Protein 8JYS (pdb70)

Sequence (441 aa):
ATISWSGQEPAYADQYTGASYSILRDQVGYDTNLCPFDEVFNATRFASVYAWNRKRISNCVADYSVLYNFAPFFAFKCYGVSPTKLNDLCFTNVYADSFVIRGNEVSQIAPGQTGNIADYNYKLPDDFTGCVIAWNSNKLDNYLYRLFRKSNLKPFERDISTEIYQAGNKPCNGVAGFNCYFPLRSYGFRPTYGVGHQPYRVVVLSFELLHAPATVCGPKATISWSGQEPAYADQYTGASYSILRDQVGYDYTNLCPFDEVFNATRFASVYAWNRKRISNCVADYSVLYNFAPFFAFKCYGVSPTKLNDLCFTNVYADSFVIRGNEVSQIAPGQTGNIADYNYKLPDDFTGCVIAWNSNKLDNYLYRLFRKSNLKPFERDISTEIYQAGNKPCNGVAGFNCYFPLRSYGFRPTYGVGHQPYRVVVLSFELLHAPATVCGPK

Secondary structure (DSSP, 8-state):
----TT-SPPPPP---S-S--S---SSSS--/--BPP-HHHHS-SS---SSS---EEE-S-B--TTSSSS-SSS-B--BSS--HHHHHH---SEEEEEEEEE-STTHHHHSSS---TTTTTT----TT---EEEEEE-TTT---EE----SS---SS------SPB--SSS---SS-BTTBB-S-EE----TT--SSS--EEEEEE-EE--S--TT-----/-----SSS----------SS----SSSSS---/----STHHHHS-SS---SSS---EEE-S----SHHHHS-SS----EE-SS-HHHHTTS--SEEEEEEE---SGGGGGSSSS---HHHHHS----SS---EEEEEE-SS-----BPPP-SS---SS--------EE-SSS---SSS-TTEE---B---S-TTS-TTTS-EEEEEEEEE--SS--------

B-factor: mean 171.3, std 32.42, range [99.69, 309.33]

Organism: Severe acute respiratory syndrome coronavirus 2 (NCBI:txid2697049)

Solvent-accessible surface area: 27801 Å² total; per-residue (Å²): 164,70,144,22,180,60,70,57,132,52,94,188,106,192,131,151,130,41,54,18,31,80,41,46,119,6,148,58,22,172,156,87,113,120,18,64,26,102,92,26,18,83,34,135,158,23,27,17,12,41,39,13,74,80,98,138,12,69,94,21,24,25,68,35,51,90,14,77,103,69,58,113,103,20,7,26,42,5,59,30,22,52,63,82,84,13,86,83,95,20,37,32,30,27,78,5,3,13,4,19,17,47,7,104,11,45,56,34,20,19,34,53,58,98,19,12,63,9,21,57,22,29,62,4,46,122,133,46,73,2,11,18,8,6,31,67,8,60,189,121,82,125,42,52,36,21,14,28,76,167,64,83,56,149,49,85,58,126,35,122,41,117,122,51,47,60,38,18,106,85,85,25,124,31,138,73,41,175,18,3,59,138,10,61,96,53,38,28,88,142,89,147,127,39,130,34,100,40,29,23,7,4,0,6,10,16,39,49,118,98,154,71,102,107,78,90,16,48,79,189,105,20,71,10,168,37,81,87,88,99,30,179,50,174,103,141,100,37,39,49,29,50,36,26,104,39,177,51,27,124,103,253,110,99,105,12,71,30,61,111,37,28,112,43,124,189,17,37,21,8,31,15,18,72,79,104,167,20,48,105,16,50,10,57,44,45,83,23,150,82,128,65,76,145,25,15,30,47,14,44,37,56,17,37,97,96,9,61,97,107,52,20,18,41,20,64,8,2,10,7,16,5,55,1,119,22,28,80,35,21,25,46,33,101,144,17,88,8,6,20,52,11,30,46,23,28,108,133,36,59,6,7,14,3,20,47,55,2,84,165,128,86,128,44,69,40,15,11,83,57,146,58,96,17,131,44,88,61,99,28,113,19,111,109,58,52,82,58,15,154,121,68,28,112,42,105,25,19,96,38,8,96,74,7,19,59,22,46,12,167,41,72,139,130,34,128,46,93,45,14,31,17,5,0,9,23,8,48,63,84,108,161,90,101,89,64,16,59,1,46,212

GO terms:
  GO:0044228 host cell surface (C, IDA)
  GO:0005768 endosome (C, IDA)
  GO:0039660 structural constituent of virion (F, IDA)
  GO:0019062 virion attachment to host cell (P, IDA)
  GO:0046718 symbiont entry into host cell (P, IDA)
  GO:0098670 entry receptor-mediated virion attachment to host cell (P, IDA)
  GO:0140522 fusogenic activity (F, IDA)
  GO:0046789 host cell surface receptor binding (F, IDA)
  GO:0048018 receptor ligand activity (F, IDA)
  GO:0043655 host extracellular region (C, IC)
  GO:0044173 host cell endoplasmic reticulum-Golgi intermediate compartment membrane (C, EXP)
  GO:0055036 virion membrane (C, EXP)
  GO:0020002 host cell plasma membrane (C, EXP)
  GO:0005515 protein binding (F, IPI)
  GO:0055036 virion membrane (C, TAS)
  GO:0005886 plasma membrane (C, TAS)
  GO:0042802 identical protein binding (F, IPI)
  GO:0046598 positive regulation of viral entry into host cell (P, IDA)
  GO:0016020 membrane (C, IDA)
  GO:0019031 viral envelope (C, IDA)

Nearest PDB structures (foldseek):
  8jys-assembly1_A  TM=1.033E+00  e=1.898E-04  Camelus bactrianus
  8jys-assembly1_C  TM=1.032E+00  e=2.200E-04  Camelus bactrianus
  8jys-assembly1_D  TM=9.477E-01  e=3.532E-29  Severe acute respiratory syndrome coronavirus 2
  8gpy-assembly2_B  TM=8.850E-01  e=9.958E-27  Severe acute respiratory syndrome coronavirus 2
  7xsa-assembly1_E  TM=8.950E-01  e=2.523E-25  Severe acute respiratory syndrome coronavirus 2

InterPro domains:
  IPR002552 Spike glycoprotein S2, coronavirus [PF01601] (711-1232)
  IPR018548 Spike (S) protein S1 subunit, receptor-binding domain, betacoronavirus [PF09408] (349-526)
  IPR018548 Spike (S) protein S1 subunit, receptor-binding domain, betacoronavirus [PS51921] (334-527)
  IPR032500 Spike glycoprotein S1, N-terminal domain, betacoronavirus-like [PF16451] (33-337)
  IPR032500 Spike glycoprotein S1, N-terminal domain, betacoronavirus-like [PS51922] (9-303)
  IPR036326 Spike S1 subunit, receptor binding domain superfamily, betacoronavirus [SSF143587] (333-516)
  IPR042578 Spike glycoprotein, betacoronavirus [MF_04099] (2-1273)
  IPR043002 Spike glycoprotein, N-terminal domain superfamily [G3DSA:2.60.120.960] (28-307)
  IPR043473 Spike glycoprotein S2 superfamily, coronavirus [SSF111474] (909-1026)
  IPR043473 Spike glycoprotein S2 superfamily, coronavirus [SSF111474] (1159-1211)
  IPR043607 Coronavirus spike glycoprotein S1, C-terminal [PF19209] (536-591)
  IPR044341 Spike (S) protein S1 subunit, N-terminal domain, SARS-CoV-like [cd21624] (13-304)
  IPR044366 Spike (S) protein S1 subunit, receptor-binding domain, SARS-CoV-2 [cd21480] (319-541)
  IPR044873 Spike glycoprotein S2, coronavirus, heptad repeat 1 [PS51923] (896-1001)
  IPR04487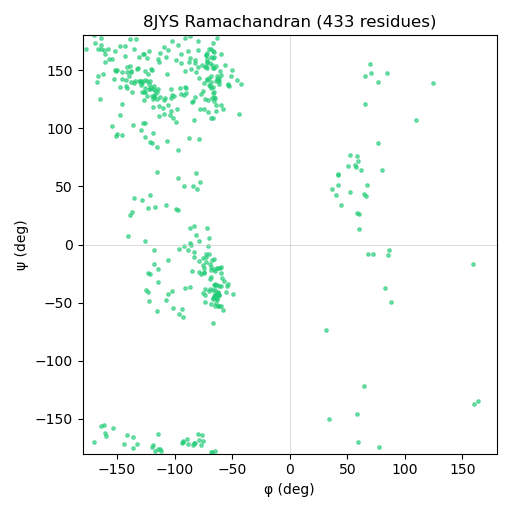4 Spike glycoprotein S2, coronavirus, heptad repeat 2 [PS51924] (1143-1225)

Foldseek 3Di:
DDDDPQPDDEDDDCDDDDHDRVDDPDPPDDD/DQEFDDCCQVVPLCQDALQFKDWDKTAFHHYDPPCVPPDPPDKDKFWADDDPVVVQVFAAHIKIKIKHKDFAPPVVQVPAPDDDCQCQVRAHDDPPFTWIKMKDACLVVFPHKGADDDPDTDDHDDHDDDQDWDADDDDDPPDDADVRTDGRMGHLPRDHPDDNRNHMIMMMIIGGDHDPPNVRTHDHD/DAQDPQPDDTDDDCDDCDDDDDDCPDVVGDDD/DFEWCVCCVVVPAPAAAQLAKDKDKTDFGAYACCPVVDHDPFFAWWFFDDDVVCLLPDFFQIKIKIKHWDWFPCVVCQDQHDDDQCAQRSFHDHNPFGWIKIKGFDVVSHPHKDWGDAPDGDHHDDHDPDWDWHQPDPPPPPDDDDVSTDTTIDDDHGDHPVDPRGTTMMMMIMGGDHDPPGDHGGYDD

Radius of gyration: 33.69 Å; Cα contacts (8 Å, |Δi|>4): 771; chains: 4; bounding box: 75×50×106 Å

Structure (mmCIF, N/CA/C/O backbone):
data_8JYS
#
_entry.id   8JYS
#
_cell.length_a   1.00
_cell.length_b   1.00
_cell.length_c   1.00
_cell.angle_alpha   90.00
_cell.angle_beta   90.00
_cell.angle_gamma   90.00
#
_symmetry.space_group_name_H-M   'P 1'
#
loop_
_entity.id
_entity.type
_entity.pdbx_description
1 polymer 'IBT-CoV144 nanobody'
2 polymer 'Spike protein S1'
#
loop_
_atom_site.group_PDB
_atom_site.id
_atom_site.type_symbol
_atom_site.label_atom_id
_atom_site.label_alt_id
_atom_site.label_comp_id
_atom_site.label_asym_id
_atom_site.label_entity_id
_atom_site.label_seq_id
_atom_site.pdbx_PDB_ins_code
_atom_site.Cartn_x
_atom_site.Cartn_y
_atom_site.Cartn_z
_atom_site.occupancy
_atom_site.B_iso_or_equiv
_atom_site.auth_seq_id
_atom_site.auth_comp_id
_atom_site.auth_asym_id
_atom_site.auth_atom_id
_atom_site.pdbx_PDB_model_num
ATOM 1 N N . ALA A 1 49 ? 111.486 75.764 98.275 1.00 302.85 49 ALA A N 1
ATOM 2 C CA . ALA A 1 49 ? 110.898 75.614 96.949 1.00 302.85 49 ALA A CA 1
ATOM 3 C C . ALA A 1 49 ? 109.584 76.381 96.840 1.00 302.85 49 ALA A C 1
ATOM 4 O O . ALA A 1 49 ? 109.170 76.766 95.747 1.00 302.85 49 ALA A O 1
ATOM 6 N N . THR A 1 50 ? 108.931 76.600 97.979 1.00 309.33 50 THR A N 1
ATOM 7 C CA . THR A 1 50 ? 107.670 77.325 98.039 1.00 309.33 50 THR A CA 1
ATOM 8 C C . THR A 1 50 ? 107.777 78.461 99.047 1.00 309.33 50 THR A C 1
ATOM 9 O O . THR A 1 50 ? 108.115 78.239 100.215 1.00 309.33 50 THR A O 1
ATOM 13 N N . ILE A 1 51 ? 107.489 79.676 98.590 1.00 295.29 51 ILE A N 1
ATOM 14 C CA . ILE A 1 51 ? 107.536 80.864 99.430 1.00 295.29 51 ILE A CA 1
ATOM 15 C C . ILE A 1 51 ? 106.136 81.150 99.959 1.00 295.29 51 ILE A C 1
ATOM 16 O O . ILE A 1 51 ? 105.141 81.106 99.228 1.00 295.29 51 ILE A O 1
ATOM 21 N N . SER A 1 52 ? 106.064 81.449 101.255 1.00 248.36 52 SER A N 1
ATOM 22 C CA . SER A 1 52 ? 104.804 81.726 101.928 1.00 248.36 52 SER A CA 1
ATOM 23 C C . SER A 1 52 ? 104.657 83.224 102.143 1.00 248.36 52 SER A C 1
ATOM 24 O O . SER A 1 52 ? 105.539 83.868 102.720 1.00 248.36 52 SER A O 1
ATOM 27 N N . TRP A 1 53 ? 103.536 83.775 101.673 1.00 211.45 53 TRP A N 1
ATOM 28 C CA . TRP A 1 53 ? 103.297 85.207 101.802 1.00 211.45 53 TRP A CA 1
ATOM 29 C C . TRP A 1 53 ? 102.918 85.618 103.219 1.00 211.45 53 TRP A C 1
ATOM 30 O O . TRP A 1 53 ? 103.115 86.781 103.584 1.00 211.45 53 TRP A O 1
ATOM 41 N N . SER A 1 54 ? 102.380 84.698 104.025 1.00 215.28 54 SER A N 1
ATOM 42 C CA . SER A 1 54 ? 101.933 85.051 105.368 1.00 215.28 54 SER A CA 1
ATOM 43 C C . SER A 1 54 ? 103.081 85.384 106.310 1.00 215.28 54 SER A C 1
ATOM 44 O O . SER A 1 54 ? 102.840 85.987 107.362 1.00 215.28 54 SER A O 1
ATOM 47 N N . GLY A 1 55 ? 104.312 85.010 105.970 1.00 225.21 55 GLY A N 1
ATOM 48 C CA . GLY A 1 55 ? 105.451 85.263 106.824 1.00 225.21 55 GLY A CA 1
ATOM 49 C C . GLY A 1 55 ? 105.702 84.217 107.887 1.00 225.21 55 GLY A C 1
ATOM 50 O O . GLY A 1 55 ? 106.710 84.312 108.598 1.00 225.21 55 GLY A O 1
ATOM 51 N N . GLN A 1 56 ? 104.824 83.227 108.022 1.00 242.62 56 GLN A N 1
ATOM 52 C CA . GLN A 1 56 ? 105.044 82.154 108.974 1.00 242.62 56 GLN A CA 1
ATOM 53 C C . GLN A 1 56 ? 105.970 81.103 108.369 1.00 242.62 56 GLN A C 1
ATOM 54 O O . GLN A 1 56 ? 106.115 80.992 107.148 1.00 242.62 56 GLN A O 1
ATOM 60 N N . GLU A 1 57 ? 106.602 80.324 109.240 1.00 257.15 57 GLU A N 1
ATOM 61 C CA . GLU A 1 57 ? 107.662 79.426 108.792 1.00 257.15 57 GLU A CA 1
ATOM 62 C C . GLU A 1 57 ? 107.077 78.186 108.113 1.00 257.15 57 GLU A C 1
ATOM 63 O O . GLU A 1 57 ? 106.186 77.532 108.678 1.00 257.15 57 GLU A O 1
ATOM 69 N N . PRO A 1 58 ? 107.565 77.838 106.900 1.00 251.95 58 PRO A N 1
ATOM 70 C CA . PRO A 1 58 ? 107.085 76.658 106.197 1.00 251.95 58 PRO A CA 1
ATOM 71 C C . PRO A 1 58 ? 107.734 75.386 106.748 1.00 251.95 58 PRO A C 1
ATOM 72 O O . PRO A 1 58 ? 108.699 75.490 107.485 1.00 251.95 58 PRO A O 1
ATOM 76 N N . ALA A 1 59 ? 107.192 74.231 106.378 1.00 246.07 59 ALA A N 1
ATOM 77 C CA . ALA A 1 59 ? 107.701 72.942 106.824 1.00 246.07 59 ALA A CA 1
ATOM 78 C C . ALA A 1 59 ? 108.752 72.441 105.843 1.00 246.07 59 ALA A C 1
ATOM 79 O O . ALA A 1 59 ? 108.527 72.421 104.629 1.00 246.07 59 ALA A O 1
ATOM 81 N N . TYR A 1 60 ? 109.903 72.039 106.375 1.00 246.41 60 TYR A N 1
ATOM 82 C CA . TYR A 1 60 ? 111.037 71.616 105.567 1.00 246.41 60 TYR A CA 1
ATOM 83 C C . TYR A 1 60 ? 111.020 70.105 105.393 1.00 246.41 60 TYR A C 1
ATOM 84 O O . TYR A 1 60 ? 110.893 69.357 106.368 1.00 246.41 60 TYR A O 1
ATOM 93 N N . ALA A 1 61 ? 111.146 69.663 104.144 1.00 228.16 61 ALA A N 1
ATOM 94 C CA . ALA A 1 61 ? 111.211 68.239 103.857 1.00 228.16 61 ALA A CA 1
ATOM 95 C C . ALA A 1 61 ? 112.556 67.667 104.291 1.00 228.16 61 ALA A C 1
ATOM 96 O O . ALA A 1 61 ? 113.567 68.373 104.357 1.00 228.16 61 ALA A O 1
ATOM 98 N N . ASP A 1 62 ? 112.561 66.373 104.591 1.00 213.73 62 ASP A N 1
ATOM 99 C CA . ASP A 1 62 ? 113.779 65.692 105.016 1.00 213.73 62 ASP A CA 1
ATOM 100 C C . ASP A 1 62 ? 114.748 65.520 103.851 1.00 213.73 62 ASP A C 1
ATOM 101 O O . ASP A 1 62 ? 114.694 64.526 103.127 1.00 213.73 62 ASP A O 1
ATOM 106 N N . GLN A 1 100 ? 99.104 81.255 96.063 1.00 162.37 100 GLN A N 1
ATOM 107 C CA . GLN A 1 100 ? 98.734 81.955 94.839 1.00 162.37 100 GLN A CA 1
ATOM 108 C C . GLN A 1 100 ? 97.300 82.468 94.910 1.00 162.37 100 GLN A C 1
ATOM 109 O O . GLN A 1 100 ? 96.900 83.328 94.126 1.00 162.37 100 GLN A O 1
ATOM 115 N N . TYR A 1 101 ? 96.529 81.935 95.853 1.00 162.43 101 TYR A N 1
ATOM 116 C CA . TYR A 1 101 ? 95.153 82.365 96.060 1.00 162.43 101 TYR A CA 1
ATOM 117 C C . TYR A 1 101 ? 95.072 83.087 97.399 1.00 162.43 101 TYR A C 1
ATOM 118 O O . TYR A 1 101 ? 96.079 83.274 98.088 1.00 162.43 101 TYR A O 1
ATOM 127 N N . THR A 1 102 ? 93.859 83.494 97.761 1.00 178.90 102 THR A N 1
ATOM 128 C CA . THR A 1 102 ? 93.613 84.230 99.000 1.00 178.90 102 THR A CA 1
ATOM 129 C C . THR A 1 102 ? 93.392 83.211 100.113 1.00 178.90 102 THR A C 1
ATOM 130 O O . THR A 1 102 ? 92.275 82.754 100.356 1.00 178.90 102 THR A O 1
ATOM 134 N N . GLY A 1 103 ? 94.477 82.852 100.788 1.00 196.28 103 GLY A N 1
ATOM 135 C CA . GLY A 1 103 ? 94.406 81.949 101.918 1.00 196.28 103 GLY A CA 1
ATOM 136 C C . GLY A 1 103 ? 95.100 82.549 103.122 1.00 196.28 103 GLY A C 1
ATOM 137 O O . GLY A 1 103 ? 95.868 83.504 103.011 1.00 196.28 103 GLY A O 1
ATOM 138 N N . ALA A 1 104 ? 94.817 81.968 104.287 1.00 202.57 104 ALA A N 1
ATOM 139 C CA . ALA A 1 104 ? 95.318 82.501 105.550 1.00 202.57 104 ALA A CA 1
ATOM 140 C C . ALA A 1 104 ? 96.525 81.726 106.070 1.00 202.57 104 ALA A C 1
ATOM 141 O O . ALA A 1 104 ? 97.577 82.316 106.335 1.00 202.57 104 ALA A O 1
ATOM 143 N N . SER A 1 105 ? 96.393 80.411 106.221 1.00 204.32 105 SER A N 1
ATOM 144 C CA . SER A 1 105 ? 97.435 79.577 106.817 1.00 204.32 105 SER A CA 1
ATOM 145 C C . SER A 1 105 ? 98.344 79.056 105.710 1.00 204.32 105 SER A C 1
ATOM 146 O O . SER A 1 105 ? 97.873 78.493 104.719 1.00 204.32 105 SER A O 1
ATOM 149 N N . TYR A 1 106 ? 99.650 79.242 105.883 1.00 226.02 106 TYR A N 1
ATOM 150 C CA . TYR A 1 106 ? 100.662 78.661 105.004 1.00 226.02 106 TYR A CA 1
ATOM 151 C C . TYR A 1 106 ? 101.393 77.528 105.711 1.00 226.02 106 TYR A C 1
ATOM 152 O O . TYR A 1 106 ? 102.588 77.301 105.512 1.00 226.02 106 TYR A O 1
ATOM 161 N N . SER A 1 107 ? 100.670 76.797 106.559 1.00 232.26 107 SER A N 1
ATOM 162 C CA . SER A 1 107 ? 101.161 75.518 107.055 1.00 232.26 107 SER A CA 1
ATOM 163 C C . SER A 1 107 ? 100.664 74.424 106.122 1.00 232.26 107 SER A C 1
ATOM 164 O O . SER A 1 107 ? 100.100 73.419 106.567 1.00 232.26 107 SER A O 1
ATOM 167 N N . ILE A 1 108 ? 100.872 74.622 104.822 1.00 228.42 108 ILE A N 1
ATOM 168 C CA . ILE A 1 108 ? 100.292 73.772 103.790 1.00 228.42 108 ILE A CA 1
ATOM 169 C C . ILE A 1 108 ? 101.343 73.466 102.733 1.00 228.42 108 ILE A C 1
ATOM 170 O O . ILE A 1 108 ? 102.515 73.828 102.883 1.00 228.42 108 ILE A O 1
ATOM 175 N N . LEU A 1 109 ? 100.924 72.776 101.670 1.00 228.27 109 LEU A N 1
ATOM 176 C CA . LEU A 1 109 ? 101.759 72.501 100.506 1.00 228.27 109 LEU A CA 1
ATOM 177 C C . LEU A 1 109 ? 102.920 71.581 100.857 1.00 228.27 109 LEU A C 1
ATOM 178 O O . LEU A 1 109 ? 104.049 71.790 100.402 1.00 228.27 109 LEU A O 1
ATOM 183 N N . ARG A 1 110 ? 102.649 70.562 101.669 1.00 217.37 110 ARG A N 1
ATOM 184 C CA . ARG A 1 110 ? 103.595 69.485 101.919 1.00 217.37 110 ARG A CA 1
ATOM 185 C C . ARG A 1 110 ? 103.578 68.438 100.805 1.00 217.37 110 ARG A C 1
ATOM 186 O O . ARG A 1 110 ? 104.227 67.391 100.918 1.00 217.37 110 ARG A O 1
ATOM 194 N N . ASP A 1 111 ? 102.860 68.718 99.720 1.00 212.84 111 ASP A N 1
ATOM 195 C CA . ASP A 1 111 ? 102.653 67.779 98.630 1.00 212.84 111 ASP A CA 1
ATOM 196 C C . ASP A 1 111 ? 102.849 68.492 97.299 1.00 212.84 111 ASP A C 1
ATOM 197 O O . ASP A 1 111 ? 102.927 69.721 97.229 1.00 212.84 111 ASP A O 1
ATOM 202 N N . GLN A 1 112 ? 102.924 67.698 96.231 1.00 197.66 112 GLN A N 1
ATOM 203 C CA . GLN A 1 112 ? 103.022 68.243 94.884 1.00 197.66 112 GLN A CA 1
ATOM 204 C C . GLN A 1 112 ? 101.663 68.540 94.263 1.00 197.66 112 GLN A C 1
ATOM 205 O O . GLN A 1 112 ? 101.589 68.747 93.047 1.00 197.66 112 GLN A O 1
ATOM 211 N N . VAL A 1 113 ? 100.592 68.559 95.060 1.00 181.95 113 VAL A N 1
ATOM 212 C CA . VAL A 1 113 ? 99.267 68.843 94.517 1.00 181.95 113 VAL A CA 1
ATOM 213 C C . VAL A 1 113 ? 99.181 70.283 94.026 1.00 181.95 113 VAL A C 1
ATOM 214 O O . VAL A 1 113 ? 98.696 70.548 92.919 1.00 181.95 113 VAL A O 1
ATOM 218 N N . GLY A 1 114 ? 99.655 71.232 94.827 1.00 198.72 114 GLY A N 1
ATOM 219 C CA . GLY A 1 114 ? 99.603 72.630 94.458 1.00 198.72 114 GLY A CA 1
ATOM 220 C C . GLY A 1 114 ? 100.746 73.028 93.541 1.00 198.72 114 GLY A C 1
ATOM 221 O O . GLY A 1 114 ? 101.495 72.202 93.018 1.00 198.72 114 GLY A O 1
ATOM 222 N N . TYR A 1 115 ? 100.853 74.345 93.329 1.00 191.30 115 TYR A N 1
ATOM 223 C CA . TYR A 1 115 ? 101.904 74.972 92.528 1.00 191.30 115 TYR A CA 1
ATOM 224 C C . TYR A 1 115 ? 101.726 74.648 91.046 1.00 191.30 115 TYR A C 1
ATOM 225 O O . TYR A 1 115 ? 101.105 73.642 90.691 1.00 191.30 115 TYR A O 1
ATOM 234 N N . ASP A 1 116 ? 102.255 75.500 90.174 1.00 182.79 116 ASP A N 1
ATOM 235 C CA . ASP A 1 116 ? 102.134 75.285 88.736 1.00 182.79 116 ASP A CA 1
ATOM 236 C C . ASP A 1 116 ? 102.992 74.121 88.244 1.00 182.79 116 ASP A C 1
ATOM 237 O O . ASP A 1 116 ? 103.078 73.865 87.044 1.00 182.79 116 ASP A O 1
ATOM 242 N N . THR B 2 1 ? 87.968 60.190 128.900 1.00 193.40 333 THR B N 1
ATOM 243 C CA . THR B 2 1 ? 87.431 61.546 128.911 1.00 193.40 333 THR B CA 1
ATOM 244 C C . THR B 2 1 ? 86.616 61.829 127.650 1.00 193.40 333 THR B C 1
ATOM 245 O O . THR B 2 1 ? 86.461 62.985 127.251 1.00 193.40 333 THR B O 1
ATOM 247 N N . ASN B 2 2 ? 86.100 60.758 127.050 1.00 208.90 334 ASN B N 1
ATOM 248 C CA . ASN B 2 2 ? 85.316 60.793 125.813 1.00 208.90 334 ASN B CA 1
ATOM 249 C C . ASN B 2 2 ? 85.926 61.755 124.790 1.00 208.90 334 ASN B C 1
ATOM 250 O O . ASN B 2 2 ? 85.315 62.730 124.352 1.00 208.90 334 ASN B O 1
ATOM 255 N N . LEU B 2 3 ? 87.164 61.453 124.409 1.00 204.30 335 LEU B N 1
ATOM 256 C CA . LEU B 2 3 ? 87.866 62.284 123.440 1.00 204.30 335 LEU B CA 1
ATOM 257 C C . LEU B 2 3 ? 87.129 62.286 122.107 1.00 204.30 335 LEU B C 1
ATOM 258 O O . LEU B 2 3 ? 86.587 61.267 121.671 1.00 204.30 335 LEU B O 1
ATOM 263 N N . CYS B 2 4 ? 87.114 63.445 121.466 1.00 212.95 336 CYS B N 1
ATOM 264 C CA . CYS B 2 4 ? 86.293 63.672 120.289 1.00 212.95 336 CYS B CA 1
ATOM 265 C C . CYS B 2 4 ? 86.811 62.815 119.138 1.00 212.95 336 CYS B C 1
ATOM 266 O O . CYS B 2 4 ? 88.004 62.899 118.801 1.00 212.95 336 CYS B O 1
ATOM 269 N N . PRO B 2 5 ? 85.968 61.994 118.511 1.00 192.48 337 PRO B N 1
ATOM 270 C CA . PRO B 2 5 ? 86.478 60.931 117.634 1.00 192.48 337 PRO B CA 1
ATOM 271 C C . PRO B 2 5 ? 86.784 61.372 116.212 1.00 192.48 337 PRO B C 1
ATOM 272 O O . PRO B 2 5 ? 85.909 61.883 115.507 1.00 192.48 337 PRO B O 1
ATOM 276 N N . PHE B 2 6 ? 88.031 61.161 115.784 1.00 186.97 338 PHE B N 1
ATOM 277 C CA . PHE B 2 6 ? 88.452 61.426 114.417 1.00 186.97 338 PHE B CA 1
ATOM 278 C C . PHE B 2 6 ? 89.052 60.221 113.705 1.00 186.97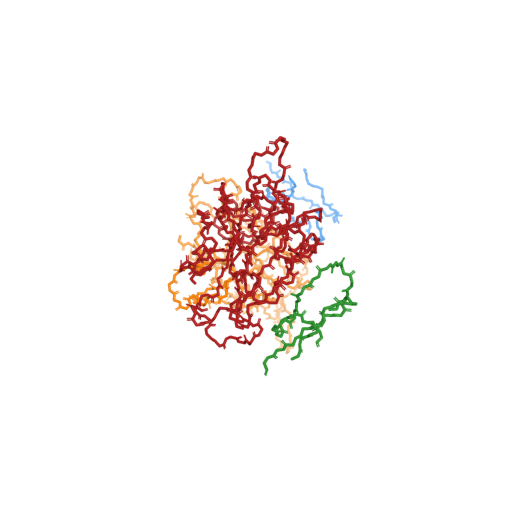 338 PHE B C 1
ATOM 279 O O . PHE B 2 6 ? 89.038 60.191 112.469 1.00 186.97 338 PHE B O 1
ATOM 287 N N . ASP B 2 7 ? 89.590 59.242 114.436 1.00 175.50 339 ASP B N 1
ATOM 288 C CA . ASP B 2 7 ? 90.217 58.095 113.786 1.00 175.50 339 ASP B CA 1
ATOM 289 C C . ASP B 2 7 ? 89.201 57.280 112.996 1.00 175.50 339 ASP B C 1
ATOM 290 O O . ASP B 2 7 ? 89.500 56.802 111.896 1.00 175.50 339 ASP B O 1
ATOM 295 N N . GLU B 2 8 ? 87.995 57.112 113.541 1.00 174.49 340 GLU B N 1
ATOM 296 C CA . GLU B 2 8 ? 86.989 56.288 112.878 1.00 174.49 340 GLU B CA 1
ATOM 297 C C . GLU B 2 8 ? 86.535 56.906 111.559 1.00 174.49 340 GLU B C 1
ATOM 298 O O . GLU B 2 8 ? 86.239 56.184 110.600 1.00 174.49 340 GLU B O 1
ATOM 304 N N . VAL B 2 9 ? 86.473 58.238 111.488 1.00 163.42 341 VAL B N 1
ATOM 305 C CA . VAL B 2 9 ? 85.957 58.883 110.287 1.00 163.42 341 VAL B CA 1
ATOM 306 C C . VAL B 2 9 ? 87.040 59.059 109.227 1.00 163.42 341 VAL B C 1
ATOM 307 O O . VAL B 2 9 ? 86.724 59.153 108.036 1.00 163.42 341 VAL B O 1
ATOM 311 N N . PHE B 2 10 ? 88.315 59.078 109.617 1.00 177.67 342 PHE B N 1
ATOM 312 C CA . PHE B 2 10 ? 89.393 59.129 108.634 1.00 177.67 342 PHE B CA 1
ATOM 313 C C . PHE B 2 10 ? 89.878 57.745 108.223 1.00 177.67 342 PHE B C 1
ATOM 314 O O . PHE B 2 10 ? 90.211 57.531 107.053 1.00 177.67 342 PHE B O 1
ATOM 322 N N . ASN B 2 11 ? 89.930 56.797 109.159 1.00 174.42 343 ASN B N 1
ATOM 323 C CA . ASN B 2 11 ? 90.394 55.445 108.878 1.00 174.42 343 ASN B CA 1
ATOM 324 C C . ASN B 2 11 ? 89.241 54.483 108.610 1.00 174.42 343 ASN B C 1
ATOM 325 O O . ASN B 2 11 ? 89.356 53.283 108.884 1.00 174.42 343 ASN B O 1
ATOM 330 N N . ALA B 2 12 ? 88.131 54.988 108.080 1.00 180.21 344 ALA B N 1
ATOM 331 C CA . ALA B 2 12 ? 86.980 54.144 107.797 1.00 180.21 344 ALA B CA 1
ATOM 332 C C . ALA B 2 12 ? 87.269 53.202 106.633 1.00 180.21 344 ALA B C 1
ATOM 333 O O . ALA B 2 12 ? 87.862 53.587 105.622 1.00 180.21 344 ALA B O 1
ATOM 335 N N . THR B 2 13 ? 86.841 51.948 106.789 1.00 171.44 345 THR B N 1
ATOM 336 C CA . THR B 2 13 ? 87.050 50.950 105.746 1.00 171.44 345 THR B CA 1
ATOM 337 C C . THR B 2 13 ? 86.218 51.259 104.505 1.00 171.44 345 THR B C 1
ATOM 338 O O . THR B 2 13 ? 86.739 51.289 103.385 1.00 171.44 345 THR B O 1
ATOM 342 N N . ARG B 2 14 ? 84.921 51.493 104.688 1.00 165.36 346 ARG B N 1
ATOM 343 C CA . ARG B 2 14 ? 84.020 51.756 103.575 1.00 165.36 346 ARG B CA 1
ATOM 344 C C . ARG B 2 14 ? 83.834 53.265 103.476 1.00 165.36 346 ARG B C 1
ATOM 345 O O . ARG B 2 14 ? 83.121 53.861 104.291 1.00 165.36 346 ARG B O 1
ATOM 353 N N . PHE B 2 15 ? 84.467 53.880 102.484 1.00 153.32 347 PHE B N 1
ATOM 354 C CA . PHE B 2 15 ? 84.612 55.328 102.446 1.00 153.32 347 PHE B CA 1
ATOM 355 C C . PHE B 2 15 ? 83.429 56.048 101.811 1.00 153.32 347 PHE B C 1
ATOM 356 O O . PHE B 2 15 ? 83.447 57.280 101.744 1.00 153.32 347 PHE B O 1
ATOM 364 N N . ALA B 2 16 ? 82.410 55.320 101.351 1.00 153.78 348 ALA B N 1
ATOM 365 C CA . ALA B 2 16 ? 81.277 55.896 100.629 1.00 153.78 348 ALA B CA 1
ATOM 366 C C . ALA B 2 16 ? 81.733 56.612 99.362 1.00 153.78 348 ALA B C 1
ATOM 367 O O . ALA B 2 16 ? 82.899 56.512 98.972 1.00 153.78 348 ALA B O 1
ATOM 369 N N . SER B 2 17 ? 80.828 57.351 98.725 1.00 155.43 349 SER B N 1
ATOM 370 C CA . SER B 2 17 ? 81.058 57.892 97.395 1.00 155.43 349 SER B CA 1
ATOM 371 C C . SER B 2 17 ? 80.723 59.377 97.344 1.00 155.43 349 SER B C 1
ATOM 372 O O . SER B 2 17 ? 80.006 59.907 98.196 1.00 155.43 349 SER B O 1
ATOM 375 N N . VAL B 2 18 ? 81.260 60.045 96.320 1.00 147.33 350 VAL B N 1
ATOM 376 C CA . VAL B 2 18 ? 81.011 61.472 96.144 1.00 147.33 350 VAL B CA 1
ATOM 377 C C . VAL B 2 18 ? 79.565 61.734 95.741 1.00 147.33 350 VAL B C 1
ATOM 378 O O . VAL B 2 18 ? 79.015 62.800 96.043 1.00 147.33 350 VAL B O 1
ATOM 382 N N . TYR B 2 19 ? 78.928 60.788 95.046 1.00 137.77 351 TYR B N 1
ATOM 383 C CA . TYR B 2 19 ? 77.521 60.956 94.702 1.00 137.77 351 TYR B CA 1
ATOM 384 C C . TYR B 2 19 ? 76.663 60.984 95.960 1.00 137.77 351 TYR B C 1
ATOM 385 O O . TYR B 2 19 ? 75.847 61.895 96.145 1.00 137.77 351 TYR B O 1
ATOM 394 N N . ALA B 2 20 ? 76.847 60.007 96.844 1.00 159.02 352 ALA B N 1
ATOM 395 C CA . ALA B 2 20 ? 76.129 59.925 98.114 1.00 159.02 352 ALA B CA 1
ATOM 396 C C . ALA B 2 20 ? 77.175 59.979 99.223 1.00 159.02 352 ALA B C 1
ATOM 397 O O . ALA B 2 20 ? 77.655 58.946 99.696 1.00 159.02 352 ALA B O 1
ATOM 399 N N . TRP B 2 21 ? 77.524 61.194 99.633 1.00 150.55 353 TRP B N 1
ATOM 400 C CA . TRP B 2 21 ? 78.568 61.407 100.626 1.00 150.55 353 TRP B CA 1
ATOM 401 C C . TRP B 2 21 ? 77.954 61.430 102.020 1.00 150.55 353 TRP B C 1
ATOM 402 O O . TRP B 2 21 ? 76.917 62.063 102.239 1.00 150.55 353 TRP B O 1
ATOM 413 N N . ASN B 2 22 ? 78.595 60.745 102.962 1.00 152.26 354 ASN B N 1
ATOM 414 C CA . ASN B 2 22 ? 78.030 60.561 104.296 1.00 152.26 354 ASN B CA 1
ATOM 415 C C . ASN B 2 22 ? 78.369 61.810 105.100 1.00 152.26 354 ASN B C 1
ATOM 416 O O . ASN B 2 22 ? 79.519 62.019 105.494 1.00 152.26 354 ASN B O 1
ATOM 421 N N . ARG B 2 23 ? 77.365 62.646 105.344 1.00 154.47 355 ARG B N 1
ATOM 422 C CA . ARG B 2 23 ? 77.513 63.726 106.309 1.00 154.47 355 ARG B CA 1
ATOM 423 C C . ARG B 2 23 ? 77.485 63.160 107.721 1.00 154.47 355 ARG B C 1
ATOM 424 O O . ARG B 2 23 ? 76.542 62.466 108.110 1.00 154.47 355 ARG B O 1
ATOM 432 N N . LYS B 2 24 ? 78.524 63.460 108.497 1.00 156.21 356 LYS B N 1
ATOM 433 C CA . LYS B 2 24 ? 78.651 62.937 109.851 1.00 156.21 356 LYS B CA 1
ATOM 434 C C . LYS B 2 24 ? 78.667 64.094 110.834 1.00 156.21 356 LYS B C 1
ATOM 435 O O . LYS B 2 24 ? 79.565 64.940 110.787 1.00 156.21 356 LYS B O 1
ATOM 441 N N . ARG B 2 25 ? 77.678 64.130 111.719 1.00 155.40 357 ARG B N 1
ATOM 442 C CA . ARG B 2 25 ? 77.662 65.114 112.788 1.00 155.40 357 ARG B CA 1
ATOM 443 C C . ARG B 2 25 ? 78.378 64.552 114.006 1.00 155.40 357 ARG B C 1
ATOM 444 O O . ARG B 2 25 ? 78.163 63.400 114.394 1.00 155.40 357 ARG B O 1
ATOM 452 N N . ILE B 2 26 ? 79.242 65.367 114.601 1.00 165.02 358 ILE B N 1
ATOM 453 C CA . ILE B 2 26 ? 80.009 64.972 115.775 1.00 165.02 358 ILE B CA 1
ATOM 454 C C . ILE B 2 26 ? 79.458 65.741 116.966 1.00 165.02 358 ILE B C 1
ATOM 455 O O . ILE B 2 26 ? 79.411 66.978 116.947 1.00 165.02 358 ILE B O 1
ATOM 460 N N . SER B 2 27 ? 79.049 65.012 118.001 1.00 182.45 359 SER B N 1
ATOM 461 C CA . SER B 2 27 ? 78.417 65.618 119.161 1.00 182.45 359 SER B CA 1
ATOM 462 C C . SER B 2 27 ? 79.463 66.319 120.024 1.00 182.45 359 SER B C 1
ATOM 463 O O . SER B 2 27 ? 80.617 66.507 119.627 1.00 182.45 359 SER B O 1
ATOM 466 N N . ASN B 2 28 ? 79.049 66.723 121.221 1.00 204.51 360 ASN B N 1
ATOM 467 C CA . ASN B 2 28 ? 79.945 67.451 122.107 1.00 204.51 360 ASN B CA 1
ATOM 468 C C . ASN B 2 28 ? 81.025 66.520 122.639 1.00 204.51 360 ASN B C 1
ATOM 469 O O . ASN B 2 28 ? 80.726 65.477 123.234 1.00 204.51 360 ASN B O 1
ATOM 474 N N . CYS B 2 29 ? 82.279 66.905 122.429 1.00 219.30 361 CYS B N 1
ATOM 475 C CA . CYS B 2 29 ? 83.432 66.144 122.902 1.00 219.30 361 CYS B CA 1
ATOM 476 C C . CYS B 2 29 ? 84.656 67.045 122.842 1.00 219.30 361 CYS B C 1
ATOM 477 O O . CYS B 2 29 ? 84.579 68.198 122.407 1.00 219.30 361 CYS B O 1
ATOM 480 N N . VAL B 2 30 ? 85.788 66.511 123.291 1.00 222.01 362 VAL B N 1
ATOM 481 C CA . VAL B 2 30 ? 87.029 67.272 123.367 1.00 222.01 362 VAL B CA 1
ATOM 482 C C . VAL B 2 30 ? 88.019 66.708 122.355 1.00 222.01 362 VAL B C 1
ATOM 483 O O . VAL B 2 30 ? 88.286 65.501 122.324 1.00 222.01 362 VAL B O 1
ATOM 487 N N . ALA B 2 31 ? 88.547 67.582 121.506 1.00 213.90 363 ALA B N 1
ATOM 488 C CA . ALA B 2 31 ? 89.387 67.139 120.410 1.00 213.90 363 ALA B CA 1
ATOM 489 C C . ALA B 2 31 ? 90.860 67.203 120.796 1.00 213.90 363 ALA B C 1
ATOM 490 O O . ALA B 2 31 ? 91.268 67.949 121.691 1.00 213.90 363 ALA B O 1
ATOM 492 N N . ASP B 2 32 ? 91.661 66.396 120.108 1.00 217.57 364 ASP B N 1
ATOM 493 C CA . ASP B 2 32 ? 93.111 66.390 120.262 1.00 217.57 364 ASP B CA 1
ATOM 494 C C . ASP B 2 32 ? 93.665 66.765 118.892 1.00 217.57 364 ASP B C 1
ATOM 495 O O . ASP B 2 32 ? 93.805 65.918 118.007 1.00 217.57 364 ASP B O 1
ATOM 500 N N . TYR B 2 33 ? 93.960 68.049 118.715 1.00 209.25 365 TYR B N 1
ATOM 501 C CA . TYR B 2 33 ? 94.446 68.557 117.435 1.00 209.25 365 TYR B CA 1
ATOM 502 C C . TYR B 2 33 ? 95.939 68.279 117.342 1.00 209.25 365 TYR B C 1
ATOM 503 O O . TYR B 2 33 ? 96.753 69.199 117.259 1.00 209.25 365 TYR B O 1
ATOM 512 N N . SER B 2 34 ? 96.298 66.998 117.373 1.00 207.70 366 SER B N 1
ATOM 513 C CA . SER B 2 34 ? 97.664 66.567 117.117 1.00 207.70 366 SER B CA 1
ATOM 514 C C . SER B 2 34 ? 97.650 65.544 115.993 1.00 207.70 366 SER B C 1
ATOM 515 O O . SER B 2 34 ? 98.525 65.548 115.123 1.00 207.70 366 SER B O 1
ATOM 518 N N . VAL B 2 35 ? 96.645 64.664 116.007 1.00 206.83 367 VAL B N 1
ATOM 519 C CA . VAL B 2 35 ? 96.472 63.706 114.924 1.00 206.83 367 VAL B CA 1
ATOM 520 C C . VAL B 2 35 ? 95.891 64.365 113.682 1.00 206.83 367 VAL B C 1
ATOM 521 O O . VAL B 2 35 ? 95.967 63.790 112.590 1.00 206.83 367 VAL B O 1
ATOM 525 N N . LEU B 2 36 ? 95.303 65.557 113.822 1.00 197.52 368 LEU B N 1
ATOM 526 C CA . LEU B 2 36 ? 94.680 66.218 112.679 1.00 197.52 368 LEU B CA 1
ATOM 527 C C . LEU B 2 36 ? 95.707 66.523 111.595 1.00 197.52 368 LEU B C 1
ATOM 528 O O . LEU B 2 36 ? 95.521 66.157 110.429 1.00 197.52 368 LEU B O 1
ATOM 533 N N . TYR B 2 37 ? 96.799 67.187 111.960 1.00 212.30 369 TYR B N 1
ATOM 534 C CA . TYR B 2 37 ? 97.905 67.372 111.033 1.00 212.30 369 TYR B CA 1
ATOM 535 C C . TYR B 2 37 ? 98.901 66.228 111.230 1.00 212.30 369 TYR B C 1
ATOM 536 O O . TYR B 2 37 ? 98.588 65.240 111.899 1.00 212.30 369 TYR B O 1
ATOM 545 N N . ASN B 2 38 ? 100.092 66.351 110.632 1.00 227.53 370 ASN B N 1
ATOM 546 C CA . ASN B 2 38 ? 101.163 65.342 110.637 1.00 227.53 370 ASN B CA 1
ATOM 547 C C . ASN B 2 38 ? 100.618 63.918 110.570 1.00 227.53 370 ASN B C 1
ATOM 548 O O . ASN B 2 38 ? 101.029 63.045 111.342 1.00 227.53 370 ASN B O 1
ATOM 553 N N . PHE B 2 39 ? 99.695 63.679 109.646 1.00 216.20 371 PHE B N 1
ATOM 554 C CA . PHE B 2 39 ? 99.101 62.364 109.458 1.00 216.20 371 PHE B CA 1
ATOM 555 C C . PHE B 2 39 ? 100.077 61.511 108.646 1.00 216.20 371 PHE B C 1
ATOM 556 O O . PHE B 2 39 ? 101.271 61.810 108.550 1.00 216.20 371 PHE B O 1
ATOM 564 N N . ALA B 2 40 ? 99.580 60.404 108.081 1.00 215.70 372 ALA B N 1
ATOM 565 C CA . ALA B 2 40 ? 100.382 59.530 107.232 1.00 215.70 372 ALA B CA 1
ATOM 566 C C . ALA B 2 40 ? 101.076 60.358 106.156 1.00 215.70 372 ALA B C 1
ATOM 567 O O . ALA B 2 40 ? 100.501 61.339 105.660 1.00 215.70 372 ALA B O 1
ATOM 569 N N . PRO B 2 41 ? 102.319 59.971 105.771 1.00 223.88 373 PRO B N 1
ATOM 570 C CA . PRO B 2 41 ? 103.107 60.723 104.791 1.00 223.88 373 PRO B CA 1
ATOM 571 C C . PRO B 2 41 ? 102.328 61.221 103.573 1.00 223.88 373 PRO B C 1
ATOM 572 O O . PRO B 2 41 ? 101.523 60.472 103.050 1.00 223.88 373 PRO B O 1
ATOM 576 N N . PHE B 2 42 ? 102.601 62.457 103.160 1.00 218.16 374 PHE B N 1
ATOM 577 C CA . PHE B 2 42 ? 101.964 63.050 101.987 1.00 218.16 374 PHE B CA 1
ATOM 578 C C . PHE B 2 42 ? 100.466 63.242 102.210 1.00 218.16 374 PHE B C 1
ATOM 579 O O . PHE B 2 42 ? 99.733 62.275 102.440 1.00 218.16 374 PHE B O 1
ATOM 587 N N . PHE B 2 43 ? 100.007 64.491 102.119 1.00 208.19 375 PHE B N 1
ATOM 588 C CA . PHE B 2 43 ? 98.607 64.841 102.330 1.00 208.19 375 PHE B CA 1
ATOM 589 C C . PHE B 2 43 ? 98.413 66.332 102.089 1.00 208.19 375 PHE B C 1
ATOM 590 O O . PHE B 2 43 ? 99.392 67.079 101.988 1.00 208.19 375 PHE B O 1
ATOM 598 N N . ALA B 2 44 ? 97.163 66.775 101.999 1.00 204.78 376 ALA B N 1
ATOM 599 C CA . ALA B 2 44 ? 96.841 68.183 101.823 1.00 204.78 376 ALA B CA 1
ATOM 600 C C . ALA B 2 44 ? 96.017 68.661 103.007 1.00 204.78 376 ALA B C 1
ATOM 601 O O . ALA B 2 44 ? 95.062 67.996 103.420 1.00 204.78 376 ALA B O 1
ATOM 603 N N . PHE B 2 45 ? 96.388 69.817 103.547 1.00 195.60 377 PHE B N 1
ATOM 604 C CA . PHE B 2 45 ? 95.744 70.389 104.724 1.00 195.60 377 PHE B CA 1
ATOM 605 C C . PHE B 2 45 ? 95.342 71.832 104.446 1.00 195.60 377 PHE B C 1
ATOM 606 O O . PHE B 2 45 ? 95.455 72.717 105.295 1.00 195.60 377 PHE B O 1
ATOM 614 N N . LYS B 2 46 ? 94.872 72.087 103.228 1.00 194.10 378 LYS B N 1
ATOM 615 C CA . LYS B 2 46 ? 94.412 73.423 102.875 1.00 194.10 378 LYS B CA 1
ATOM 616 C C . LYS B 2 46 ? 93.235 73.838 103.747 1.00 194.10 378 LYS B C 1
ATOM 617 O O . LYS B 2 46 ? 92.336 73.043 104.031 1.00 194.10 378 LYS B O 1
ATOM 623 N N . CYS B 2 47 ? 93.256 75.093 104.183 1.00 186.08 379 CYS B N 1
ATOM 624 C CA . CYS B 2 47 ? 92.170 75.659 104.968 1.00 186.08 379 CYS B CA 1
ATOM 625 C C . CYS B 2 47 ? 92.211 77.172 104.840 1.00 186.08 379 CYS B C 1
ATOM 626 O O . CYS B 2 47 ? 93.179 77.747 104.336 1.00 186.08 379 CYS B O 1
ATOM 629 N N . TYR B 2 48 ? 91.137 77.814 105.298 1.00 164.42 380 TYR B N 1
ATOM 630 C CA . TYR B 2 48 ? 90.981 79.265 105.206 1.00 164.42 380 TYR B CA 1
ATOM 631 C C . TYR B 2 48 ? 90.705 79.796 106.609 1.00 164.42 380 TYR B C 1
ATOM 632 O O . TYR B 2 48 ? 89.604 79.648 107.139 1.00 164.42 380 TYR B O 1
ATOM 641 N N . GLY B 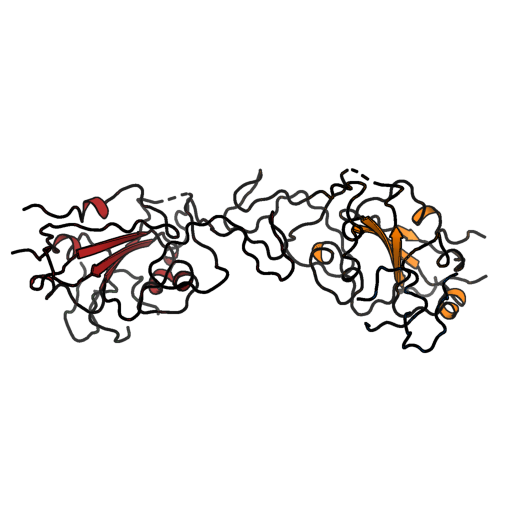2 49 ? 91.715 80.417 107.208 1.00 172.07 381 GLY B N 1
ATOM 642 C CA . GLY B 2 49 ? 91.575 80.963 108.542 1.00 172.07 381 GLY B CA 1
ATOM 643 C C . GLY B 2 49 ? 91.702 79.936 109.647 1.00 172.07 381 GLY B C 1
ATOM 644 O O . GLY B 2 49 ? 90.744 79.687 110.386 1.00 172.07 381 GLY B O 1
ATOM 645 N N . VAL B 2 50 ? 92.881 79.328 109.768 1.00 188.97 382 VAL B N 1
ATOM 646 C CA . VAL B 2 50 ? 93.122 78.347 110.819 1.00 188.97 382 VAL B CA 1
ATOM 647 C C . VAL B 2 50 ? 94.481 78.583 111.470 1.00 188.97 382 VAL B C 1
ATOM 648 O O . VAL B 2 50 ? 95.530 78.259 110.902 1.00 188.97 382 VAL B O 1
ATOM 652 N N . SER B 2 51 ? 94.474 79.180 112.654 1.00 201.09 383 SER B N 1
ATOM 653 C CA . SER B 2 51 ? 95.646 79.107 113.503 1.00 201.09 383 SER B CA 1
ATOM 654 C C . SER B 2 51 ? 95.393 78.095 114.618 1.00 201.09 383 SER B C 1
ATOM 655 O O . SER B 2 51 ? 94.323 78.095 115.232 1.00 201.09 383 SER B O 1
ATOM 658 N N . PRO B 2 52 ? 96.357 77.211 114.885 1.00 210.71 384 PRO B N 1
ATOM 659 C CA . PRO B 2 52 ? 96.108 76.127 115.851 1.00 210.71 384 PRO B CA 1
ATOM 660 C C . PRO B 2 52 ? 95.687 76.616 117.223 1.00 210.71 384 PRO B C 1
ATOM 661 O O . PRO B 2 52 ? 94.925 75.921 117.913 1.00 210.71 384 PRO B O 1
ATOM 665 N N . THR B 2 53 ? 96.162 77.792 117.642 1.00 214.77 385 THR B N 1
ATOM 666 C CA . THR B 2 53 ? 95.830 78.297 118.970 1.00 214.77 385 THR B CA 1
ATOM 667 C C . THR B 2 53 ? 94.323 78.430 119.147 1.00 214.77 385 THR B C 1
ATOM 668 O O . THR B 2 53 ? 93.736 77.814 120.042 1.00 214.77 385 THR B O 1
ATOM 672 N N . LYS B 2 54 ? 93.669 79.189 118.264 1.00 205.89 386 LYS B N 1
ATOM 673 C CA . LYS B 2 54 ? 92.235 79.402 118.407 1.00 205.89 386 LYS B CA 1
ATOM 674 C C . LYS B 2 54 ? 91.429 78.131 118.180 1.00 205.89 386 LYS B C 1
ATOM 675 O O . LYS B 2 54 ? 90.237 78.106 118.505 1.00 205.89 386 LYS B O 1
ATOM 681 N N . LEU B 2 55 ? 92.044 77.081 117.633 1.00 209.89 387 LEU B N 1
ATOM 682 C CA . LEU B 2 55 ? 91.415 75.766 117.683 1.00 209.89 387 LEU B CA 1
ATOM 683 C C . LEU B 2 55 ? 91.491 75.177 119.086 1.00 209.89 387 LEU B C 1
ATOM 684 O O . LEU B 2 55 ? 90.480 74.716 119.630 1.00 209.89 387 LEU B O 1
ATOM 689 N N . ASN B 2 56 ? 92.681 75.186 119.696 1.00 218.89 388 ASN B N 1
ATOM 690 C CA . ASN B 2 56 ? 92.832 74.478 120.965 1.00 218.89 388 ASN B CA 1
ATOM 691 C C . ASN B 2 56 ? 92.284 75.252 122.160 1.00 218.89 388 ASN B C 1
ATOM 692 O O . ASN B 2 56 ? 91.963 74.629 123.177 1.00 218.89 388 ASN B O 1
ATOM 697 N N . ASP B 2 57 ? 92.177 76.583 122.077 1.00 228.72 389 ASP B N 1
ATOM 698 C CA . ASP B 2 57 ? 91.710 77.341 123.237 1.00 228.72 389 ASP B CA 1
ATOM 699 C C . ASP B 2 57 ? 90.280 76.973 123.612 1.00 228.72 389 ASP B C 1
ATOM 700 O O . ASP B 2 57 ? 89.973 76.793 124.796 1.00 228.72 389 ASP B O 1
ATOM 705 N N . LEU B 2 58 ? 89.393 76.858 122.629 1.00 227.53 390 LEU B N 1
ATOM 706 C CA . LEU B 2 58 ? 87.996 76.555 122.895 1.00 227.53 390 LEU B CA 1
ATOM 707 C C . LEU B 2 58 ? 87.393 75.786 121.729 1.00 227.53 390 LEU B C 1
ATOM 708 O O . LEU B 2 58 ? 87.796 75.940 120.573 1.00 227.53 390 LEU B O 1
ATOM 713 N N . CYS B 2 59 ? 86.413 74.950 122.058 1.00 226.95 391 CYS B N 1
ATOM 714 C CA . CYS B 2 59 ? 85.660 74.164 121.092 1.00 226.95 391 CYS B CA 1
ATOM 715 C C . CYS B 2 59 ? 84.219 74.656 121.041 1.00 226.95 391 CYS B C 1
ATOM 716 O O . CYS B 2 59 ? 83.774 75.396 121.925 1.00 226.95 391 CYS B O 1
ATOM 719 N N . PHE B 2 60 ? 83.494 74.250 120.002 1.00 194.46 392 PHE B N 1
ATOM 720 C CA . PHE B 2 60 ? 82.269 74.934 119.615 1.00 194.46 392 PHE B CA 1
ATOM 721 C C . PHE B 2 60 ? 81.033 74.065 119.826 1.00 194.46 392 PHE B C 1
ATOM 722 O O . PHE B 2 60 ? 81.105 72.943 120.332 1.00 194.46 392 PHE B O 1
ATOM 730 N N . THR B 2 61 ? 79.885 74.611 119.414 1.00 187.41 393 THR B N 1
ATOM 731 C CA . THR B 2 61 ? 78.600 73.973 119.687 1.00 187.41 393 THR B CA 1
ATOM 732 C C . THR B 2 61 ? 78.521 72.582 119.070 1.00 187.41 393 THR B C 1
ATOM 733 O O . THR B 2 61 ? 78.226 71.600 119.760 1.00 187.41 393 THR B O 1
ATOM 737 N N . ASN B 2 62 ? 78.790 72.477 117.772 1.00 178.88 394 ASN B N 1
ATOM 738 C CA . ASN B 2 62 ? 78.708 71.201 117.075 1.00 178.88 394 ASN B CA 1
ATOM 739 C C . ASN B 2 62 ? 79.440 71.330 115.749 1.00 178.88 394 ASN B C 1
ATOM 740 O O . ASN B 2 62 ? 79.799 72.429 115.318 1.00 178.88 394 ASN B O 1
ATOM 745 N N . VAL B 2 63 ? 79.658 70.187 115.104 1.00 168.10 395 VAL B N 1
ATOM 746 C CA . VAL B 2 63 ? 80.377 70.125 113.837 1.00 168.10 395 VAL B CA 1
ATOM 747 C C . VAL B 2 63 ? 79.720 69.081 112.944 1.00 168.10 395 VAL B C 1
ATOM 748 O O . VAL B 2 63 ? 79.272 68.031 113.418 1.00 168.10 395 VAL B O 1
ATOM 752 N N . TYR B 2 64 ? 79.657 69.383 111.646 1.00 162.62 396 TYR B N 1
ATOM 753 C CA . TYR B 2 64 ? 79.069 68.507 110.631 1.00 162.62 396 TYR B CA 1
ATOM 754 C C . TYR B 2 64 ? 80.119 68.298 109.542 1.00 162.62 396 TYR B C 1
ATOM 755 O O . TYR B 2 64 ? 80.211 69.091 108.601 1.00 162.62 396 TYR B O 1
ATOM 764 N N . ALA B 2 65 ? 80.911 67.238 109.672 1.00 164.92 397 ALA B N 1
ATOM 765 C CA . ALA B 2 65 ? 81.943 66.945 108.692 1.00 164.92 397 ALA B CA 1
ATOM 766 C C . ALA B 2 65 ? 81.355 66.220 107.484 1.00 164.92 397 ALA B C 1
ATOM 767 O O . ALA B 2 65 ? 80.311 65.565 107.567 1.00 164.92 397 ALA B O 1
ATOM 769 N N . ASP B 2 66 ? 82.049 66.334 106.350 1.00 170.23 398 ASP B N 1
ATOM 770 C CA . ASP B 2 66 ? 81.638 65.645 105.134 1.00 170.23 398 ASP B CA 1
ATOM 771 C C . ASP B 2 66 ? 82.852 64.957 104.525 1.00 170.23 398 ASP B C 1
ATOM 772 O O . ASP B 2 66 ? 83.984 65.412 104.695 1.00 170.23 398 ASP B O 1
ATOM 777 N N . SER B 2 67 ? 82.612 63.855 103.811 1.00 179.04 399 SER B N 1
ATOM 778 C CA . SER B 2 67 ? 83.681 63.070 103.207 1.00 179.04 399 SER B CA 1
ATOM 779 C C . SER B 2 67 ? 83.272 62.603 101.816 1.00 179.04 399 SER B C 1
ATOM 780 O O . SER B 2 67 ? 82.109 62.267 101.580 1.00 179.04 399 SER B O 1
ATOM 783 N N . PHE B 2 68 ? 84.246 62.550 100.906 1.00 155.59 400 PHE B N 1
ATOM 784 C CA . PHE B 2 68 ? 83.983 62.225 99.507 1.00 155.59 400 PHE B CA 1
ATOM 785 C C . PHE B 2 68 ? 85.298 61.993 98.768 1.00 155.59 400 PHE B C 1
ATOM 786 O O . PHE B 2 68 ? 86.381 62.059 99.354 1.00 155.59 400 PHE B O 1
ATOM 794 N N . VAL B 2 69 ? 85.188 61.684 97.470 1.00 152.25 401 VAL B N 1
ATOM 795 C CA . VAL B 2 69 ? 86.317 61.200 96.680 1.00 152.25 401 VAL B CA 1
ATOM 796 C C . VAL B 2 69 ? 86.279 61.779 95.269 1.00 152.25 401 VAL B C 1
ATOM 797 O O . VAL B 2 69 ? 85.226 61.821 94.624 1.00 152.25 401 VAL B O 1
ATOM 801 N N . ILE B 2 70 ? 87.445 62.219 94.785 1.00 141.14 402 ILE B N 1
ATOM 802 C CA . ILE B 2 70 ? 87.614 62.653 93.398 1.00 141.14 402 ILE B CA 1
ATOM 803 C C . ILE B 2 70 ? 89.006 62.202 92.952 1.00 141.14 402 ILE B C 1
ATOM 804 O O . ILE B 2 70 ? 89.813 61.744 93.762 1.00 141.14 402 ILE B O 1
ATOM 809 N N . ARG B 2 71 ? 89.288 62.336 91.652 1.00 143.80 403 ARG B N 1
ATOM 810 C CA . ARG B 2 71 ? 90.597 62.063 91.065 1.00 143.80 403 ARG B CA 1
ATOM 811 C C . ARG B 2 71 ? 91.581 63.189 91.360 1.00 143.80 403 ARG B C 1
ATOM 812 O O . ARG B 2 71 ? 91.354 64.009 92.256 1.00 143.80 403 ARG B O 1
ATOM 820 N N . GLY B 2 72 ? 92.687 63.220 90.619 1.00 141.77 404 GLY B N 1
ATOM 821 C CA . GLY B 2 72 ? 93.728 64.209 90.820 1.00 141.77 404 GLY B CA 1
ATOM 822 C C . GLY B 2 72 ? 93.388 65.653 90.504 1.00 141.77 404 GLY B C 1
ATOM 823 O O . GLY B 2 72 ? 93.316 66.487 91.411 1.00 141.77 404 GLY B O 1
ATOM 824 N N . ASN B 2 73 ? 93.173 65.965 89.229 1.00 139.72 405 ASN B N 1
ATOM 825 C CA . ASN B 2 73 ? 93.116 67.355 88.771 1.00 139.72 405 ASN B CA 1
ATOM 826 C C . ASN B 2 73 ? 91.735 67.979 88.953 1.00 139.72 405 ASN B C 1
ATOM 827 O O . ASN B 2 73 ? 91.177 68.566 88.027 1.00 139.72 405 ASN B O 1
ATOM 832 N N . GLU B 2 74 ? 91.165 67.860 90.152 1.00 141.83 406 GLU B N 1
ATOM 833 C CA . GLU B 2 74 ? 89.912 68.537 90.462 1.00 141.83 406 GLU B CA 1
ATOM 834 C C . GLU B 2 74 ? 89.857 69.112 91.870 1.00 141.83 406 GLU B C 1
ATOM 835 O O . GLU B 2 74 ? 88.793 69.589 92.277 1.00 141.83 406 GLU B O 1
ATOM 841 N N . VAL B 2 75 ? 90.957 69.090 92.627 1.00 129.56 407 VAL B N 1
ATOM 842 C CA . VAL B 2 75 ? 90.961 69.670 93.965 1.00 129.56 407 VAL B CA 1
ATOM 843 C C . VAL B 2 75 ? 90.905 71.188 93.956 1.00 129.56 407 VAL B C 1
ATOM 844 O O . VAL B 2 75 ? 90.909 71.804 95.026 1.00 129.56 407 VAL B O 1
ATOM 848 N N . SER B 2 76 ? 90.892 71.814 92.780 1.00 135.69 408 SER B N 1
ATOM 849 C CA . SER B 2 76 ? 90.707 73.259 92.730 1.00 135.69 408 SER B CA 1
ATOM 850 C C . SER B 2 76 ? 89.283 73.647 93.110 1.00 135.69 408 SER B C 1
ATOM 851 O O . SER B 2 76 ? 89.072 74.637 93.820 1.00 135.69 408 SER B O 1
ATOM 854 N N . GLN B 2 77 ? 88.293 72.879 92.650 1.00 134.80 409 GLN B N 1
ATOM 855 C CA . GLN B 2 77 ? 86.899 73.264 92.831 1.00 134.80 409 GLN B CA 1
ATOM 856 C C . GLN B 2 77 ? 86.370 73.009 94.236 1.00 134.80 409 GLN B C 1
ATOM 857 O O . GLN B 2 77 ? 85.414 73.676 94.644 1.00 134.80 409 GLN B O 1
ATOM 863 N N . ILE B 2 78 ? 86.947 72.063 94.982 1.00 129.91 410 ILE B N 1
ATOM 864 C CA . ILE B 2 78 ? 86.495 71.865 96.356 1.00 129.91 410 ILE B CA 1
ATOM 865 C C . ILE B 2 78 ? 86.765 73.119 97.177 1.00 129.91 410 ILE B C 1
ATOM 866 O O . ILE B 2 78 ? 85.973 73.482 98.055 1.00 129.91 410 ILE B O 1
ATOM 871 N N . ALA B 2 79 ? 87.861 73.815 96.890 1.00 135.18 411 ALA B N 1
ATOM 872 C CA . ALA B 2 79 ? 88.098 75.103 97.516 1.00 135.18 411 ALA B CA 1
ATOM 873 C C . ALA B 2 79 ? 86.980 76.075 97.142 1.00 135.18 411 ALA B C 1
ATOM 874 O O . ALA B 2 79 ? 86.504 76.079 96.003 1.00 135.18 411 ALA B O 1
ATOM 876 N N . PRO B 2 80 ? 86.537 76.901 98.085 1.00 138.54 412 PRO B N 1
ATOM 877 C CA . PRO B 2 80 ? 85.388 77.775 97.829 1.00 138.54 412 PRO B CA 1
ATOM 878 C C . PRO B 2 80 ? 85.701 78.823 96.772 1.00 138.54 412 PRO B C 1
ATOM 879 O O . PRO B 2 80 ? 86.850 79.057 96.393 1.00 138.54 412 PRO B O 1
ATOM 883 N N . GLY B 2 81 ? 84.637 79.464 96.297 1.00 147.31 413 GLY B N 1
ATOM 884 C CA . GLY B 2 81 ? 84.769 80.470 95.255 1.00 147.31 413 GLY B CA 1
ATOM 885 C C . GLY B 2 81 ? 85.278 79.917 93.943 1.00 147.31 413 GLY B C 1
ATOM 886 O O . GLY B 2 81 ? 86.140 80.533 93.304 1.00 147.31 413 GLY B O 1
ATOM 887 N N . GLN B 2 82 ? 84.765 78.764 93.525 1.00 134.83 414 GLN B N 1
ATOM 888 C CA . GLN B 2 82 ? 85.218 78.107 92.311 1.00 134.83 414 GLN B CA 1
ATOM 889 C C . GLN B 2 82 ? 84.023 77.551 91.549 1.00 134.83 414 GLN B C 1
ATOM 890 O O . GLN B 2 82 ? 82.979 77.248 92.132 1.00 134.83 414 GLN B O 1
ATOM 896 N N . THR B 2 83 ? 84.189 77.426 90.238 1.00 135.03 415 THR B N 1
ATOM 897 C CA . THR B 2 83 ? 83.194 76.842 89.351 1.00 135.03 415 THR B CA 1
ATOM 898 C C . THR B 2 83 ? 83.746 75.549 88.756 1.00 135.03 415 THR B C 1
ATOM 899 O O . THR B 2 83 ? 84.844 75.102 89.094 1.00 135.03 415 THR B O 1
ATOM 903 N N . GLY B 2 84 ? 82.968 74.947 87.859 1.00 136.24 416 GLY B N 1
ATOM 904 C CA . GLY B 2 84 ? 83.352 73.686 87.254 1.00 136.24 416 GLY B CA 1
ATOM 905 C C . GLY B 2 84 ? 82.501 72.529 87.734 1.00 136.24 416 GLY B C 1
ATOM 906 O O . GLY B 2 84 ? 82.663 72.062 88.865 1.00 136.24 416 GLY B O 1
ATOM 907 N N . ASN B 2 85 ? 81.610 72.036 86.867 1.00 149.19 417 ASN B N 1
ATOM 908 C CA . ASN B 2 85 ? 80.608 71.064 87.297 1.00 149.19 417 ASN B CA 1
ATOM 909 C C . ASN B 2 85 ? 81.235 69.745 87.725 1.00 149.19 417 ASN B C 1
ATOM 910 O O . ASN B 2 85 ? 80.548 68.896 88.305 1.00 149.19 417 ASN B O 1
ATOM 915 N N . ILE B 2 86 ? 82.518 69.542 87.424 1.00 145.34 418 ILE B N 1
ATOM 916 C CA . ILE B 2 86 ? 83.253 68.363 87.873 1.00 145.34 418 ILE B CA 1
ATOM 917 C C . ILE B 2 86 ? 83.033 68.191 89.370 1.00 145.34 418 ILE B C 1
ATOM 918 O O . ILE B 2 86 ? 82.823 67.074 89.855 1.00 145.34 418 ILE B O 1
ATOM 923 N N . ALA B 2 87 ? 83.076 69.301 90.111 1.00 134.71 419 ALA B N 1
ATOM 924 C CA . ALA B 2 87 ? 82.734 69.301 91.525 1.00 134.71 419 ALA B CA 1
ATOM 925 C C . ALA B 2 87 ? 81.585 70.232 91.878 1.00 134.71 419 ALA B C 1
ATOM 926 O O . ALA B 2 87 ? 80.910 69.992 92.884 1.00 134.71 419 ALA B O 1
ATOM 928 N N . ASP B 2 88 ? 81.350 71.283 91.086 1.00 141.17 420 ASP B N 1
ATOM 929 C CA . ASP B 2 88 ? 80.250 72.201 91.372 1.00 141.17 420 ASP B CA 1
ATOM 930 C C . ASP B 2 88 ? 78.921 71.457 91.321 1.00 141.17 420 ASP B C 1
ATOM 931 O O . ASP B 2 88 ? 78.071 71.614 92.205 1.00 141.17 420 ASP B O 1
ATOM 936 N N . TYR B 2 89 ? 78.744 70.601 90.314 1.00 144.40 421 TYR B N 1
ATOM 937 C CA . TYR B 2 89 ? 77.479 69.896 90.159 1.00 144.40 421 TYR B CA 1
ATOM 938 C C . TYR B 2 89 ? 77.269 68.848 91.243 1.00 144.40 421 TYR B C 1
ATOM 939 O O . TYR B 2 89 ? 76.184 68.263 91.324 1.00 144.40 421 TYR B O 1
ATOM 948 N N . ASN B 2 90 ? 78.280 68.589 92.071 1.00 140.98 422 ASN B N 1
ATOM 949 C CA . ASN B 2 90 ? 78.135 67.699 93.212 1.00 140.98 422 ASN B CA 1
ATOM 950 C C . ASN B 2 90 ? 78.371 68.372 94.554 1.00 140.98 422 ASN B C 1
ATOM 951 O O . ASN B 2 90 ? 77.983 67.813 95.581 1.00 140.98 422 ASN B O 1
ATOM 956 N N . TYR B 2 91 ? 78.994 69.549 94.580 1.00 144.51 423 TYR B N 1
ATOM 957 C CA . TYR B 2 91 ? 79.285 70.212 95.842 1.00 144.51 423 TYR B CA 1
ATOM 958 C C . TYR B 2 91 ? 79.532 71.695 95.603 1.00 144.51 423 TYR B C 1
ATOM 959 O O . TYR B 2 91 ? 79.892 72.100 94.496 1.00 144.51 423 TYR B O 1
ATOM 968 N N . LYS B 2 92 ? 79.346 72.496 96.652 1.00 140.06 424 LYS B N 1
ATOM 969 C CA . LYS B 2 92 ? 79.562 73.934 96.579 1.00 140.06 424 LYS B CA 1
ATOM 970 C C . LYS B 2 92 ? 79.557 74.484 97.998 1.00 140.06 424 LYS B C 1
ATOM 971 O O . LYS B 2 92 ? 78.752 74.055 98.828 1.00 140.06 424 LYS B O 1
ATOM 977 N N . LEU B 2 93 ? 80.454 75.430 98.269 1.00 142.67 425 LEU B N 1
ATOM 978 C CA . LEU B 2 93 ? 80.595 76.022 99.588 1.00 142.67 425 LEU B CA 1
ATOM 979 C C . LEU B 2 93 ? 80.426 77.536 99.495 1.00 142.67 425 LEU B C 1
ATOM 980 O O . LEU B 2 93 ? 80.799 78.140 98.485 1.00 142.67 425 LEU B O 1
ATOM 985 N N . PRO B 2 94 ? 79.870 78.177 100.521 1.00 146.45 426 PRO B N 1
ATOM 986 C CA . PRO B 2 94 ? 79.666 79.627 100.458 1.00 146.45 426 PRO B CA 1
ATOM 987 C C . PRO B 2 94 ? 80.985 80.374 100.573 1.00 146.45 426 PRO B C 1
ATOM 988 O O . PRO B 2 94 ? 81.994 79.860 101.058 1.00 146.45 426 PRO B O 1
ATOM 992 N N . ASP B 2 95 ? 80.960 81.623 100.108 1.00 166.80 427 ASP B N 1
ATOM 993 C CA . ASP B 2 95 ? 82.145 82.467 100.175 1.00 166.80 427 ASP B CA 1
ATOM 994 C C . ASP B 2 95 ? 82.448 82.932 101.594 1.00 166.80 427 ASP B C 1
ATOM 995 O O . ASP B 2 95 ? 83.508 83.523 101.824 1.00 166.80 427 ASP B O 1
ATOM 1000 N N . ASP B 2 96 ? 81.548 82.684 102.545 1.00 165.86 428 ASP B N 1
ATOM 1001 C CA . ASP B 2 96 ? 81.695 83.222 103.891 1.00 165.86 428 ASP B CA 1
ATOM 1002 C C . ASP B 2 96 ? 82.119 82.187 104.925 1.00 165.86 428 ASP B C 1
ATOM 1003 O O . ASP B 2 96 ? 82.508 82.571 106.034 1.00 165.86 428 ASP B O 1
ATOM 1008 N N . PHE B 2 97 ? 82.053 80.897 104.605 1.00 163.07 429 PHE B N 1
ATOM 1009 C CA . PHE B 2 97 ? 82.382 79.882 105.593 1.00 163.07 429 PHE B CA 1
ATOM 1010 C C . PHE B 2 97 ? 83.888 79.863 105.862 1.00 163.07 429 PHE B C 1
ATOM 1011 O O . PHE B 2 97 ? 84.693 80.417 105.107 1.00 163.07 429 PHE B O 1
ATOM 1019 N N . THR B 2 98 ? 84.269 79.207 106.963 1.00 177.46 430 THR B N 1
ATOM 1020 C CA . THR B 2 98 ? 85.658 79.205 107.409 1.00 177.46 430 THR B CA 1
ATOM 1021 C C . THR B 2 98 ? 86.123 77.812 107.824 1.00 177.46 430 THR B C 1
ATOM 1022 O O . THR B 2 98 ? 86.848 77.666 108.815 1.00 177.46 430 THR B O 1
ATOM 1026 N N . GLY B 2 99 ? 85.720 76.781 107.085 1.00 188.00 431 GLY B N 1
ATOM 1027 C CA . GLY B 2 99 ? 86.172 75.433 107.347 1.00 188.00 431 GLY B CA 1
ATOM 1028 C C . GLY B 2 99 ? 87.457 75.099 106.610 1.00 188.00 431 GLY B C 1
ATOM 1029 O O . GLY B 2 99 ? 88.097 75.946 105.988 1.00 188.00 431 GLY B O 1
ATOM 1030 N N . CYS B 2 100 ? 87.828 73.823 106.678 1.00 200.19 432 CYS B N 1
ATOM 1031 C CA . CYS B 2 100 ? 89.052 73.320 106.070 1.00 200.19 432 CYS B CA 1
ATOM 1032 C C . CYS B 2 100 ? 88.766 72.133 105.160 1.00 200.19 432 CYS B C 1
ATOM 1033 O O . CYS B 2 100 ? 87.699 71.518 105.213 1.00 200.19 432 CYS B O 1
ATOM 1036 N N . VAL B 2 101 ? 89.747 71.816 104.317 1.00 183.10 433 VAL B N 1
ATOM 1037 C CA . VAL B 2 101 ? 89.670 70.694 103.389 1.00 183.10 433 VAL B CA 1
ATOM 1038 C C . VAL B 2 101 ? 90.919 69.839 103.566 1.00 183.10 433 VAL B C 1
ATOM 1039 O O . VAL B 2 101 ? 92.040 70.362 103.580 1.00 183.10 433 VAL B O 1
ATOM 1043 N N . ILE B 2 102 ? 90.727 68.529 103.707 1.00 175.87 434 ILE B N 1
ATOM 1044 C CA . ILE B 2 102 ? 91.798 67.586 103.997 1.00 175.87 434 ILE B CA 1
ATOM 1045 C C . ILE B 2 102 ? 91.814 66.540 102.893 1.00 175.87 434 ILE B C 1
ATOM 1046 O O . ILE B 2 102 ? 90.762 66.013 102.520 1.00 175.87 434 ILE B O 1
ATOM 1051 N N . ALA B 2 103 ? 93.000 66.237 102.372 1.00 187.92 435 ALA B N 1
ATOM 1052 C CA . ALA B 2 103 ? 93.132 65.287 101.278 1.00 187.92 435 ALA B CA 1
ATOM 1053 C C . ALA B 2 103 ? 94.211 64.263 101.593 1.00 187.92 435 ALA B C 1
ATOM 1054 O O . ALA B 2 103 ? 95.259 64.602 102.150 1.00 187.92 435 ALA B O 1
ATOM 1056 N N . TRP B 2 104 ? 93.949 63.010 101.227 1.00 168.43 436 TRP B N 1
ATOM 1057 C CA . TRP B 2 104 ? 94.951 61.963 101.378 1.00 168.43 436 TRP B CA 1
ATOM 1058 C C . TRP B 2 104 ? 94.721 60.903 100.311 1.00 168.43 436 TRP B C 1
ATOM 1059 O O . TRP B 2 104 ? 93.586 60.659 99.896 1.00 168.43 436 TRP B O 1
ATOM 1070 N N 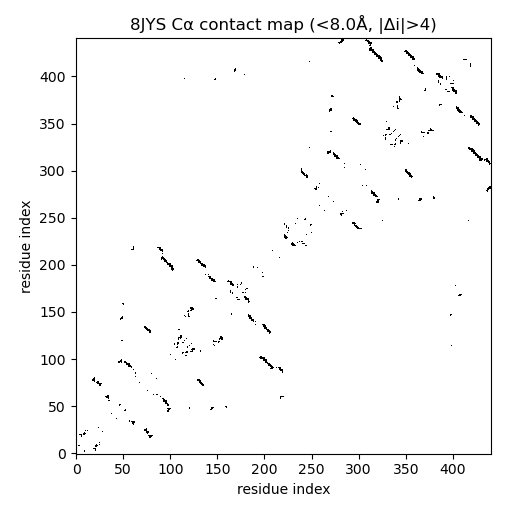. ASN B 2 105 ? 95.808 60.264 99.891 1.00 145.74 437 ASN B N 1
ATOM 1071 C CA . ASN B 2 105 ? 95.768 59.341 98.767 1.00 145.74 437 ASN B CA 1
ATOM 1072 C C . ASN B 2 105 ? 95.234 57.975 99.180 1.00 145.74 437 ASN B C 1
ATOM 1073 O O . ASN B 2 105 ? 95.358 57.556 100.333 1.00 145.74 437 ASN B O 1
ATOM 1078 N N . SER B 2 106 ? 94.631 57.280 98.209 1.00 141.31 438 SER B N 1
ATOM 1079 C CA . SER B 2 106 ? 94.078 55.947 98.422 1.00 141.31 438 SER B CA 1
ATOM 1080 C C . SER B 2 106 ? 94.362 55.013 97.250 1.00 141.31 438 SER B C 1
ATOM 1081 O O . SER B 2 106 ? 93.608 54.060 97.032 1.00 141.31 438 SER B O 1
ATOM 1084 N N . ASN B 2 107 ? 95.425 55.269 96.486 1.00 133.57 439 ASN B N 1
ATOM 1085 C CA . ASN B 2 107 ? 95.750 54.395 95.363 1.00 133.57 439 ASN B CA 1
ATOM 1086 C C . ASN B 2 107 ? 96.056 52.981 95.838 1.00 133.57 439 ASN B C 1
ATOM 1087 O O . ASN B 2 107 ? 95.630 52.002 95.214 1.00 133.57 439 ASN B O 1
ATOM 1092 N N . LYS B 2 108 ? 96.798 52.855 96.940 1.00 132.85 440 LYS B N 1
ATOM 1093 C CA . LYS B 2 108 ? 97.119 51.536 97.475 1.00 132.85 440 LYS B CA 1
ATOM 1094 C C . LYS B 2 108 ? 95.858 50.799 97.909 1.00 132.85 440 LYS B C 1
ATOM 1095 O O . LYS B 2 108 ? 95.697 49.604 97.635 1.00 132.85 440 LYS B O 1
ATOM 1101 N N . LEU B 2 109 ? 94.950 51.497 98.596 1.00 135.50 441 LEU B N 1
ATOM 1102 C CA . LEU B 2 109 ? 93.693 50.872 98.995 1.00 135.50 441 LEU B CA 1
ATOM 1103 C C . LEU B 2 109 ? 92.845 50.520 97.779 1.00 135.50 441 LEU B C 1
ATOM 1104 O O . LEU B 2 109 ? 92.289 49.418 97.703 1.00 135.50 441 LEU B O 1
ATOM 1109 N N . ASP B 2 110 ? 92.746 51.433 96.818 1.00 136.54 442 ASP B N 1
ATOM 1110 C CA . ASP B 2 110 ? 92.014 51.178 95.582 1.00 136.54 442 ASP B CA 1
ATOM 1111 C C . ASP B 2 110 ? 92.423 52.166 94.494 1.00 136.54 442 ASP B C 1
ATOM 1112 O O . ASP B 2 110 ? 91.759 52.278 93.464 1.00 136.54 442 ASP B O 1
ATOM 1117 N N . ASN B 2 118 ? 83.205 51.009 89.580 1.00 131.62 450 ASN B N 1
ATOM 1118 C CA . ASN B 2 118 ? 82.318 50.729 90.702 1.00 131.62 450 ASN B CA 1
ATOM 1119 C C . ASN B 2 118 ? 81.770 52.018 91.294 1.00 131.62 450 ASN B C 1
ATOM 1120 O O . ASN B 2 118 ? 80.567 52.150 91.518 1.00 131.62 450 ASN B O 1
ATOM 1125 N N . TYR B 2 119 ? 82.666 52.964 91.557 1.00 145.53 451 TYR B N 1
ATOM 1126 C CA . TYR B 2 119 ? 82.262 54.271 92.042 1.00 145.53 451 TYR B CA 1
ATOM 1127 C C . TYR B 2 119 ? 81.593 55.073 90.934 1.00 145.53 451 TYR B C 1
ATOM 1128 O O . TYR B 2 119 ? 81.805 54.840 89.742 1.00 145.53 451 TYR B O 1
ATOM 1137 N N . LEU B 2 120 ? 80.779 56.036 91.346 1.00 141.12 452 LEU B N 1
ATOM 1138 C CA . LEU B 2 120 ? 79.922 56.760 90.427 1.00 141.12 452 LEU B CA 1
ATOM 1139 C C . LEU B 2 120 ? 80.417 58.188 90.240 1.00 141.12 452 LEU B C 1
ATOM 1140 O O . LEU B 2 120 ? 81.317 58.661 90.940 1.00 141.12 452 LEU B O 1
ATOM 1145 N N . TYR B 2 121 ? 79.814 58.860 89.263 1.00 140.79 453 TYR B N 1
ATOM 1146 C CA . TYR B 2 121 ? 80.180 60.209 88.854 1.00 140.79 453 TYR B CA 1
ATOM 1147 C C . TYR B 2 121 ? 78.911 61.010 88.623 1.00 140.79 453 TYR B C 1
ATOM 1148 O O . TYR B 2 121 ? 77.997 60.542 87.937 1.00 140.79 453 TYR B O 1
ATOM 1157 N N . ARG B 2 122 ? 78.851 62.210 89.192 1.00 132.44 454 ARG B N 1
ATOM 1158 C CA . ARG B 2 122 ? 77.712 63.071 88.928 1.00 132.44 454 ARG B CA 1
ATOM 1159 C C . ARG B 2 122 ? 77.841 63.699 87.543 1.00 132.44 454 ARG B C 1
ATOM 1160 O O . ARG B 2 122 ? 78.937 63.858 86.999 1.00 132.44 454 ARG B O 1
ATOM 1168 N N . LEU B 2 123 ? 76.697 64.055 86.971 1.00 139.46 455 LEU B N 1
ATOM 1169 C CA . LEU B 2 123 ? 76.632 64.495 85.583 1.00 139.46 455 LEU B CA 1
ATOM 1170 C C . LEU B 2 123 ? 75.617 65.639 85.554 1.00 139.46 455 LEU B C 1
ATOM 1171 O O . LEU B 2 123 ? 75.299 66.213 86.601 1.00 139.46 455 LEU B O 1
ATOM 1176 N N . PHE B 2 124 ? 75.119 66.012 84.368 1.00 143.18 456 PHE B N 1
ATOM 1177 C CA . PHE B 2 124 ? 74.274 67.198 84.256 1.00 143.18 456 PHE B CA 1
ATOM 1178 C C . PHE B 2 124 ? 73.118 67.159 85.247 1.00 143.18 456 PHE B C 1
ATOM 1179 O O . PHE B 2 124 ? 72.459 66.133 85.428 1.00 143.18 456 PHE B O 1
ATOM 1187 N N . ARG B 2 125 ? 72.884 68.301 85.885 1.00 143.02 457 ARG B N 1
ATOM 1188 C CA . ARG B 2 125 ? 71.809 68.498 86.840 1.00 143.02 457 ARG B CA 1
ATOM 1189 C C . ARG B 2 125 ? 70.990 69.698 86.384 1.00 143.02 457 ARG B C 1
ATOM 1190 O O . ARG B 2 125 ? 71.517 70.613 85.746 1.00 143.02 457 ARG B O 1
ATOM 1198 N N . LYS B 2 126 ? 69.691 69.675 86.699 1.00 134.26 458 LYS B N 1
ATOM 1199 C CA . LYS B 2 126 ? 68.777 70.692 86.184 1.00 134.26 458 LYS B CA 1
ATOM 1200 C C . LYS B 2 126 ? 69.249 72.106 86.501 1.00 134.26 458 LYS B C 1
ATOM 1201 O O . LYS B 2 126 ? 69.059 73.017 85.688 1.00 134.26 458 LYS B O 1
ATOM 1207 N N . SER B 2 127 ? 69.859 72.310 87.665 1.00 138.57 459 SER B N 1
ATOM 1208 C CA . SER B 2 127 ? 70.369 73.624 88.032 1.00 138.57 459 SER B CA 1
ATOM 1209 C C . SER B 2 127 ? 71.403 73.466 89.134 1.00 138.57 459 SER B C 1
ATOM 1210 O O . SER B 2 127 ? 71.494 72.421 89.782 1.00 138.57 459 SER B O 1
ATOM 1213 N N . ASN B 2 128 ? 72.185 74.523 89.335 1.00 133.63 460 ASN B N 1
ATOM 1214 C CA . ASN B 2 128 ? 73.187 74.517 90.387 1.00 133.63 460 ASN B CA 1
ATOM 1215 C C . ASN B 2 128 ? 72.514 74.478 91.752 1.00 133.63 460 ASN B C 1
ATOM 1216 O O . ASN B 2 128 ? 71.387 74.947 91.929 1.00 133.63 460 ASN B O 1
ATOM 1221 N N . LEU B 2 129 ? 73.216 73.912 92.724 1.00 139.44 461 LEU B N 1
ATOM 1222 C CA . LEU B 2 129 ? 72.733 73.829 94.091 1.00 139.44 461 LEU B CA 1
ATOM 1223 C C . LEU B 2 129 ? 73.485 74.816 94.975 1.00 139.44 461 LEU B C 1
ATOM 1224 O O . LEU B 2 129 ? 74.673 75.087 94.768 1.00 139.44 461 LEU B O 1
ATOM 1229 N N . LYS B 2 130 ? 72.774 75.341 95.971 1.00 148.69 462 LYS B N 1
ATOM 1230 C CA . LYS B 2 130 ? 73.361 76.204 96.976 1.00 148.69 462 LYS B CA 1
ATOM 1231 C C . LYS B 2 130 ? 74.381 75.401 97.786 1.00 148.69 462 LYS B C 1
ATOM 1232 O O . LYS B 2 130 ? 74.672 74.253 97.456 1.00 148.69 462 LYS B O 1
ATOM 1238 N N . PRO B 2 131 ? 75.012 76.002 98.796 1.00 146.18 463 PRO B N 1
ATOM 1239 C CA . PRO B 2 131 ? 75.780 75.179 99.738 1.00 146.18 463 PRO B CA 1
ATOM 1240 C C . PRO B 2 131 ? 74.893 74.223 100.524 1.00 146.18 463 PRO B C 1
ATOM 1241 O O . PRO B 2 131 ? 73.791 74.576 100.947 1.00 146.18 463 PRO B O 1
ATOM 1245 N N . PHE B 2 132 ? 75.405 73.006 100.727 1.00 153.17 464 PHE B N 1
ATOM 1246 C CA . PHE B 2 132 ? 74.864 72.046 101.690 1.00 153.17 464 PHE B CA 1
ATOM 1247 C C . PHE B 2 132 ? 73.423 71.625 101.368 1.00 153.17 464 PHE B C 1
ATOM 1248 O O . PHE B 2 132 ? 72.486 71.903 102.120 1.00 153.17 464 PHE B O 1
ATOM 1256 N N . GLU B 2 133 ? 73.251 70.958 100.223 1.00 156.98 465 GLU B N 1
ATOM 1257 C CA . GLU B 2 133 ? 72.076 70.119 100.018 1.00 156.98 465 GLU B CA 1
ATOM 1258 C C . GLU B 2 133 ? 72.462 68.649 99.900 1.00 156.98 465 GLU B C 1
ATOM 1259 O O . GLU B 2 133 ? 73.547 68.217 100.294 1.00 156.98 465 GLU B O 1
ATOM 1265 N N . ARG B 2 134 ? 71.508 67.885 99.373 1.00 155.32 466 ARG B N 1
ATOM 1266 C CA . ARG B 2 134 ? 71.604 66.455 99.131 1.00 155.32 466 ARG B CA 1
ATOM 1267 C C . ARG B 2 134 ? 70.779 66.164 97.887 1.00 155.32 466 ARG B C 1
ATOM 1268 O O . ARG B 2 134 ? 69.659 66.668 97.766 1.00 155.32 466 ARG B O 1
ATOM 1276 N N . ASP B 2 135 ? 71.314 65.352 96.977 1.00 153.59 467 ASP B N 1
ATOM 1277 C CA . ASP B 2 135 ? 70.589 65.031 95.752 1.00 153.59 467 ASP B CA 1
ATOM 1278 C C . ASP B 2 135 ? 70.926 63.615 95.315 1.00 153.59 467 ASP B C 1
ATOM 1279 O O . ASP B 2 135 ? 72.056 63.342 94.900 1.00 153.59 467 ASP B O 1
ATOM 1284 N N . ILE B 2 136 ? 69.942 62.728 95.404 1.00 140.28 468 ILE B N 1
ATOM 1285 C CA . ILE B 2 136 ? 69.995 61.410 94.789 1.00 140.28 468 ILE B CA 1
ATOM 1286 C C . ILE B 2 136 ? 68.911 61.368 93.720 1.00 140.28 468 ILE B C 1
ATOM 1287 O O . ILE B 2 136 ? 67.776 61.795 93.962 1.00 140.28 468 ILE B O 1
ATOM 1292 N N . SER B 2 137 ? 69.272 60.918 92.523 1.00 133.87 469 SER B N 1
ATOM 1293 C CA . SER B 2 137 ? 68.353 61.019 91.393 1.00 133.87 469 SER B CA 1
ATOM 1294 C C . SER B 2 137 ? 68.681 59.934 90.380 1.00 133.87 469 SER B C 1
ATOM 1295 O O . SER B 2 137 ? 69.645 60.063 89.620 1.00 133.87 469 SER B O 1
ATOM 1298 N N . THR B 2 138 ? 67.882 58.872 90.373 1.00 146.38 470 THR B N 1
ATOM 1299 C CA . THR B 2 138 ? 67.914 57.900 89.290 1.00 146.38 470 THR B CA 1
ATOM 1300 C C . THR B 2 138 ? 67.082 58.342 88.096 1.00 146.38 470 THR B C 1
ATOM 1301 O O . THR B 2 138 ? 67.109 57.672 87.058 1.00 146.38 470 THR B O 1
ATOM 1305 N N . GLU B 2 139 ? 66.350 59.445 88.223 1.00 145.05 471 GLU B N 1
ATOM 1306 C CA . GLU B 2 139 ? 65.468 59.902 87.161 1.00 145.05 471 GLU B CA 1
ATOM 1307 C C . GLU B 2 139 ? 66.309 60.390 85.984 1.00 145.05 471 GLU B C 1
ATOM 1308 O O . GLU B 2 139 ? 67.311 61.089 86.164 1.00 145.05 471 GLU B O 1
ATOM 1314 N N . ILE B 2 140 ? 65.900 60.011 84.774 1.00 123.84 472 ILE B N 1
ATOM 1315 C CA . ILE B 2 140 ? 66.699 60.271 83.582 1.00 123.84 472 ILE B CA 1
ATOM 1316 C C . ILE B 2 140 ? 66.778 61.769 83.318 1.00 123.84 472 ILE B C 1
ATOM 1317 O O . ILE B 2 140 ? 65.773 62.486 83.395 1.00 123.84 472 ILE B O 1
ATOM 1322 N N . TYR B 2 141 ? 67.975 62.249 82.994 1.00 127.35 473 TYR B N 1
ATOM 1323 C CA . TYR B 2 141 ? 68.168 63.651 82.655 1.00 127.35 473 TYR B CA 1
ATOM 1324 C C . TYR B 2 141 ? 67.891 63.868 81.173 1.00 127.35 473 TYR B C 1
ATOM 1325 O O . TYR B 2 141 ? 68.086 62.967 80.353 1.00 127.35 473 TYR B O 1
ATOM 1334 N N . GLN B 2 142 ? 67.440 65.074 80.837 1.00 125.98 474 GLN B N 1
ATOM 1335 C CA . GLN B 2 142 ? 67.143 65.454 79.464 1.00 125.98 474 GLN B CA 1
ATOM 1336 C C . GLN B 2 142 ? 67.814 66.783 79.156 1.00 125.98 474 GLN B C 1
ATOM 1337 O O . GLN B 2 142 ? 67.843 67.678 80.006 1.00 125.98 474 GLN B O 1
ATOM 1343 N N . ALA B 2 143 ? 68.359 66.905 77.946 1.00 134.52 475 ALA B N 1
ATOM 1344 C CA . ALA B 2 143 ? 68.924 68.157 77.461 1.00 134.52 475 ALA B CA 1
ATOM 1345 C C . ALA B 2 143 ? 68.319 68.589 76.132 1.00 134.52 475 ALA B C 1
ATOM 1346 O O . ALA B 2 143 ? 68.747 69.599 75.564 1.00 134.52 475 ALA B O 1
ATOM 1348 N N . GLY B 2 144 ? 67.335 67.844 75.619 1.00 143.79 476 GLY B N 1
ATOM 1349 C CA . GLY B 2 144 ? 66.704 68.154 74.358 1.00 143.79 476 GLY B CA 1
ATOM 1350 C C . GLY B 2 144 ? 65.214 68.411 74.530 1.00 143.79 476 GLY B C 1
ATOM 1351 O O . GLY B 2 144 ? 64.684 68.448 75.647 1.00 143.79 476 GLY B O 1
ATOM 1352 N N . ASN B 2 145 ? 64.539 68.592 73.394 1.00 145.89 477 ASN B N 1
ATOM 1353 C CA . ASN B 2 145 ? 63.113 68.897 73.429 1.00 145.89 477 ASN B CA 1
ATOM 1354 C C . ASN B 2 145 ? 62.274 67.627 73.491 1.00 145.89 477 ASN B C 1
ATOM 1355 O O . ASN B 2 145 ? 61.233 67.595 74.157 1.00 145.89 477 ASN B O 1
ATOM 1360 N N . LYS B 2 146 ? 62.702 66.578 72.803 1.00 133.72 478 LYS B N 1
ATOM 1361 C CA . LYS B 2 146 ? 61.979 65.315 72.857 1.00 133.72 478 LYS B CA 1
ATOM 1362 C C . LYS B 2 146 ? 62.058 64.740 74.265 1.00 133.72 478 LYS B C 1
ATOM 1363 O O . LYS B 2 146 ? 63.158 64.600 74.810 1.00 133.72 478 LYS B O 1
ATOM 1369 N N . PRO B 2 147 ? 60.929 64.400 74.886 1.00 137.29 479 PRO B N 1
ATOM 1370 C CA . PRO B 2 147 ? 60.973 63.827 76.239 1.00 137.29 479 PRO B CA 1
ATOM 1371 C C . PRO B 2 147 ? 61.457 62.386 76.186 1.00 137.29 479 PRO B C 1
ATOM 1372 O O . PRO B 2 147 ? 60.808 61.522 75.594 1.00 137.29 479 PRO B O 1
ATOM 1376 N N . CYS B 2 148 ? 62.614 62.134 76.803 1.00 148.08 480 CYS B N 1
ATOM 1377 C CA . CYS B 2 148 ? 63.185 60.792 76.772 1.00 148.08 480 CYS B CA 1
ATOM 1378 C C . CYS B 2 148 ? 62.269 59.794 77.469 1.00 148.08 480 CYS B C 1
ATOM 1379 O O . CYS B 2 148 ? 62.058 58.683 76.968 1.00 148.08 480 CYS B O 1
ATOM 1382 N N . ASN B 2 149 ? 61.711 60.182 78.620 1.00 134.98 481 ASN B N 1
ATOM 1383 C CA . ASN B 2 149 ? 60.672 59.457 79.352 1.00 134.98 481 ASN B CA 1
ATOM 1384 C C . ASN B 2 149 ? 60.859 57.943 79.367 1.00 134.98 481 ASN B C 1
ATOM 1385 O O . ASN B 2 149 ? 59.890 57.193 79.206 1.00 134.98 481 ASN B O 1
ATOM 1390 N N . GLY B 2 150 ? 62.078 57.483 79.571 1.00 123.14 482 GLY B N 1
ATOM 1391 C CA . GLY B 2 150 ? 62.331 56.062 79.635 1.00 123.14 482 GLY B CA 1
ATOM 1392 C C . GLY B 2 150 ? 63.804 55.767 79.383 1.00 123.14 482 GLY B C 1
ATOM 1393 O O . GLY B 2 150 ? 64.683 56.461 79.897 1.00 123.14 482 GLY B O 1
ATOM 1394 N N . VAL B 2 151 ? 64.045 54.731 78.580 1.00 134.70 483 VAL B N 1
ATOM 1395 C CA . VAL B 2 151 ? 65.392 54.241 78.309 1.00 134.70 483 VAL B CA 1
ATOM 1396 C C . VAL B 2 151 ? 66.184 55.290 77.541 1.00 134.70 483 VAL B C 1
ATOM 1397 O O . VAL B 2 151 ? 65.614 56.249 77.008 1.00 134.70 483 VAL B O 1
ATOM 1401 N N . ALA B 2 152 ? 67.503 55.113 77.486 1.00 136.32 484 ALA B N 1
ATOM 1402 C CA . ALA B 2 152 ? 68.372 56.093 76.850 1.00 136.32 484 ALA B CA 1
ATOM 1403 C C . ALA B 2 152 ? 68.033 56.250 75.373 1.00 136.32 484 ALA B C 1
ATOM 1404 O O . ALA B 2 152 ? 67.688 55.283 74.689 1.00 136.32 484 ALA B O 1
ATOM 1406 N N . GLY B 2 153 ? 68.132 57.484 74.886 1.00 133.89 485 GLY B N 1
ATOM 1407 C CA . GLY B 2 153 ? 67.821 57.788 73.504 1.00 133.89 485 GLY B CA 1
ATOM 1408 C C . GLY B 2 153 ? 68.560 59.007 72.992 1.00 133.89 485 GLY B C 1
ATOM 1409 O O . GLY B 2 153 ? 69.608 59.373 73.531 1.00 133.89 485 GLY B O 1
ATOM 1410 N N . PHE B 2 154 ? 68.029 59.632 71.943 1.00 141.45 486 PHE B N 1
ATOM 1411 C CA . PHE B 2 154 ? 68.626 60.849 71.406 1.00 141.45 486 PHE B CA 1
ATOM 1412 C C . PHE B 2 154 ? 68.698 61.922 72.481 1.00 141.45 486 PHE B C 1
ATOM 1413 O O . PHE B 2 154 ? 67.667 62.349 73.010 1.00 141.45 486 PHE B O 1
ATOM 1421 N N . ASN B 2 155 ? 69.926 62.315 72.831 1.00 144.82 487 ASN B N 1
ATOM 1422 C CA . ASN B 2 155 ? 70.204 63.383 73.787 1.00 144.82 487 ASN B CA 1
ATOM 1423 C C . ASN B 2 155 ? 69.874 62.913 75.204 1.00 144.82 487 ASN B C 1
ATOM 1424 O O . ASN B 2 155 ? 70.249 63.561 76.186 1.00 144.82 487 ASN B O 1
ATOM 1429 N N . CYS B 2 156 ? 69.260 61.739 75.323 1.00 150.03 488 CYS B N 1
ATOM 1430 C CA . CYS B 2 156 ? 68.881 61.171 76.610 1.00 150.03 488 CYS B CA 1
ATOM 1431 C C . CYS B 2 156 ? 69.945 60.165 77.036 1.00 150.03 488 CYS B C 1
ATOM 1432 O O . CYS B 2 156 ? 70.153 59.152 76.359 1.00 150.03 488 CYS B O 1
ATOM 1435 N N . TYR B 2 157 ? 70.615 60.446 78.155 1.00 141.21 489 TYR B N 1
ATOM 1436 C CA . TYR B 2 157 ? 71.721 59.632 78.638 1.00 141.21 489 TYR B CA 1
ATOM 1437 C C . TYR B 2 157 ? 71.450 59.164 80.060 1.00 141.21 489 TYR B C 1
ATOM 1438 O O . TYR B 2 157 ? 70.630 59.742 80.778 1.00 141.21 489 TYR B O 1
ATOM 1447 N N . PHE B 2 158 ? 72.154 58.111 80.457 1.00 118.77 490 PHE B N 1
ATOM 1448 C CA . PHE B 2 158 ? 72.076 57.612 81.820 1.00 118.77 490 PHE B CA 1
ATOM 1449 C C . PHE B 2 158 ? 72.622 58.670 82.771 1.00 118.77 490 PHE B C 1
ATOM 1450 O O . PHE B 2 158 ? 73.754 59.137 82.579 1.00 118.77 490 PHE B O 1
ATOM 1458 N N . PRO B 2 159 ? 71.866 59.077 83.793 1.00 119.80 491 PRO B N 1
ATOM 1459 C CA . PRO B 2 159 ? 72.275 60.246 84.589 1.00 119.80 491 PRO B CA 1
ATOM 1460 C C . PRO B 2 159 ? 73.584 60.070 85.337 1.00 119.80 491 PRO B C 1
ATOM 1461 O O . PRO B 2 159 ? 74.196 61.072 85.727 1.00 119.80 491 PRO B O 1
ATOM 1465 N N . LEU B 2 160 ? 74.032 58.841 85.563 1.00 137.63 492 LEU B N 1
ATOM 1466 C CA . LEU B 2 160 ? 75.248 58.596 86.324 1.00 137.63 492 LEU B CA 1
ATOM 1467 C C . LEU B 2 160 ? 76.332 57.980 85.447 1.00 137.63 492 LEU B C 1
ATOM 1468 O O . LEU B 2 160 ? 76.058 57.412 84.387 1.00 137.63 492 LEU B O 1
ATOM 1473 N N . ARG B 2 161 ? 77.575 58.105 85.913 1.00 153.27 493 ARG B N 1
ATOM 1474 C CA . ARG B 2 161 ? 78.762 57.668 85.191 1.00 153.27 493 ARG B CA 1
ATOM 1475 C C . ARG B 2 161 ? 79.727 57.060 86.200 1.00 153.27 493 ARG B C 1
ATOM 1476 O O . ARG B 2 161 ? 79.690 57.412 87.381 1.00 153.27 493 ARG B O 1
ATOM 1484 N N . SER B 2 162 ? 80.570 56.134 85.749 1.00 153.98 494 SER B N 1
ATOM 1485 C CA . SER B 2 162 ? 81.524 55.455 86.618 1.00 153.98 494 SER B CA 1
ATOM 1486 C C . SER B 2 162 ? 82.855 56.198 86.655 1.00 153.98 494 SER B C 1
ATOM 1487 O O . SER B 2 162 ? 83.032 57.215 85.977 1.00 153.98 494 SER B O 1
ATOM 1490 N N . TYR B 2 163 ? 83.791 55.681 87.456 1.00 149.55 495 TYR B N 1
ATOM 1491 C CA . TYR B 2 163 ? 85.136 56.237 87.567 1.00 149.55 495 TYR B CA 1
ATOM 1492 C C . TYR B 2 163 ? 86.230 55.308 87.063 1.00 149.55 495 TYR B C 1
ATOM 1493 O O . TYR B 2 163 ? 87.326 55.784 86.750 1.00 149.55 495 TYR B O 1
ATOM 1502 N N . GLY B 2 164 ? 85.972 54.004 86.980 1.00 166.10 496 GLY B N 1
ATOM 1503 C CA . GLY B 2 164 ? 86.937 53.064 86.457 1.00 166.10 496 GLY B CA 1
ATOM 1504 C C . GLY B 2 164 ? 87.979 52.585 87.447 1.00 166.10 496 GLY B C 1
ATOM 1505 O O . GLY B 2 164 ? 88.359 51.410 87.397 1.00 166.10 496 GLY B O 1
ATOM 1506 N N . PHE B 2 165 ? 88.456 53.464 88.334 1.00 165.18 497 PHE B N 1
ATOM 1507 C CA . PHE B 2 165 ? 89.456 53.167 89.362 1.00 165.18 497 PHE B CA 1
ATOM 1508 C C . PHE B 2 165 ? 90.623 52.335 88.838 1.00 165.18 497 PHE B C 1
ATOM 1509 O O . PHE B 2 165 ? 91.196 51.529 89.577 1.00 165.18 497 PHE B O 1
ATOM 1517 N N . ARG B 2 166 ? 91.010 52.550 87.587 1.00 152.09 498 ARG B N 1
ATOM 1518 C CA . ARG B 2 166 ? 92.019 51.711 86.956 1.00 152.09 498 ARG B CA 1
ATOM 1519 C C . ARG B 2 166 ? 93.375 51.887 87.632 1.00 152.09 498 ARG B C 1
ATOM 1520 O O . ARG B 2 166 ? 93.879 53.018 87.708 1.00 152.09 498 ARG B O 1
ATOM 1528 N N . PRO B 2 167 ? 93.990 50.818 88.133 1.00 155.10 499 PRO B N 1
ATOM 1529 C CA . PRO B 2 167 ? 95.333 50.937 88.708 1.00 155.10 499 PRO B CA 1
ATOM 1530 C C . PRO B 2 167 ? 96.369 51.252 87.639 1.00 155.10 499 PRO B C 1
ATOM 1531 O O . PRO B 2 167 ? 96.150 51.061 86.441 1.00 155.10 499 PRO B O 1
ATOM 1535 N N . THR B 2 168 ? 97.517 51.747 88.103 1.00 152.67 500 THR B N 1
ATOM 1536 C CA . THR B 2 168 ? 98.632 52.160 87.250 1.00 152.67 500 THR B CA 1
ATOM 1537 C C . THR B 2 168 ? 98.231 53.241 86.252 1.00 152.67 500 THR B C 1
ATOM 1538 O O . THR B 2 168 ? 98.828 53.350 85.177 1.00 152.67 500 THR B O 1
ATOM 1542 N N . TYR B 2 169 ? 97.224 54.042 86.587 1.00 144.90 501 TYR B N 1
ATOM 1543 C CA . TYR B 2 169 ? 96.859 55.174 85.755 1.00 144.90 501 TYR B CA 1
ATOM 1544 C C . TYR B 2 169 ? 97.815 56.338 86.019 1.00 144.90 501 TYR B C 1
ATOM 1545 O O . TYR B 2 169 ? 98.682 56.281 86.896 1.00 144.90 501 TYR B O 1
ATOM 1554 N N . GLY B 2 170 ? 97.649 57.408 85.245 1.00 143.35 502 GLY B N 1
ATOM 1555 C CA . GLY B 2 170 ? 98.547 58.541 85.352 1.00 143.35 502 GLY B CA 1
ATOM 1556 C C . GLY B 2 170 ? 98.444 59.239 86.694 1.00 143.35 502 GLY B C 1
ATOM 1557 O O . GLY B 2 170 ? 97.475 59.089 87.441 1.00 143.35 502 GLY B O 1
ATOM 1558 N N . VAL B 2 171 ? 99.484 60.020 87.002 1.00 144.65 503 VAL B N 1
ATOM 1559 C CA . VAL B 2 171 ? 99.526 60.724 88.279 1.00 144.65 503 VAL B CA 1
ATOM 1560 C C . VAL B 2 171 ? 98.409 61.757 88.368 1.00 144.65 503 VAL B C 1
ATOM 1561 O O . VAL B 2 171 ? 97.857 61.991 89.450 1.00 144.65 503 VAL B O 1
ATOM 1565 N N . GLY B 2 172 ? 98.061 62.399 87.252 1.00 133.81 504 GLY B N 1
ATOM 1566 C CA . GLY B 2 172 ? 96.880 63.243 87.242 1.00 133.81 504 GLY B CA 1
ATOM 1567 C C . GLY B 2 172 ? 95.600 62.438 87.346 1.00 133.81 504 GLY B C 1
ATOM 1568 O O . GLY B 2 172 ? 94.648 62.850 88.014 1.00 133.81 504 GLY B O 1
ATOM 1569 N N . HIS B 2 173 ? 95.559 61.285 86.689 1.00 140.52 505 HIS B N 1
ATOM 1570 C CA . HIS B 2 173 ? 94.352 60.463 86.622 1.00 140.52 505 HIS B CA 1
ATOM 1571 C C . HIS B 2 173 ? 94.382 59.352 87.672 1.00 140.52 505 HIS B C 1
ATOM 1572 O O . HIS B 2 173 ? 94.279 58.169 87.359 1.00 140.52 505 HIS B O 1
ATOM 1579 N N . GLN B 2 174 ? 94.517 59.741 88.935 1.00 137.43 506 GLN B N 1
ATOM 1580 C CA . GLN B 2 174 ? 94.388 58.791 90.031 1.00 137.43 506 GLN B CA 1
ATOM 1581 C C . GLN B 2 174 ? 93.585 59.427 91.153 1.00 137.43 506 GLN B C 1
ATOM 1582 O O . GLN B 2 174 ? 93.635 60.649 91.341 1.00 137.43 506 GLN B O 1
ATOM 1588 N N . PRO B 2 175 ? 92.838 58.629 91.912 1.00 122.34 507 PRO B N 1
ATOM 1589 C CA . PRO B 2 175 ? 91.958 59.191 92.936 1.00 122.34 507 PRO B CA 1
ATOM 1590 C C . PRO B 2 175 ? 92.621 59.327 94.296 1.00 122.34 507 PRO B C 1
ATOM 1591 O O . PRO B 2 175 ? 93.504 58.559 94.680 1.00 122.34 507 PRO B O 1
ATOM 1595 N N . TYR B 2 176 ? 92.166 60.341 95.028 1.00 144.40 508 TYR B N 1
ATOM 1596 C CA . TYR B 2 176 ? 92.482 60.488 96.440 1.00 144.40 508 TYR B CA 1
ATOM 1597 C C . TYR B 2 176 ? 91.345 61.238 97.113 1.00 144.40 508 TYR B C 1
ATOM 1598 O O . TYR B 2 176 ? 90.671 62.059 96.486 1.00 144.40 508 TYR B O 1
ATOM 1607 N N . ARG B 2 177 ? 91.143 60.945 98.391 1.00 158.00 509 ARG B N 1
ATOM 1608 C CA . ARG B 2 177 ? 89.907 61.263 99.082 1.00 158.00 509 ARG B CA 1
ATOM 1609 C C . ARG B 2 177 ? 90.055 62.545 99.895 1.00 158.00 509 ARG B C 1
ATOM 1610 O O . ARG B 2 177 ? 91.163 62.971 100.239 1.00 158.00 509 ARG B O 1
ATOM 1618 N N . VAL B 2 178 ? 88.912 63.159 100.203 1.00 164.76 510 VAL B N 1
ATOM 1619 C CA . VAL B 2 178 ? 88.863 64.489 100.796 1.00 164.76 510 VAL B CA 1
ATOM 1620 C C . VAL B 2 178 ? 87.753 64.543 101.839 1.00 164.76 510 VAL B C 1
ATOM 1621 O O . VAL B 2 178 ? 86.627 64.095 101.597 1.00 164.76 510 VAL B O 1
ATOM 1625 N N . VAL B 2 179 ? 88.075 65.123 102.993 1.00 171.17 511 VAL B N 1
ATOM 1626 C CA . VAL B 2 179 ? 87.115 65.420 104.050 1.00 171.17 511 VAL B CA 1
ATOM 1627 C C . VAL B 2 179 ? 87.084 66.928 104.254 1.00 171.17 511 VAL B C 1
ATOM 1628 O O . VAL B 2 179 ? 88.132 67.554 104.444 1.00 171.17 511 VAL B O 1
ATOM 1632 N N . VAL B 2 180 ? 85.890 67.507 104.224 1.00 160.60 512 VAL B N 1
ATOM 1633 C CA . VAL B 2 180 ? 85.710 68.924 104.509 1.00 160.60 512 VAL B CA 1
ATOM 1634 C C . VAL B 2 180 ? 85.164 69.074 105.923 1.00 160.60 512 VAL B C 1
ATOM 1635 O O . VAL B 2 180 ? 84.181 68.416 106.303 1.00 160.60 512 VAL B O 1
ATOM 1639 N N . LEU B 2 181 ? 85.825 69.924 106.704 1.00 166.87 513 LEU B N 1
ATOM 1640 C CA . LEU B 2 181 ? 85.530 70.151 108.112 1.00 166.87 513 LEU B CA 1
ATOM 1641 C C . LEU B 2 181 ? 84.903 71.530 108.256 1.00 166.87 513 LEU B C 1
ATOM 1642 O O . LEU B 2 181 ? 85.478 72.527 107.803 1.00 166.87 513 LEU B O 1
ATOM 1647 N N . SER B 2 182 ? 83.733 71.588 108.882 1.00 162.74 514 SER B N 1
ATOM 1648 C CA . SER B 2 182 ? 83.036 72.841 109.128 1.00 162.74 514 SER B CA 1
ATOM 1649 C C . SER B 2 182 ? 82.873 73.046 110.627 1.00 162.74 514 SER B C 1
ATOM 1650 O O . SER B 2 182 ? 82.334 72.178 111.322 1.00 162.74 514 SER B O 1
ATOM 1653 N N . PHE B 2 183 ? 83.341 74.189 111.120 1.00 178.63 515 PHE B N 1
ATOM 1654 C CA . PHE B 2 183 ? 83.154 74.592 112.508 1.00 178.63 515 PHE B CA 1
ATOM 1655 C C . PHE B 2 183 ? 82.109 75.697 112.541 1.00 178.63 515 PHE B C 1
ATOM 1656 O O . PHE B 2 183 ? 82.303 76.753 111.931 1.00 178.63 515 PHE B O 1
ATOM 1664 N N . GLU B 2 184 ? 81.009 75.457 113.250 1.00 181.22 516 GLU B N 1
ATOM 1665 C CA . GLU B 2 184 ? 79.920 76.421 113.316 1.00 181.22 516 GLU B CA 1
ATOM 1666 C C . GLU B 2 184 ? 79.459 76.577 114.755 1.00 181.22 516 GLU B C 1
ATOM 1667 O O . GLU B 2 184 ? 79.395 75.597 115.504 1.00 181.22 516 GLU B O 1
ATOM 1673 N N . LEU B 2 185 ? 79.149 77.814 115.136 1.00 194.02 517 LEU B N 1
ATOM 1674 C CA . LEU B 2 185 ? 78.521 78.124 116.413 1.00 194.02 517 LEU B CA 1
ATOM 1675 C C . LEU B 2 185 ? 77.148 78.698 116.102 1.00 194.02 517 LEU B C 1
ATOM 1676 O O . LEU B 2 185 ? 77.037 79.666 115.342 1.00 194.02 517 LEU B O 1
ATOM 1681 N N . LEU B 2 186 ? 76.109 78.110 116.684 1.00 194.94 518 LEU B N 1
ATOM 1682 C CA . LEU B 2 186 ? 74.741 78.420 116.302 1.00 194.94 518 LEU B CA 1
ATOM 1683 C C . LEU B 2 186 ? 73.989 78.986 117.499 1.00 194.94 518 LEU B C 1
ATOM 1684 O O . LEU B 2 186 ? 74.566 79.253 118.558 1.00 194.94 518 LEU B O 1
ATOM 1689 N N . HIS B 2 187 ? 72.682 79.171 117.317 1.00 213.17 519 HIS B N 1
ATOM 1690 C CA . HIS B 2 187 ? 71.827 79.734 118.354 1.00 213.17 519 HIS B CA 1
ATOM 1691 C C . HIS B 2 187 ? 71.679 78.772 119.525 1.00 213.17 519 HIS B C 1
ATOM 1692 O O . HIS B 2 187 ? 72.268 77.685 119.523 1.00 213.17 519 HIS B O 1
ATOM 1699 N N . ALA B 2 188 ? 70.887 79.163 120.520 1.00 221.08 520 ALA B N 1
ATOM 1700 C CA . ALA B 2 188 ? 70.891 78.534 121.833 1.00 221.08 520 ALA B CA 1
ATOM 1701 C C . ALA B 2 188 ? 72.325 78.454 122.368 1.00 221.08 520 ALA B C 1
ATOM 1702 O O . ALA B 2 188 ? 72.886 77.355 122.490 1.00 221.08 520 ALA B O 1
ATOM 1704 N N . PRO B 2 189 ? 72.951 79.600 122.685 1.00 224.52 521 PRO B N 1
ATOM 1705 C CA . PRO B 2 189 ? 74.376 79.588 123.043 1.00 224.52 521 PRO B CA 1
ATOM 1706 C C . PRO B 2 189 ? 74.690 78.752 124.273 1.00 224.52 521 PRO B C 1
ATOM 1707 O O . PRO B 2 189 ? 75.840 78.349 124.459 1.00 224.52 521 PRO B O 1
ATOM 1711 N N . ALA B 2 190 ? 73.698 78.469 125.117 1.00 231.72 522 ALA B N 1
ATOM 1712 C CA . ALA B 2 190 ? 74.000 77.799 126.376 1.00 231.72 522 ALA B CA 1
ATOM 1713 C C . ALA B 2 190 ? 74.159 76.295 126.189 1.00 231.72 522 ALA B C 1
ATOM 1714 O O . ALA B 2 190 ? 73.582 75.503 126.940 1.00 231.72 522 ALA B O 1
ATOM 1716 N N . THR B 2 191 ? 74.941 75.898 125.186 1.00 225.08 523 THR B N 1
ATOM 1717 C CA . THR B 2 191 ? 75.451 74.539 125.054 1.00 225.08 523 THR B CA 1
ATOM 1718 C C . THR B 2 191 ? 76.969 74.510 125.001 1.00 225.08 523 THR B C 1
ATOM 1719 O O . THR B 2 191 ? 77.596 73.737 125.737 1.00 225.08 523 THR B O 1
ATOM 1723 N N . VAL B 2 192 ? 77.569 75.360 124.160 1.00 222.42 524 VAL B N 1
ATOM 1724 C CA . VAL B 2 192 ? 79.008 75.484 123.926 1.00 222.42 524 VAL B CA 1
ATOM 1725 C C . VAL B 2 192 ? 79.771 74.165 124.017 1.00 222.42 524 VAL B C 1
ATOM 1726 O O . VAL B 2 192 ? 79.243 73.097 123.688 1.00 222.42 524 VAL B O 1
ATOM 1730 N N . CYS B 2 193 ? 81.033 74.248 124.427 1.00 236.37 525 CYS B N 1
ATOM 1731 C CA . CYS B 2 193 ? 81.932 73.109 124.511 1.00 236.37 525 CYS B CA 1
ATOM 1732 C C . CYS B 2 193 ? 83.084 73.510 125.420 1.00 236.37 525 CYS B C 1
ATOM 1733 O O . CYS B 2 193 ? 83.493 74.673 125.456 1.00 236.37 525 CYS B O 1
ATOM 1736 N N . GLY B 2 194 ? 83.607 72.535 126.156 1.00 247.19 526 GLY B N 1
ATOM 1737 C CA . GLY B 2 194 ? 84.555 72.824 127.204 1.00 247.19 526 GLY B CA 1
ATOM 1738 C C . GLY B 2 194 ? 85.922 72.211 126.988 1.00 247.19 526 GLY B C 1
ATOM 1739 O O . GLY B 2 194 ? 86.063 71.008 126.747 1.00 247.19 526 GLY B O 1
ATOM 1740 N N . PRO B 2 195 ? 86.961 73.042 127.059 1.00 240.85 527 PRO B N 1
ATOM 1741 C CA . PRO B 2 195 ? 88.330 72.514 127.016 1.00 240.85 527 PRO B CA 1
ATOM 1742 C C . PRO B 2 195 ? 88.639 71.689 128.257 1.00 240.85 527 PRO B C 1
ATOM 1743 O O . PRO B 2 195 ? 87.853 71.631 129.206 1.00 240.85 527 PRO B O 1
ATOM 1747 N N . LYS B 2 196 ? 89.805 71.052 128.245 1.00 215.46 528 LYS B N 1
ATOM 1748 C CA . LYS B 2 196 ? 90.245 70.256 129.384 1.00 215.46 528 LYS B CA 1
ATOM 1749 C C . LYS B 2 196 ? 90.813 71.150 130.482 1.00 215.46 528 LYS B C 1
ATOM 1750 O O . LYS B 2 196 ? 90.813 72.376 130.360 1.00 215.46 528 LYS B O 1
ATOM 1756 N N . ALA C 1 49 ? 42.410 89.693 50.728 1.00 186.03 49 ALA C N 1
ATOM 1757 C CA . ALA C 1 49 ? 43.037 90.874 50.147 1.00 186.03 49 ALA C CA 1
ATOM 1758 C C . ALA C 1 49 ? 44.511 90.942 50.522 1.00 186.03 49 ALA C C 1
ATOM 1759 O O . ALA C 1 49 ? 44.855 91.215 51.672 1.00 186.03 49 ALA C O 1
ATOM 1761 N N . THR C 1 50 ? 45.384 90.697 49.544 1.00 193.04 50 THR C N 1
ATOM 1762 C CA . THR C 1 50 ? 46.823 90.672 49.778 1.00 193.04 50 THR C CA 1
ATOM 1763 C C . THR C 1 50 ? 47.468 92.029 49.514 1.00 193.04 50 THR C C 1
ATOM 1764 O O . THR C 1 50 ? 48.020 92.639 50.435 1.00 193.04 50 THR C O 1
ATOM 1768 N N . ILE C 1 51 ? 47.389 92.517 48.271 1.00 193.94 51 ILE C N 1
ATOM 1769 C CA . ILE C 1 51 ? 47.955 93.797 47.842 1.00 193.94 51 ILE C CA 1
ATOM 1770 C C . ILE C 1 51 ? 49.479 93.755 47.929 1.00 193.94 51 ILE C C 1
ATOM 1771 O O . ILE C 1 51 ? 50.049 93.119 48.822 1.00 193.94 51 ILE C O 1
ATOM 1776 N N . SER C 1 52 ? 50.155 94.430 47.000 1.00 197.62 52 SER C N 1
ATOM 1777 C CA . SER C 1 52 ? 51.607 94.577 47.036 1.00 197.62 52 SER C CA 1
ATOM 1778 C C . SER C 1 52 ? 51.921 96.047 47.272 1.00 197.62 52 SER C C 1
ATOM 1779 O O . SER C 1 52 ? 51.548 96.902 46.464 1.00 197.62 52 SER C O 1
ATOM 1782 N N . TRP C 1 53 ? 52.609 96.339 48.378 1.00 203.20 53 TRP C N 1
ATOM 1783 C CA . TRP C 1 53 ? 52.888 97.725 48.734 1.00 203.20 53 TRP C CA 1
ATOM 1784 C C . TRP C 1 53 ? 53.941 98.355 47.832 1.00 203.20 53 TRP C C 1
ATOM 1785 O O . TRP C 1 53 ? 54.049 99.585 47.794 1.00 203.20 53 TRP C O 1
ATOM 1796 N N . SER C 1 54 ? 54.689 97.552 47.077 1.00 197.63 54 SER C N 1
ATOM 1797 C CA . SER C 1 54 ? 55.810 98.083 46.311 1.00 197.63 54 SER C CA 1
ATOM 1798 C C . SER C 1 54 ? 55.341 98.779 45.039 1.00 197.63 54 SER C C 1
ATOM 1799 O O . SER C 1 54 ? 55.805 98.458 43.940 1.00 197.63 54 SER C O 1
ATOM 1802 N N . GLY C 1 55 ? 54.425 99.734 45.182 1.00 198.56 55 GLY C N 1
ATOM 1803 C CA . GLY C 1 55 ? 54.065 100.643 44.114 1.00 198.56 55 GLY C CA 1
ATOM 1804 C C . GLY C 1 55 ? 53.341 100.047 42.927 1.00 198.56 55 GLY C C 1
ATOM 1805 O O . GLY C 1 55 ? 52.878 100.810 42.071 1.00 198.56 55 GLY C O 1
ATOM 1806 N N . GLN C 1 56 ? 53.218 98.724 42.831 1.00 204.14 56 GLN C N 1
ATOM 1807 C CA . GLN C 1 56 ? 52.657 98.131 41.624 1.00 204.14 56 GLN C CA 1
ATOM 1808 C C . GLN C 1 56 ? 52.034 96.771 41.903 1.00 204.14 56 GLN C C 1
ATOM 1809 O O . GLN C 1 56 ? 52.355 96.125 42.905 1.00 204.14 56 GLN C O 1
ATOM 1815 N N . GLU C 1 57 ? 51.146 96.351 40.997 1.00 212.17 57 GLU C N 1
ATOM 1816 C CA . GLU C 1 57 ? 50.481 95.051 40.944 1.00 212.17 57 GLU C CA 1
ATOM 1817 C C . GLU C 1 57 ? 49.816 94.724 42.283 1.00 212.17 57 GLU C C 1
ATOM 1818 O O . GLU C 1 57 ? 50.382 94.001 43.111 1.00 212.17 57 GLU C O 1
ATOM 1824 N N . PRO C 1 58 ? 48.660 95.334 42.583 1.00 218.24 58 PRO C N 1
ATOM 1825 C CA . PRO C 1 58 ? 47.846 94.843 43.703 1.00 218.24 58 PRO C CA 1
ATOM 1826 C C . PRO C 1 58 ? 47.489 93.372 43.545 1.00 218.24 58 PRO C C 1
ATOM 1827 O O . PRO C 1 58 ? 47.446 92.857 42.423 1.00 218.24 58 PRO C O 1
ATOM 1831 N N . ALA C 1 59 ? 47.227 92.687 44.655 1.00 198.21 59 ALA C N 1
ATOM 1832 C CA . ALA C 1 59 ? 46.869 91.275 44.645 1.00 198.21 59 ALA C CA 1
ATOM 1833 C C . ALA C 1 59 ? 45.599 91.067 45.456 1.00 198.21 59 ALA C C 1
ATOM 1834 O O . ALA C 1 59 ? 45.431 91.674 46.520 1.00 198.21 59 ALA C O 1
ATOM 1836 N N . TYR C 1 60 ? 44.713 90.207 44.959 1.00 188.18 60 TYR C N 1
ATOM 1837 C CA . TYR C 1 60 ? 43.434 89.940 45.599 1.00 188.18 60 TYR C CA 1
ATOM 1838 C C . TYR C 1 60 ? 43.267 88.447 45.838 1.00 188.18 60 TYR C C 1
ATOM 1839 O O . TYR C 1 60 ? 43.656 87.619 45.011 1.00 188.18 60 TYR C O 1
ATOM 1848 N N . ALA C 1 61 ? 42.683 88.115 46.986 1.00 187.46 61 ALA C N 1
ATOM 1849 C CA . ALA C 1 61 ? 42.347 86.742 47.320 1.00 187.46 61 ALA C CA 1
ATOM 1850 C C . ALA C 1 61 ? 40.912 86.439 46.893 1.00 187.46 61 ALA C C 1
ATOM 1851 O O . ALA C 1 61 ? 40.263 87.223 46.196 1.00 187.46 61 ALA C O 1
ATOM 1853 N N . ASP C 1 62 ? 40.408 85.285 47.317 1.00 174.81 62 ASP C N 1
ATOM 1854 C CA . ASP C 1 62 ? 39.037 84.894 47.008 1.00 174.81 62 ASP C CA 1
ATOM 1855 C C . ASP C 1 62 ? 38.047 85.599 47.928 1.00 174.81 62 ASP C C 1
ATOM 1856 O O . ASP C 1 62 ? 36.839 85.573 47.692 1.00 174.81 62 ASP C O 1
ATOM 1861 N N . GLN C 1 100 ? 56.251 94.567 54.559 1.00 173.39 100 GLN C N 1
ATOM 1862 C CA . GLN C 1 100 ? 56.721 95.939 54.706 1.00 173.39 100 GLN C CA 1
ATOM 1863 C C . GLN C 1 100 ? 58.122 96.086 54.124 1.00 173.39 100 GLN C C 1
ATOM 1864 O O . GLN C 1 100 ? 58.702 95.107 53.651 1.00 173.39 100 GLN C O 1
ATOM 1870 N N . TYR C 1 101 ? 58.640 97.318 54.147 1.00 188.02 101 TYR C N 1
ATOM 1871 C CA . TYR C 1 101 ? 60.026 97.623 53.800 1.00 188.02 101 TYR C CA 1
ATOM 1872 C C . TYR C 1 101 ? 60.283 97.448 52.306 1.00 188.02 101 TYR C C 1
ATOM 1873 O O . TYR C 1 101 ? 59.665 96.605 51.650 1.00 188.02 101 TYR C O 1
ATOM 1882 N N . THR C 1 102 ? 61.188 98.255 51.758 1.00 222.66 102 THR C N 1
ATOM 1883 C CA . THR C 1 102 ? 61.462 98.289 50.325 1.00 222.66 102 THR C CA 1
ATOM 1884 C C . THR C 1 102 ? 62.809 97.628 50.060 1.00 222.66 102 THR C C 1
ATOM 1885 O O . THR C 1 102 ? 63.846 98.299 50.061 1.00 222.66 102 THR C O 1
ATOM 1889 N N . GLY C 1 103 ? 62.795 96.315 49.839 1.00 211.74 103 GLY C N 1
ATOM 1890 C CA . GLY C 1 103 ? 64.006 95.619 49.451 1.00 211.74 103 GLY C CA 1
ATOM 1891 C C . GLY C 1 103 ? 64.158 95.487 47.950 1.00 211.74 103 GLY C C 1
ATOM 1892 O O . GLY C 1 103 ? 65.166 95.919 47.382 1.00 211.74 103 GLY C O 1
ATOM 1893 N N . ALA C 1 104 ? 63.148 94.908 47.298 1.00 215.81 104 ALA C N 1
ATOM 1894 C CA . ALA C 1 104 ? 63.139 94.729 45.850 1.00 215.81 104 ALA C CA 1
ATOM 1895 C C . ALA C 1 104 ? 61.766 94.265 45.382 1.00 215.81 104 ALA C C 1
ATOM 1896 O O . ALA C 1 104 ? 60.805 94.272 46.159 1.00 215.81 104 ALA C O 1
ATOM 1898 N N . SER C 1 105 ? 61.664 93.864 44.117 1.00 212.72 105 SER C N 1
ATOM 1899 C CA . SER C 1 105 ? 60.405 93.376 43.560 1.00 212.72 105 SER C CA 1
ATOM 1900 C C . SER C 1 105 ? 60.016 92.075 44.251 1.00 212.72 105 SER C C 1
ATOM 1901 O O . SER C 1 105 ? 60.839 91.163 44.382 1.00 212.72 105 SER C O 1
ATOM 1904 N N . TYR C 1 106 ? 58.769 91.988 44.702 1.00 215.17 106 TYR C N 1
ATOM 1905 C CA . TYR C 1 106 ? 58.274 90.831 45.432 1.00 215.17 106 TYR C CA 1
ATOM 1906 C C . TYR C 1 106 ? 56.799 90.594 45.133 1.00 215.17 106 TYR C C 1
ATOM 1907 O O . TYR C 1 106 ? 56.123 91.404 44.494 1.00 215.17 106 TYR C O 1
ATOM 1916 N N . SER C 1 107 ? 56.307 89.449 45.609 1.00 201.60 107 SER C N 1
ATOM 1917 C CA . SER C 1 107 ? 54.871 89.163 45.662 1.00 201.60 107 SER C CA 1
ATOM 1918 C C . SER C 1 107 ? 54.667 88.225 46.854 1.00 201.60 107 SER C C 1
ATOM 1919 O O . SER C 1 107 ? 54.799 87.007 46.727 1.00 201.60 107 SER C O 1
ATOM 1922 N N . ILE C 1 108 ? 54.324 88.809 48.003 1.00 209.31 108 ILE C N 1
ATOM 1923 C CA . ILE C 1 108 ? 54.391 88.104 49.281 1.00 209.31 108 ILE C CA 1
ATOM 1924 C C . ILE C 1 108 ? 53.112 88.291 50.087 1.00 209.31 108 ILE C C 1
ATOM 1925 O O . ILE C 1 108 ? 52.131 88.862 49.599 1.00 209.31 108 ILE C O 1
ATOM 1930 N N . LEU C 1 109 ? 53.132 87.836 51.347 1.00 205.55 109 LEU C N 1
ATOM 1931 C CA . LEU C 1 109 ? 52.000 88.055 52.300 1.00 205.55 109 LEU C CA 1
ATOM 1932 C C . LEU C 1 109 ? 50.671 87.443 51.833 1.00 205.55 109 LEU C C 1
ATOM 1933 O O . LEU C 1 109 ? 49.618 87.926 52.291 1.00 205.55 109 LEU C O 1
ATOM 1938 N N . ARG C 1 110 ? 50.696 86.393 51.006 1.00 201.33 110 ARG C N 1
ATOM 1939 C CA . ARG C 1 110 ? 49.436 85.736 50.674 1.00 201.33 110 ARG C CA 1
ATOM 1940 C C . ARG C 1 110 ? 48.837 85.055 51.899 1.00 201.33 110 ARG C C 1
ATOM 1941 O O . ARG C 1 110 ? 47.617 85.077 52.100 1.00 201.33 110 ARG C O 1
ATOM 1949 N N . ASP C 1 111 ? 49.679 84.449 52.729 1.00 197.14 111 ASP C N 1
ATOM 1950 C CA . ASP C 1 111 ? 49.266 83.888 54.003 1.00 197.14 111 ASP C CA 1
ATOM 1951 C C . ASP C 1 111 ? 49.489 84.922 55.105 1.00 197.14 111 ASP C C 1
ATOM 1952 O O . ASP C 1 111 ? 49.795 86.089 54.842 1.00 197.14 111 ASP C O 1
ATOM 1957 N N . GLN C 1 112 ? 49.334 84.498 56.360 1.00 182.82 112 GLN C N 1
ATOM 1958 C CA . GLN C 1 112 ? 49.474 85.429 57.474 1.00 182.82 112 GLN C CA 1
ATOM 1959 C C . GLN C 1 112 ? 50.916 85.534 57.958 1.00 182.82 112 GLN C C 1
ATOM 1960 O O . GLN C 1 112 ? 51.211 86.349 58.839 1.00 182.82 112 GLN C O 1
ATOM 1966 N N . VAL C 1 113 ? 51.819 84.723 57.403 1.00 154.04 113 VAL C N 1
ATOM 1967 C CA . VAL C 1 113 ? 53.215 84.745 57.824 1.00 154.04 113 VAL C CA 1
ATOM 1968 C C . VAL C 1 113 ? 53.949 85.975 57.301 1.00 154.04 113 VAL C C 1
ATOM 1969 O O . VAL C 1 113 ? 54.938 86.407 57.905 1.00 154.04 113 VAL C O 1
ATOM 1973 N N . GLY C 1 114 ? 53.472 86.570 56.206 1.00 162.56 114 GLY C N 1
ATOM 1974 C CA . GLY C 1 114 ? 54.224 87.602 55.510 1.00 162.56 114 GLY C CA 1
ATOM 1975 C C . GLY C 1 114 ? 54.553 88.825 56.342 1.00 162.56 114 GLY C C 1
ATOM 1976 O O . GLY C 1 114 ? 55.629 89.407 56.168 1.00 162.56 114 GLY C O 1
ATOM 1977 N N . TYR C 1 115 ? 53.662 89.232 57.238 1.00 168.32 115 TYR C N 1
ATOM 1978 C CA . TYR C 1 115 ? 53.878 90.417 58.053 1.00 168.32 115 TYR C CA 1
ATOM 1979 C C . TYR C 1 115 ? 54.497 90.039 59.393 1.00 168.32 115 TYR C C 1
ATOM 1980 O O . TYR C 1 115 ? 54.486 88.874 59.798 1.00 168.32 115 TYR C O 1
ATOM 1989 N N . ASP C 1 116 ? 55.045 91.041 60.077 1.00 162.85 116 ASP C N 1
ATOM 1990 C CA . ASP C 1 116 ? 55.633 90.857 61.398 1.00 162.85 116 ASP C CA 1
ATOM 1991 C C . ASP C 1 116 ? 54.762 91.412 62.516 1.00 162.85 116 ASP C C 1
ATOM 1992 O O . ASP C 1 116 ? 54.619 90.768 63.559 1.00 162.85 116 ASP C O 1
ATOM 1997 N N . TYR C 1 117 ? 54.176 92.589 62.324 1.00 149.85 117 TYR C N 1
ATOM 1998 C CA . TYR C 1 117 ? 53.270 93.162 63.312 1.00 149.85 117 TYR C CA 1
ATOM 1999 C C . TYR C 1 117 ? 51.940 92.418 63.322 1.00 149.85 117 TYR C C 1
ATOM 2000 O O . TYR C 1 117 ? 50.921 92.945 62.875 1.00 149.85 117 TYR C O 1
ATOM 2009 N N . THR D 2 1 ? 57.983 71.022 24.457 1.00 179.07 333 THR D N 1
ATOM 2010 C CA . THR D 2 1 ? 57.970 69.731 25.134 1.00 179.07 333 THR D CA 1
ATOM 2011 C C . THR D 2 1 ? 59.109 69.628 26.144 1.00 179.07 333 THR D C 1
ATOM 2012 O O . THR D 2 1 ? 59.683 70.643 26.541 1.00 179.07 333 THR D O 1
ATOM 2014 N N . ASN D 2 2 ? 59.424 68.395 26.533 1.00 188.44 334 ASN D N 1
ATOM 2015 C CA . ASN D 2 2 ? 60.480 68.065 27.496 1.00 188.44 334 ASN D CA 1
ATOM 2016 C C . ASN D 2 2 ? 60.489 69.034 28.680 1.00 188.44 334 ASN D C 1
ATOM 2017 O O . ASN D 2 2 ? 61.469 69.721 28.963 1.00 188.44 334 ASN D O 1
ATOM 2022 N N . LEU D 2 3 ? 59.359 69.069 29.379 1.00 185.04 335 LEU D N 1
ATOM 2023 C CA . LEU D 2 3 ? 59.234 69.895 30.571 1.00 185.04 335 LEU D CA 1
ATOM 2024 C C . LEU D 2 3 ? 60.104 69.354 31.701 1.00 185.04 335 LEU D C 1
ATOM 2025 O O . LEU D 2 3 ? 60.287 68.143 31.852 1.00 185.04 335 LEU D O 1
ATOM 2030 N N . CYS D 2 4 ? 60.648 70.271 32.501 1.00 177.72 336 CYS D N 1
ATOM 2031 C CA . CYS D 2 4 ? 61.400 69.880 33.680 1.00 177.72 336 CYS D CA 1
ATOM 2032 C C . CYS D 2 4 ? 60.468 69.249 34.712 1.00 177.72 336 CYS D C 1
ATOM 2033 O O . CYS D 2 4 ? 59.263 69.512 34.715 1.00 177.72 336 CYS D O 1
ATOM 2036 N N . PRO D 2 5 ? 61.004 68.389 35.586 1.00 167.28 337 PRO D N 1
ATOM 2037 C CA . PRO D 2 5 ? 60.140 67.747 36.593 1.00 167.28 337 PRO D CA 1
ATOM 2038 C C . PRO D 2 5 ? 59.361 68.736 37.442 1.00 167.28 337 PRO D C 1
ATOM 2039 O O . PRO D 2 5 ? 58.174 68.508 37.702 1.00 167.28 337 PRO D O 1
ATOM 2043 N N . PHE D 2 6 ? 59.996 69.841 37.847 1.00 156.30 338 PHE D N 1
ATOM 2044 C CA . PHE D 2 6 ? 59.400 70.903 38.657 1.00 156.30 338 PHE D CA 1
ATOM 2045 C C . PHE D 2 6 ? 58.324 70.424 39.624 1.00 156.30 338 PHE D C 1
ATOM 2046 O O . PHE D 2 6 ? 58.551 70.373 40.836 1.00 156.30 338 PHE D O 1
ATOM 2054 N N . ASP D 2 7 ? 57.146 70.080 39.101 1.00 161.53 339 ASP D N 1
ATOM 2055 C CA . ASP D 2 7 ? 56.042 69.672 39.964 1.00 161.53 339 ASP D CA 1
ATOM 2056 C C . ASP D 2 7 ? 56.395 68.420 40.758 1.00 161.53 339 ASP D C 1
ATOM 2057 O O . ASP D 2 7 ? 56.121 68.335 41.960 1.00 161.53 339 ASP D O 1
ATOM 2062 N N . GLU D 2 8 ? 57.013 67.438 40.098 1.00 169.08 340 GLU D N 1
ATOM 2063 C CA . GLU D 2 8 ? 57.353 66.190 40.775 1.00 169.08 340 GLU D CA 1
ATOM 2064 C C . GLU D 2 8 ? 58.341 66.429 41.910 1.00 169.08 340 GLU D C 1
ATOM 2065 O O . GLU D 2 8 ? 58.160 65.923 43.022 1.00 169.08 340 GLU D O 1
ATOM 2071 N N . VAL D 2 9 ? 59.395 67.207 41.651 1.00 144.32 341 VAL D N 1
ATOM 2072 C CA . VAL D 2 9 ? 60.364 67.516 42.696 1.00 144.32 341 VAL D CA 1
ATOM 2073 C C . VAL D 2 9 ? 59.805 68.490 43.724 1.00 144.32 341 VAL D C 1
ATOM 2074 O O . VAL D 2 9 ? 60.405 68.674 44.789 1.00 144.32 341 VAL D O 1
ATOM 2078 N N . PHE D 2 10 ? 58.650 69.095 43.450 1.00 147.32 342 PHE D N 1
ATOM 2079 C CA . PHE D 2 10 ? 57.987 69.985 44.396 1.00 147.32 342 PHE D CA 1
ATOM 2080 C C . PHE D 2 10 ? 56.819 69.319 45.108 1.00 147.32 342 PHE D C 1
ATOM 2081 O O . PHE D 2 10 ? 56.632 69.526 46.310 1.00 147.32 342 PHE D O 1
ATOM 2089 N N . ASN D 2 11 ? 56.032 68.519 44.392 1.00 147.37 343 ASN D N 1
ATOM 2090 C CA . ASN D 2 11 ? 54.982 67.703 44.986 1.00 147.37 343 ASN D CA 1
ATOM 2091 C C . ASN D 2 11 ? 55.512 66.382 45.536 1.00 147.37 343 ASN D C 1
ATOM 2092 O O . ASN D 2 11 ? 54.723 65.464 45.791 1.00 147.37 343 ASN D O 1
ATOM 2097 N N . ALA D 2 12 ? 56.825 66.272 45.716 1.00 149.18 344 ALA D N 1
ATOM 2098 C CA . ALA D 2 12 ? 57.438 65.017 46.126 1.00 149.18 344 ALA D CA 1
ATOM 2099 C C . ALA D 2 12 ? 57.052 64.651 47.554 1.00 149.18 344 ALA D C 1
ATOM 2100 O O . ALA D 2 12 ? 56.981 65.502 48.444 1.00 149.18 344 ALA D O 1
ATOM 2102 N N . THR D 2 13 ? 56.799 63.365 47.764 1.00 143.46 345 THR D N 1
ATOM 2103 C CA . THR D 2 13 ? 56.553 62.838 49.095 1.00 143.46 345 THR D CA 1
ATOM 2104 C C . THR D 2 13 ? 57.876 62.487 49.767 1.00 143.46 345 THR D C 1
ATOM 2105 O O . THR D 2 13 ? 58.906 62.313 49.111 1.00 143.46 345 THR D O 1
ATOM 2109 N N . ARG D 2 14 ? 57.831 62.377 51.095 1.00 154.95 346 ARG D N 1
ATOM 2110 C CA . ARG D 2 14 ? 59.006 62.060 51.907 1.00 154.95 346 ARG D CA 1
ATOM 2111 C C . ARG D 2 14 ? 60.094 63.111 51.645 1.00 154.95 346 ARG D C 1
ATOM 2112 O O . ARG D 2 14 ? 61.125 62.878 51.010 1.00 154.95 346 ARG D O 1
ATOM 2120 N N . PHE D 2 15 ? 59.774 64.324 52.077 1.00 134.55 347 PHE D N 1
ATOM 2121 C CA . PHE D 2 15 ? 60.697 65.435 51.929 1.00 134.55 347 PHE D CA 1
ATOM 2122 C C . PHE D 2 15 ? 61.900 65.247 52.852 1.00 134.55 347 PHE D C 1
ATOM 2123 O O . PHE D 2 15 ? 61.842 64.537 53.859 1.00 134.55 347 PHE D O 1
ATOM 2131 N N . ALA D 2 16 ? 63.011 65.876 52.482 1.00 138.09 348 ALA D N 1
ATOM 2132 C CA . ALA D 2 16 ? 64.273 65.647 53.172 1.00 138.09 348 ALA D CA 1
ATOM 2133 C C . ALA D 2 16 ? 64.349 66.525 54.418 1.00 138.09 348 ALA D C 1
ATOM 2134 O O . ALA D 2 16 ? 63.386 67.192 54.804 1.00 138.09 348 ALA D O 1
ATOM 2136 N N . SER D 2 17 ? 65.515 66.534 55.055 1.00 153.53 349 SER D N 1
ATOM 2137 C CA . SER D 2 17 ? 65.749 67.278 56.281 1.00 153.53 349 SER D CA 1
ATOM 2138 C C . SER D 2 17 ? 66.078 68.735 55.976 1.00 153.53 349 SER D C 1
ATOM 2139 O O . SER D 2 17 ? 65.956 69.204 54.843 1.00 153.53 349 SER D O 1
ATOM 2142 N N . VAL D 2 18 ? 66.499 69.450 57.015 1.00 144.48 350 VAL D N 1
ATOM 2143 C CA . VAL D 2 18 ? 66.860 70.856 56.872 1.00 144.48 350 VAL D CA 1
ATOM 2144 C C . VAL D 2 18 ? 68.367 71.050 56.959 1.00 144.48 350 VAL D C 1
ATOM 2145 O O . VAL D 2 18 ? 68.959 71.737 56.124 1.00 144.48 350 VAL D O 1
ATOM 2149 N N . TYR D 2 19 ? 69.007 70.452 57.966 1.00 139.54 351 TYR D N 1
ATOM 2150 C CA . TYR D 2 19 ? 70.457 70.532 58.078 1.00 139.54 351 TYR D CA 1
ATOM 2151 C C . TYR D 2 19 ? 71.167 69.831 56.929 1.00 139.54 351 TYR D C 1
ATOM 2152 O O . TYR D 2 19 ? 72.325 70.150 56.643 1.00 139.54 351 TYR D O 1
ATOM 2161 N N . ALA D 2 20 ? 70.501 68.888 56.264 1.00 147.46 352 ALA D N 1
ATOM 2162 C CA . ALA D 2 20 ? 71.100 68.121 55.173 1.00 147.46 352 ALA D CA 1
ATOM 2163 C C . ALA D 2 20 ? 70.140 68.182 53.990 1.00 147.46 352 ALA D C 1
ATOM 2164 O O . ALA D 2 20 ? 69.165 67.427 53.933 1.00 147.46 352 ALA D O 1
ATOM 2166 N N . TRP D 2 21 ? 70.417 69.083 53.054 1.00 153.30 353 TRP D N 1
ATOM 2167 C CA . TRP D 2 21 ? 69.528 69.319 51.927 1.00 153.30 353 TRP D CA 1
ATOM 2168 C C . TRP D 2 21 ? 69.918 68.379 50.788 1.00 153.30 353 TRP D C 1
ATOM 2169 O O . TRP D 2 21 ? 70.689 67.433 50.967 1.00 153.30 353 TRP D O 1
ATOM 2180 N N . ASN D 2 22 ? 69.387 68.630 49.592 1.00 146.92 354 ASN D N 1
ATOM 2181 C CA . ASN D 2 22 ? 69.841 67.918 48.398 1.00 146.92 354 ASN D CA 1
ATOM 2182 C C . ASN D 2 22 ? 69.767 68.886 47.219 1.00 146.92 354 ASN D C 1
ATOM 2183 O O . ASN D 2 22 ? 68.713 69.029 46.592 1.00 146.92 354 ASN D O 1
ATOM 2188 N N . ARG D 2 23 ? 70.887 69.544 46.930 1.00 160.13 355 ARG D N 1
ATOM 2189 C CA . ARG D 2 23 ? 70.968 70.422 45.770 1.00 160.13 355 ARG D CA 1
ATOM 2190 C C . ARG D 2 23 ? 70.802 69.608 44.498 1.00 160.13 355 ARG D C 1
ATOM 2191 O O . ARG D 2 23 ? 71.643 68.762 44.180 1.00 160.13 355 ARG D O 1
ATOM 2199 N N . LYS D 2 24 ? 69.719 69.855 43.769 1.00 145.82 356 LYS D N 1
ATOM 2200 C CA . LYS D 2 24 ? 69.452 69.162 42.517 1.00 145.82 356 LYS D CA 1
ATOM 2201 C C . LYS D 2 24 ? 69.614 70.145 41.368 1.00 145.82 356 LYS D C 1
ATOM 2202 O O . LYS D 2 24 ? 68.899 71.150 41.299 1.00 145.82 356 LYS D O 1
ATOM 2208 N N . ARG D 2 25 ? 70.567 69.866 40.486 1.00 136.60 357 ARG D N 1
ATOM 2209 C CA . ARG D 2 25 ? 70.672 70.617 39.247 1.00 136.60 357 ARG D CA 1
ATOM 2210 C C . ARG D 2 25 ? 69.527 70.229 38.321 1.00 136.60 357 ARG D C 1
ATOM 2211 O O . ARG D 2 25 ? 69.105 69.069 38.280 1.00 136.60 357 ARG D O 1
ATOM 2219 N N . ILE D 2 26 ? 68.991 71.211 37.605 1.00 152.36 358 ILE D N 1
ATOM 2220 C CA . ILE D 2 26 ? 67.947 70.969 36.614 1.00 152.36 358 ILE D CA 1
ATOM 2221 C C . ILE D 2 26 ? 68.564 71.178 35.239 1.00 152.36 358 ILE D C 1
ATOM 2222 O O . ILE D 2 26 ? 68.910 72.304 34.863 1.00 152.36 358 ILE D O 1
ATOM 2227 N N . SER D 2 27 ? 68.676 70.090 34.482 1.00 169.83 359 SER D N 1
ATOM 2228 C CA . SER D 2 27 ? 69.418 70.074 33.229 1.00 169.83 359 SER D CA 1
ATOM 2229 C C . SER D 2 27 ? 68.589 70.703 32.111 1.00 169.83 359 SER D C 1
ATOM 2230 O O . SER D 2 27 ? 67.556 71.338 32.345 1.00 169.83 359 SER D O 1
ATOM 2233 N N . ASN D 2 28 ? 69.056 70.538 30.875 1.00 182.14 360 ASN D N 1
ATOM 2234 C CA . ASN D 2 28 ? 68.428 71.166 29.719 1.00 182.14 360 ASN D CA 1
ATOM 2235 C C . ASN D 2 28 ? 66.982 70.717 29.569 1.00 182.14 360 ASN D C 1
ATOM 2236 O O . ASN D 2 28 ? 66.705 69.524 29.408 1.00 182.14 360 ASN D O 1
ATOM 2241 N N . CYS D 2 29 ? 66.065 71.679 29.614 1.00 190.62 361 CYS D N 1
ATOM 2242 C CA . CYS D 2 29 ? 64.648 71.420 29.401 1.00 190.62 361 CYS D CA 1
ATOM 2243 C C . CYS D 2 29 ? 63.958 72.760 29.191 1.00 190.62 361 CYS D C 1
ATOM 2244 O O . CYS D 2 29 ? 64.540 73.823 29.426 1.00 190.62 361 CYS D O 1
ATOM 2247 N N . VAL D 2 30 ? 62.707 72.698 28.744 1.00 194.99 362 VAL D N 1
ATOM 2248 C CA . VAL D 2 30 ? 61.856 73.874 28.610 1.00 194.99 362 VAL D CA 1
ATOM 2249 C C . VAL D 2 30 ? 60.878 73.867 29.774 1.00 194.99 362 VAL D C 1
ATOM 2250 O O . VAL D 2 30 ? 60.029 72.974 29.875 1.00 194.99 362 VAL D O 1
ATOM 2254 N N . ALA D 2 31 ? 60.994 74.857 30.656 1.00 204.07 363 ALA D N 1
ATOM 2255 C CA . ALA D 2 31 ? 60.261 74.880 31.918 1.00 204.07 363 ALA D CA 1
ATOM 2256 C C . ALA D 2 31 ? 59.257 76.024 31.900 1.00 204.07 363 ALA D C 1
ATOM 2257 O O . ALA D 2 31 ? 59.644 77.197 31.933 1.00 204.07 363 ALA D O 1
ATOM 2259 N N . ASP D 2 32 ? 57.973 75.681 31.848 1.00 208.47 364 ASP D N 1
ATOM 2260 C CA . ASP D 2 32 ? 56.917 76.672 31.987 1.00 208.47 364 ASP D CA 1
ATOM 2261 C C . ASP D 2 32 ? 56.796 77.072 33.452 1.00 208.47 364 ASP D C 1
ATOM 2262 O O . ASP D 2 32 ? 56.752 76.212 34.337 1.00 208.47 364 ASP D O 1
ATOM 2267 N N . TYR D 2 33 ? 56.740 78.374 33.705 1.00 184.11 365 TYR D N 1
ATOM 2268 C CA . TYR D 2 33 ? 56.664 78.889 35.065 1.00 184.11 365 TYR D CA 1
ATOM 2269 C C . TYR D 2 33 ? 55.234 79.089 35.542 1.00 184.11 365 TYR D C 1
ATOM 2270 O O . TYR D 2 33 ? 55.035 79.496 36.691 1.00 184.11 365 TYR D O 1
ATOM 2279 N N . SER D 2 34 ? 54.240 78.808 34.696 1.00 197.66 366 SER D N 1
ATOM 2280 C CA . SER D 2 34 ? 52.850 79.050 35.073 1.00 197.66 366 SER D CA 1
ATOM 2281 C C . SER D 2 34 ? 52.446 78.214 36.280 1.00 197.66 366 SER D C 1
ATOM 2282 O O . SER D 2 34 ? 51.775 78.711 37.191 1.00 197.66 366 SER D O 1
ATOM 2285 N N . VAL D 2 35 ? 52.847 76.941 36.307 1.00 197.60 367 VAL D N 1
ATOM 2286 C CA . VAL D 2 35 ? 52.504 76.078 37.435 1.00 197.60 367 VAL D CA 1
ATOM 2287 C C . VAL D 2 35 ? 53.119 76.611 38.723 1.00 197.60 367 VAL D C 1
ATOM 2288 O O . VAL D 2 35 ? 52.491 76.583 39.788 1.00 197.60 367 VAL D O 1
ATOM 2292 N N . LEU D 2 36 ? 54.361 77.090 38.652 1.00 180.09 368 LEU D N 1
ATOM 2293 C CA . LEU D 2 36 ? 54.996 77.672 39.829 1.00 180.09 368 LEU D CA 1
ATOM 2294 C C . LEU D 2 36 ? 54.443 79.062 40.127 1.00 180.09 368 LEU D C 1
ATOM 2295 O O . LEU D 2 36 ? 54.209 79.404 41.292 1.00 180.09 368 LEU D O 1
ATOM 2300 N N . TYR D 2 37 ? 54.233 79.877 39.091 1.00 196.67 369 TYR D N 1
ATOM 2301 C CA . TYR D 2 37 ? 53.766 81.245 39.303 1.00 196.67 369 TYR D CA 1
ATOM 2302 C C . TYR D 2 37 ? 52.348 81.269 39.860 1.00 196.67 369 TYR D C 1
ATOM 2303 O O . TYR D 2 37 ? 52.059 81.996 40.818 1.00 196.67 369 TYR D O 1
ATOM 2312 N N . ASN D 2 38 ? 51.448 80.482 39.277 1.00 209.72 370 ASN D N 1
ATOM 2313 C CA . ASN D 2 38 ? 50.074 80.390 39.750 1.00 209.72 370 ASN D CA 1
ATOM 2314 C C . ASN D 2 38 ? 49.778 78.965 40.197 1.00 209.72 370 ASN D C 1
ATOM 2315 O O . ASN D 2 38 ? 50.161 77.999 39.531 1.00 209.72 370 ASN D O 1
ATOM 2320 N N . PHE D 2 39 ? 49.106 78.842 41.339 1.00 206.57 371 PHE D N 1
ATOM 2321 C CA . PHE D 2 39 ? 48.901 77.556 41.987 1.00 206.57 371 PHE D CA 1
ATOM 2322 C C . PHE D 2 39 ? 47.525 77.530 42.635 1.00 206.57 371 PHE D C 1
ATOM 2323 O O . PHE D 2 39 ? 46.702 78.429 42.446 1.00 206.57 371 PHE D O 1
ATOM 2331 N N . ALA D 2 40 ? 47.290 76.472 43.405 1.00 214.15 372 ALA D N 1
ATOM 2332 C CA . ALA D 2 40 ? 46.183 76.355 44.342 1.00 214.15 372 ALA D CA 1
ATOM 2333 C C . ALA D 2 40 ? 46.424 77.380 45.448 1.00 214.15 372 ALA D C 1
ATOM 2334 O O . ALA D 2 40 ? 47.563 77.839 45.599 1.00 214.15 372 ALA D O 1
ATOM 2336 N N . PRO D 2 41 ? 45.418 77.778 46.235 1.00 203.62 373 PRO D N 1
ATOM 2337 C CA . PRO D 2 41 ? 45.635 78.895 47.157 1.00 203.62 373 PRO D CA 1
ATOM 2338 C C . PRO D 2 41 ? 46.619 78.537 48.259 1.00 203.62 373 PRO D C 1
ATOM 2339 O O . PRO D 2 41 ? 47.181 77.438 48.288 1.00 203.62 373 PRO D O 1
ATOM 2343 N N . PHE D 2 42 ? 46.840 79.497 49.160 1.00 197.40 374 PHE D N 1
ATOM 2344 C CA . PHE D 2 42 ? 47.979 79.451 50.072 1.00 197.40 374 PHE D CA 1
ATOM 2345 C C . PHE D 2 42 ? 49.245 79.385 49.227 1.00 197.40 374 PHE D C 1
ATOM 2346 O O . PHE D 2 42 ? 49.290 79.973 48.141 1.00 197.40 374 PHE D O 1
ATOM 2354 N N . PHE D 2 43 ? 50.273 78.681 49.704 1.00 184.46 375 PHE D N 1
ATOM 2355 C CA . PHE D 2 43 ? 51.514 78.490 48.950 1.00 184.46 375 PHE D CA 1
ATOM 2356 C C . PHE D 2 43 ? 52.142 79.856 48.640 1.00 184.46 375 PHE D C 1
ATOM 2357 O O . PHE D 2 43 ? 52.060 80.403 47.543 1.00 184.46 375 PHE D O 1
ATOM 2365 N N . ALA D 2 44 ? 52.672 80.453 49.706 1.00 177.22 376 ALA D N 1
ATOM 2366 C CA . ALA D 2 44 ? 53.269 81.776 49.616 1.00 177.22 376 ALA D CA 1
ATOM 2367 C C . ALA D 2 44 ? 54.433 81.785 48.623 1.00 177.22 376 ALA D C 1
ATOM 2368 O O . ALA D 2 44 ? 54.979 80.748 48.239 1.00 177.22 376 ALA D O 1
ATOM 2370 N N . PHE D 2 45 ? 54.817 82.993 48.219 1.00 173.97 377 PHE D N 1
ATOM 2371 C CA . PHE D 2 45 ? 55.843 83.204 47.211 1.00 173.97 377 PHE D CA 1
ATOM 2372 C C . PHE D 2 45 ? 56.732 84.345 47.681 1.00 173.97 377 PHE D C 1
ATOM 2373 O O . PHE D 2 45 ? 56.248 85.328 48.246 1.00 173.97 377 PHE D O 1
ATOM 2381 N N . LYS D 2 46 ? 58.042 84.202 47.476 1.00 178.75 378 LYS D N 1
ATOM 2382 C CA . LYS D 2 46 ? 58.958 85.243 47.946 1.00 178.75 378 LYS D CA 1
ATOM 2383 C C . LYS D 2 46 ? 60.173 85.226 47.012 1.00 178.75 378 LYS D C 1
ATOM 2384 O O . LYS D 2 46 ? 61.131 84.485 47.235 1.00 178.75 378 LYS D O 1
ATOM 2390 N N . CYS D 2 47 ? 60.132 86.066 45.980 1.00 189.62 379 CYS D N 1
ATOM 2391 C CA . CYS D 2 47 ? 61.140 86.053 44.926 1.00 189.62 379 CYS D CA 1
ATOM 2392 C C . CYS D 2 47 ? 61.836 87.406 44.862 1.00 189.62 379 CYS D C 1
ATOM 2393 O O . CYS D 2 47 ? 61.173 88.444 44.768 1.00 189.62 379 CYS D O 1
ATOM 2396 N N . TYR D 2 48 ? 63.167 87.390 44.911 1.00 181.45 380 TYR D N 1
ATOM 2397 C CA . TYR D 2 48 ? 63.979 88.597 44.985 1.00 181.45 380 TYR D CA 1
ATOM 2398 C C . TYR D 2 48 ? 64.703 88.886 43.678 1.00 181.45 380 TYR D C 1
ATOM 2399 O O . TYR D 2 48 ? 64.881 88.015 42.823 1.00 181.45 380 TYR D O 1
ATOM 2408 N N . GLY D 2 49 ? 65.127 90.141 43.554 1.00 183.81 381 GLY D N 1
ATOM 2409 C CA . GLY D 2 49 ? 65.962 90.544 42.436 1.00 183.81 381 GLY D CA 1
ATOM 2410 C C . GLY D 2 49 ? 65.232 90.409 41.118 1.00 183.81 381 GLY D C 1
ATOM 2411 O O . GLY D 2 49 ? 64.178 91.015 40.893 1.00 183.81 381 GLY D O 1
ATOM 2412 N N . VAL D 2 50 ? 65.809 89.604 40.230 1.00 188.63 382 VAL D N 1
ATOM 2413 C CA . VAL D 2 50 ? 65.224 89.370 38.919 1.00 188.63 382 VAL D CA 1
ATOM 2414 C C . VAL D 2 50 ? 63.870 88.683 39.067 1.00 188.63 382 VAL D C 1
ATOM 2415 O O . VAL D 2 50 ? 63.662 87.854 39.964 1.00 188.63 382 VAL D O 1
ATOM 2419 N N . SER D 2 51 ? 62.915 89.065 38.204 1.00 203.65 383 SER D N 1
ATOM 2420 C CA . SER D 2 51 ? 61.518 88.677 38.340 1.00 203.65 383 SER D CA 1
ATOM 2421 C C . SER D 2 51 ? 61.039 87.883 37.130 1.00 203.65 383 SER D C 1
ATOM 2422 O O . SER D 2 51 ? 61.501 88.100 36.006 1.00 203.65 383 SER D O 1
ATOM 2425 N N . PRO D 2 52 ? 60.075 86.973 37.331 1.00 206.45 384 PRO D N 1
ATOM 2426 C CA . PRO D 2 52 ? 59.669 86.066 36.237 1.00 206.45 384 PRO D CA 1
ATOM 2427 C C . PRO D 2 52 ? 59.169 86.772 34.989 1.00 206.45 384 PRO D C 1
ATOM 2428 O O . PRO D 2 52 ? 59.322 86.239 33.878 1.00 206.45 384 PRO D O 1
ATOM 2432 N N . THR D 2 53 ? 58.583 87.963 35.139 1.00 204.16 385 THR D N 1
ATOM 2433 C CA . THR D 2 53 ? 58.001 88.666 34.002 1.00 204.16 385 THR D CA 1
ATOM 2434 C C . THR D 2 53 ? 59.028 88.959 32.918 1.00 204.16 385 THR D C 1
ATOM 2435 O O . THR D 2 53 ? 58.644 89.224 31.774 1.00 204.16 385 THR D O 1
ATOM 2439 N N . LYS D 2 54 ? 60.318 88.936 33.252 1.00 215.34 386 LYS D N 1
ATOM 2440 C CA . LYS D 2 54 ? 61.369 88.969 32.248 1.00 215.34 386 LYS D CA 1
ATOM 2441 C C . LYS D 2 54 ? 62.250 87.726 32.243 1.00 215.34 386 LYS D C 1
ATOM 2442 O O . LYS D 2 54 ? 63.115 87.613 31.368 1.00 215.34 386 LYS D O 1
ATOM 2448 N N . LEU D 2 55 ? 62.068 86.786 33.176 1.00 215.85 387 LEU D N 1
ATOM 2449 C CA . LEU D 2 55 ? 62.730 85.493 33.011 1.00 215.85 387 LEU D CA 1
ATOM 2450 C C . LEU D 2 55 ? 62.041 84.660 31.943 1.00 215.85 387 LEU D C 1
ATOM 2451 O O . LEU D 2 55 ? 62.637 83.721 31.402 1.00 215.85 387 LEU D O 1
ATOM 2456 N N . ASN D 2 56 ? 60.783 84.978 31.635 1.00 222.98 388 ASN D N 1
ATOM 2457 C CA . ASN D 2 56 ? 60.128 84.321 30.509 1.00 222.98 388 ASN D CA 1
ATOM 2458 C C . ASN D 2 56 ? 60.872 84.578 29.203 1.00 222.98 388 ASN D C 1
ATOM 2459 O O . ASN D 2 56 ? 60.769 83.782 28.263 1.00 222.98 388 ASN D O 1
ATOM 2464 N N . ASP D 2 57 ? 61.624 85.678 29.126 1.00 234.20 389 ASP D N 1
ATOM 2465 C CA . ASP D 2 57 ? 62.343 86.048 27.909 1.00 234.20 389 ASP D CA 1
ATOM 2466 C C . ASP D 2 57 ? 63.802 85.590 27.933 1.00 234.20 389 ASP D C 1
ATOM 2467 O O . ASP D 2 57 ? 64.227 84.813 27.072 1.00 234.20 389 ASP D O 1
ATOM 2472 N N . LEU D 2 58 ? 64.576 86.061 28.909 1.00 230.02 390 LEU D N 1
ATOM 2473 C CA . LEU D 2 58 ? 66.005 85.781 28.930 1.00 230.02 390 LEU D CA 1
ATOM 2474 C C . LEU D 2 58 ? 66.284 84.326 29.304 1.00 230.02 390 LEU D C 1
ATOM 2475 O O . LEU D 2 58 ? 65.430 83.610 29.834 1.00 230.02 390 LEU D O 1
ATOM 2480 N N . CYS D 2 59 ? 67.511 83.899 29.016 1.00 216.52 391 CYS D N 1
ATOM 2481 C CA . CYS D 2 59 ? 67.935 82.513 29.135 1.00 216.52 391 CYS D CA 1
ATOM 2482 C C . CYS D 2 59 ? 68.982 82.377 30.235 1.00 216.52 391 CYS D C 1
ATOM 2483 O O . CYS D 2 59 ? 69.664 83.345 30.586 1.00 216.52 391 CYS D O 1
ATOM 2486 N N . PHE D 2 60 ? 69.108 81.166 30.780 1.00 195.68 392 PHE D N 1
ATOM 2487 C CA . PHE D 2 60 ? 70.009 80.899 31.894 1.00 195.68 392 PHE D CA 1
ATOM 2488 C C . PHE D 2 60 ? 70.788 79.618 31.643 1.00 195.68 392 PHE D C 1
ATOM 2489 O O . PHE D 2 60 ? 70.228 78.628 31.168 1.00 195.68 392 PHE D O 1
ATOM 2497 N N . THR D 2 61 ? 72.079 79.639 31.987 1.00 195.08 393 THR D N 1
ATOM 2498 C CA . THR D 2 61 ? 72.945 78.496 31.709 1.00 195.08 393 THR D CA 1
ATOM 2499 C C . THR D 2 61 ? 72.458 77.242 32.426 1.00 195.08 393 THR D C 1
ATOM 2500 O O . THR D 2 61 ? 72.270 76.191 31.803 1.00 195.08 393 THR D O 1
ATOM 2504 N N . ASN D 2 62 ? 72.244 77.335 33.734 1.00 183.32 394 ASN D N 1
ATOM 2505 C CA . ASN D 2 62 ? 71.765 76.199 34.509 1.00 183.32 394 ASN D CA 1
ATOM 2506 C C . ASN D 2 62 ? 71.191 76.712 35.821 1.00 183.32 394 ASN D C 1
ATOM 2507 O O . ASN D 2 62 ? 71.385 77.870 36.198 1.00 183.32 394 ASN D O 1
ATOM 2512 N N . VAL D 2 63 ? 70.480 75.826 36.515 1.00 171.85 395 VAL D N 1
ATOM 2513 C CA . VAL D 2 63 ? 69.760 76.183 37.729 1.00 171.85 395 VAL D CA 1
ATOM 2514 C C . VAL D 2 63 ? 69.878 75.055 38.744 1.00 171.85 395 VAL D C 1
ATOM 2515 O O . VAL D 2 63 ? 69.964 73.874 38.388 1.00 171.85 395 VAL D O 1
ATOM 2519 N N . TYR D 2 64 ? 69.885 75.435 40.021 1.00 166.67 396 TYR D N 1
ATOM 2520 C CA . TYR D 2 64 ? 69.862 74.488 41.127 1.00 166.67 396 TYR D CA 1
ATOM 2521 C C . TYR D 2 64 ? 68.650 74.746 42.010 1.00 166.67 396 TYR D C 1
ATOM 2522 O O . TYR D 2 64 ? 68.281 75.899 42.259 1.00 166.67 396 TYR D O 1
ATOM 2531 N N . ALA D 2 65 ? 68.041 73.661 42.483 1.00 162.87 397 ALA D N 1
ATOM 2532 C CA . ALA D 2 65 ? 66.903 73.716 43.389 1.00 162.87 397 ALA D CA 1
ATOM 2533 C C . ALA D 2 65 ? 67.252 72.976 44.672 1.00 162.87 397 ALA D C 1
ATOM 2534 O O . ALA D 2 65 ? 67.812 71.876 44.628 1.00 162.87 397 ALA D O 1
ATOM 2536 N N . ASP D 2 66 ? 66.936 73.589 45.812 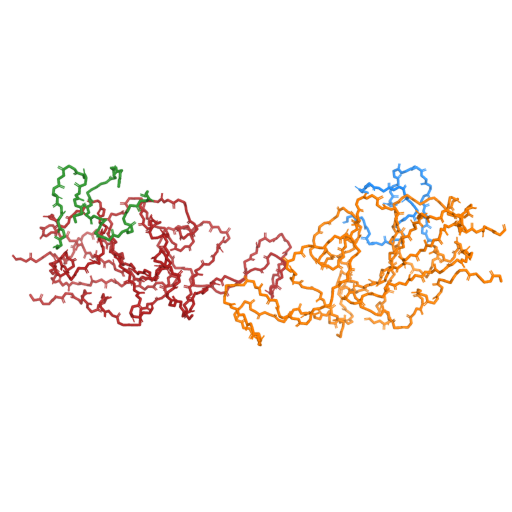1.00 164.17 398 ASP D N 1
ATOM 2537 C CA . ASP D 2 66 ? 67.163 72.987 47.119 1.00 164.17 398 ASP D CA 1
ATOM 2538 C C . ASP D 2 66 ? 65.875 73.044 47.927 1.00 164.17 398 ASP D C 1
ATOM 2539 O O . ASP D 2 66 ? 65.144 74.035 47.873 1.00 164.17 398 ASP D O 1
ATOM 2544 N N . SER D 2 67 ? 65.599 71.979 48.673 1.00 165.01 399 SER D N 1
ATOM 2545 C CA . SER D 2 67 ? 64.315 71.788 49.333 1.00 165.01 399 SER D CA 1
ATOM 2546 C C . SER D 2 67 ? 64.523 71.479 50.808 1.00 165.01 399 SER D C 1
ATOM 2547 O O . SER D 2 67 ? 65.421 70.706 51.157 1.00 165.01 399 SER D O 1
ATOM 2550 N N . PHE D 2 68 ? 63.685 72.054 51.676 1.00 135.71 400 PHE D N 1
ATOM 2551 C CA . PHE D 2 68 ? 63.774 71.685 53.085 1.00 135.71 400 PHE D CA 1
ATOM 2552 C C . PHE D 2 68 ? 62.520 72.135 53.819 1.00 135.71 400 PHE D C 1
ATOM 2553 O O . PHE D 2 68 ? 61.665 72.825 53.263 1.00 135.71 400 PHE D O 1
ATOM 2561 N N . VAL D 2 69 ? 62.413 71.698 55.075 1.00 137.16 401 VAL D N 1
ATOM 2562 C CA . VAL D 2 69 ? 61.163 71.723 55.830 1.00 137.16 401 VAL D CA 1
ATOM 2563 C C . VAL D 2 69 ? 61.222 72.626 57.062 1.00 137.16 401 VAL D C 1
ATOM 2564 O O . VAL D 2 69 ? 60.546 72.364 58.064 1.00 137.16 401 VAL D O 1
ATOM 2568 N N . ILE D 2 70 ? 61.996 73.714 56.985 1.00 140.02 402 ILE D N 1
ATOM 2569 C CA . ILE D 2 70 ? 62.209 74.565 58.152 1.00 140.02 402 ILE D CA 1
ATOM 2570 C C . ILE D 2 70 ? 60.860 74.992 58.735 1.00 140.02 402 ILE D C 1
ATOM 2571 O O . ILE D 2 70 ? 59.918 75.334 58.009 1.00 140.02 402 ILE D O 1
ATOM 2576 N N . ARG D 2 71 ? 60.764 74.954 60.057 1.00 148.08 403 ARG D N 1
ATOM 2577 C CA . ARG D 2 71 ? 59.560 75.290 60.803 1.00 148.08 403 ARG D CA 1
ATOM 2578 C C . ARG D 2 71 ? 59.691 76.692 61.402 1.00 148.08 403 ARG D C 1
ATOM 2579 O O . ARG D 2 71 ? 60.733 77.343 61.299 1.00 148.08 403 ARG D O 1
ATOM 2587 N N . GLY D 2 72 ? 58.606 77.157 62.019 1.00 151.55 404 GLY D N 1
ATOM 2588 C CA . GLY D 2 72 ? 58.641 78.346 62.844 1.00 151.55 404 GLY D CA 1
ATOM 2589 C C . GLY D 2 72 ? 58.660 79.656 62.072 1.00 151.55 404 GLY D C 1
ATOM 2590 O O . GLY D 2 72 ? 58.524 79.714 60.852 1.00 151.55 404 GLY D O 1
ATOM 2591 N N . ASN D 2 73 ? 58.824 80.734 62.841 1.00 164.39 405 ASN D N 1
ATOM 2592 C CA . ASN D 2 73 ? 58.874 82.070 62.258 1.00 164.39 405 ASN D CA 1
ATOM 2593 C C . ASN D 2 73 ? 60.207 82.351 61.574 1.00 164.39 405 ASN D C 1
ATOM 2594 O O . ASN D 2 73 ? 60.332 83.347 60.853 1.00 164.39 405 ASN D O 1
ATOM 2599 N N . GLU D 2 74 ? 61.208 81.497 61.785 1.00 163.27 406 GLU D N 1
ATOM 2600 C CA . GLU D 2 74 ? 62.545 81.738 61.255 1.00 163.27 406 GLU D CA 1
ATOM 2601 C C . GLU D 2 74 ? 62.608 81.587 59.739 1.00 163.27 406 GLU D C 1
ATOM 2602 O O . GLU D 2 74 ? 63.694 81.643 59.155 1.00 163.27 406 GLU D O 1
ATOM 2608 N N . VAL D 2 75 ? 61.457 81.386 59.091 1.00 157.47 407 VAL D N 1
ATOM 2609 C CA . VAL D 2 75 ? 61.424 81.409 57.631 1.00 157.47 407 VAL D CA 1
ATOM 2610 C C . VAL D 2 75 ? 61.840 82.775 57.104 1.00 157.47 407 VAL D C 1
ATOM 2611 O O . VAL D 2 75 ? 62.229 82.909 55.938 1.00 157.47 407 VAL D O 1
ATOM 2615 N N . SER D 2 76 ? 61.753 83.812 57.940 1.00 153.75 408 SER D N 1
ATOM 2616 C CA . SER D 2 76 ? 62.253 85.121 57.543 1.00 153.75 408 SER D CA 1
ATOM 2617 C C . SER D 2 76 ? 63.764 85.114 57.357 1.00 153.75 408 SER D C 1
ATOM 2618 O O . SER D 2 76 ? 64.306 85.987 56.670 1.00 153.75 408 SER D O 1
ATOM 2621 N N . GLN D 2 77 ? 64.461 84.147 57.961 1.00 147.17 409 GLN D N 1
ATOM 2622 C CA . GLN D 2 77 ? 65.917 84.132 57.885 1.00 147.17 409 GLN D CA 1
ATOM 2623 C C . GLN D 2 77 ? 66.414 83.830 56.477 1.00 147.17 409 GLN D C 1
ATOM 2624 O O . GLN D 2 77 ? 67.508 84.266 56.105 1.00 147.17 409 GLN D O 1
ATOM 2630 N N . ILE D 2 78 ? 65.637 83.101 55.678 1.00 149.57 410 ILE D N 1
ATOM 2631 C CA . ILE D 2 78 ? 65.994 82.895 54.276 1.00 149.57 410 ILE D CA 1
ATOM 2632 C C . ILE D 2 78 ? 65.598 84.163 53.528 1.00 149.57 410 ILE D C 1
ATOM 2633 O O . ILE D 2 78 ? 64.474 84.300 53.042 1.00 149.57 410 ILE D O 1
ATOM 2638 N N . ALA D 2 79 ? 66.540 85.092 53.436 1.00 162.44 411 ALA D N 1
ATOM 2639 C CA . ALA D 2 79 ? 66.391 86.432 52.892 1.00 162.44 411 ALA D CA 1
ATOM 2640 C C . ALA D 2 79 ? 67.801 86.997 52.771 1.00 162.44 411 ALA D C 1
ATOM 2641 O O . ALA D 2 79 ? 68.749 86.332 53.207 1.00 162.44 411 ALA D O 1
ATOM 2643 N N . PRO D 2 80 ? 68.001 88.176 52.171 1.00 178.93 412 PRO D N 1
ATOM 2644 C CA . PRO D 2 80 ? 69.331 88.794 52.194 1.00 178.93 412 PRO D CA 1
ATOM 2645 C C . PRO D 2 80 ? 69.939 88.735 53.588 1.00 178.93 412 PRO D C 1
ATOM 2646 O O . PRO D 2 80 ? 69.246 88.904 54.592 1.00 178.93 412 PRO D O 1
ATOM 2650 N N . GLY D 2 81 ? 71.248 88.487 53.632 1.00 170.93 413 GLY D N 1
ATOM 2651 C CA . GLY D 2 81 ? 71.915 88.012 54.830 1.00 170.93 413 GLY D CA 1
ATOM 2652 C C . GLY D 2 81 ? 71.537 88.699 56.125 1.00 170.93 413 GLY D C 1
ATOM 2653 O O . GLY D 2 81 ? 71.843 89.875 56.336 1.00 170.93 413 GLY D O 1
ATOM 2654 N N . GLN D 2 82 ? 70.871 87.952 57.002 1.00 161.61 414 GLN D N 1
ATOM 2655 C CA . GLN D 2 82 ? 70.455 88.424 58.313 1.00 161.61 414 GLN D CA 1
ATOM 2656 C C . GLN D 2 82 ? 71.023 87.496 59.374 1.00 161.61 414 GLN D C 1
ATOM 2657 O O . GLN D 2 82 ? 71.057 86.277 59.189 1.00 161.61 414 GLN D O 1
ATOM 2663 N N . THR D 2 83 ? 71.467 88.075 60.484 1.00 161.16 415 THR D N 1
ATOM 2664 C CA . THR D 2 83 ? 72.062 87.290 61.556 1.00 161.16 415 THR D CA 1
ATOM 2665 C C . THR D 2 83 ? 70.962 86.613 62.365 1.00 161.16 415 THR D C 1
ATOM 2666 O O . THR D 2 83 ? 70.136 87.285 62.992 1.00 161.16 415 THR D O 1
ATOM 2670 N N . GLY D 2 84 ? 70.954 85.284 62.342 1.00 156.61 416 GLY D N 1
ATOM 2671 C CA . GLY D 2 84 ? 69.997 84.489 63.084 1.00 156.61 416 GLY D CA 1
ATOM 2672 C C . GLY D 2 84 ? 70.438 83.042 63.117 1.00 156.61 416 GLY D C 1
ATOM 2673 O O . GLY D 2 84 ? 71.000 82.551 62.135 1.00 156.61 416 GLY D O 1
ATOM 2674 N N . ASN D 2 85 ? 70.169 82.345 64.227 1.00 152.65 417 ASN D N 1
ATOM 2675 C CA . ASN D 2 85 ? 70.750 81.021 64.445 1.00 152.65 417 ASN D CA 1
ATOM 2676 C C . ASN D 2 85 ? 70.491 80.064 63.288 1.00 152.65 417 ASN D C 1
ATOM 2677 O O . ASN D 2 85 ? 71.331 79.209 62.990 1.00 152.65 417 ASN D O 1
ATOM 2682 N N . ILE D 2 86 ? 69.335 80.173 62.636 1.00 149.76 418 ILE D N 1
ATOM 2683 C CA . ILE D 2 86 ? 69.089 79.374 61.440 1.00 149.76 418 ILE D CA 1
ATOM 2684 C C . ILE D 2 86 ? 70.045 79.783 60.325 1.00 149.76 418 ILE D C 1
ATOM 2685 O O . ILE D 2 86 ? 70.635 78.938 59.645 1.00 149.76 418 ILE D O 1
ATOM 2690 N N . ALA D 2 87 ? 70.216 81.093 60.129 1.00 161.25 419 ALA D N 1
ATOM 2691 C CA . ALA D 2 87 ? 70.958 81.576 58.968 1.00 161.25 419 ALA D CA 1
ATOM 2692 C C . ALA D 2 87 ? 72.423 81.155 59.003 1.00 161.25 419 ALA D C 1
ATOM 2693 O O . ALA D 2 87 ? 72.929 80.575 58.037 1.00 161.25 419 ALA D O 1
ATOM 2695 N N . ASP D 2 88 ? 73.128 81.436 60.098 1.00 160.97 420 ASP D N 1
ATOM 2696 C CA . ASP D 2 88 ? 74.572 81.230 60.067 1.00 160.97 420 ASP D CA 1
ATOM 2697 C C . ASP D 2 88 ? 74.945 79.779 60.344 1.00 160.97 420 ASP D C 1
ATOM 2698 O O . ASP D 2 88 ? 76.105 79.396 60.151 1.00 160.97 420 ASP D O 1
ATOM 2703 N N . TYR D 2 89 ? 73.995 78.959 60.788 1.00 159.79 421 TYR D N 1
ATOM 2704 C CA . TYR D 2 89 ? 74.285 77.557 61.050 1.00 159.79 421 TYR D CA 1
ATOM 2705 C C . TYR D 2 89 ? 73.558 76.584 60.133 1.00 159.79 421 TYR D C 1
ATOM 2706 O O . TYR D 2 89 ? 74.113 75.526 59.832 1.00 159.79 421 TYR D O 1
ATOM 2715 N N . ASN D 2 90 ? 72.344 76.898 59.681 1.00 149.10 422 ASN D N 1
ATOM 2716 C CA . ASN D 2 90 ? 71.664 76.087 58.679 1.00 149.10 422 ASN D CA 1
ATOM 2717 C C . ASN D 2 90 ? 71.804 76.684 57.281 1.00 149.10 422 ASN D C 1
ATOM 2718 O O . ASN D 2 90 ? 70.884 76.572 56.465 1.00 149.10 422 ASN D O 1
ATOM 2723 N N . TYR D 2 91 ? 72.924 77.373 57.045 1.00 153.05 423 TYR D N 1
ATOM 2724 C CA . TYR D 2 91 ? 73.494 77.905 55.806 1.00 153.05 423 TYR D CA 1
ATOM 2725 C C . TYR D 2 91 ? 72.870 79.262 55.519 1.00 153.05 423 TYR D C 1
ATOM 2726 O O . TYR D 2 91 ? 71.709 79.505 55.861 1.00 153.05 423 TYR D O 1
ATOM 2735 N N . LYS D 2 92 ? 73.638 80.155 54.908 1.00 164.08 424 LYS D N 1
ATOM 2736 C CA . LYS D 2 92 ? 73.183 81.505 54.617 1.00 164.08 424 LYS D CA 1
ATOM 2737 C C . LYS D 2 92 ? 73.247 81.752 53.118 1.00 164.08 424 LYS D C 1
ATOM 2738 O O . LYS D 2 92 ? 74.222 81.375 52.462 1.00 164.08 424 LYS D O 1
ATOM 2744 N N . LEU D 2 93 ? 72.195 82.353 52.578 1.00 166.43 425 LEU D N 1
ATOM 2745 C CA . LEU D 2 93 ? 72.223 82.772 51.187 1.00 166.43 425 LEU D CA 1
ATOM 2746 C C . LEU D 2 93 ? 73.104 84.010 51.027 1.00 166.43 425 LEU D C 1
ATOM 2747 O O . LEU D 2 93 ? 73.071 84.911 51.874 1.00 166.43 425 LEU D O 1
ATOM 2752 N N . PRO D 2 94 ? 73.905 84.084 49.967 1.00 171.18 426 PRO D N 1
ATOM 2753 C CA . PRO D 2 94 ? 74.778 85.249 49.784 1.00 171.18 426 PRO D CA 1
ATOM 2754 C C . PRO D 2 94 ? 73.997 86.478 49.353 1.00 171.18 426 PRO D C 1
ATOM 2755 O O . PRO D 2 94 ? 72.941 86.388 48.723 1.00 171.18 426 PRO D O 1
ATOM 2759 N N . ASP D 2 95 ? 74.546 87.644 49.699 1.00 178.65 427 ASP D N 1
ATOM 2760 C CA . ASP D 2 95 ? 73.857 88.903 49.435 1.00 178.65 427 ASP D CA 1
ATOM 2761 C C . ASP D 2 95 ? 73.675 89.134 47.939 1.00 178.65 427 ASP D C 1
ATOM 2762 O O . ASP D 2 95 ? 72.583 89.491 47.482 1.00 178.65 427 ASP D O 1
ATOM 2767 N N . ASP D 2 96 ? 74.738 88.935 47.158 1.00 187.56 428 ASP D N 1
ATOM 2768 C CA . ASP D 2 96 ? 74.655 89.139 45.716 1.00 187.56 428 ASP D CA 1
ATOM 2769 C C . ASP D 2 96 ? 73.768 88.112 45.020 1.00 187.56 428 ASP D C 1
ATOM 2770 O O . ASP D 2 96 ? 73.323 88.356 43.894 1.00 18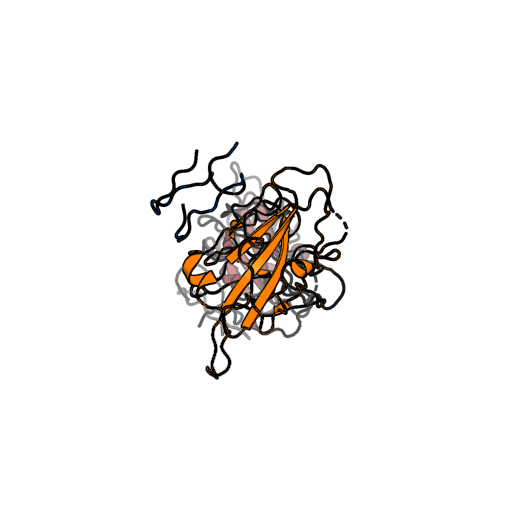7.56 428 ASP D O 1
ATOM 2775 N N . PHE D 2 97 ? 73.512 86.975 45.660 1.00 182.65 429 PHE D N 1
ATOM 2776 C CA . PHE D 2 97 ? 72.736 85.910 45.040 1.00 182.65 429 PHE D CA 1
ATOM 2777 C C . PHE D 2 97 ? 71.283 86.348 44.885 1.00 182.65 429 PHE D C 1
ATOM 2778 O O . PHE D 2 97 ? 70.688 86.905 45.813 1.00 182.65 429 PHE D O 1
ATOM 2786 N N . THR D 2 98 ? 70.709 86.092 43.707 1.00 195.26 430 THR D N 1
ATOM 2787 C CA . THR D 2 98 ? 69.416 86.659 43.334 1.00 195.26 430 THR D CA 1
ATOM 2788 C C . THR D 2 98 ? 68.383 85.597 42.969 1.00 195.26 430 THR D C 1
ATOM 2789 O O . THR D 2 98 ? 67.517 85.847 42.124 1.00 195.26 430 THR D O 1
ATOM 2793 N N . GLY D 2 99 ? 68.450 84.420 43.581 1.00 193.34 431 GLY D N 1
ATOM 2794 C CA . GLY D 2 99 ? 67.440 83.403 43.380 1.00 193.34 431 GLY D CA 1
ATOM 2795 C C . GLY D 2 99 ? 66.181 83.709 44.167 1.00 193.34 431 GLY D C 1
ATOM 2796 O O . GLY D 2 99 ? 66.020 84.772 44.768 1.00 193.34 431 GLY D O 1
ATOM 2797 N N . CYS D 2 100 ? 65.261 82.746 44.166 1.00 188.31 432 CYS D N 1
ATOM 2798 C CA . CYS D 2 100 ? 63.942 82.980 44.736 1.00 188.31 432 CYS D CA 1
ATOM 2799 C C . CYS D 2 100 ? 63.486 81.781 45.55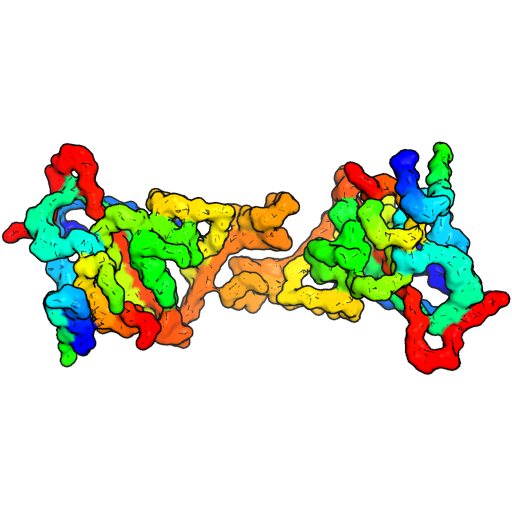7 1.00 188.31 432 CYS D C 1
ATOM 2800 O O . CYS D 2 100 ? 63.822 80.633 45.256 1.00 188.31 432 CYS D O 1
ATOM 2803 N N . VAL D 2 101 ? 62.702 82.064 46.598 1.00 165.71 433 VAL D N 1
ATOM 2804 C CA . VAL D 2 101 ? 62.309 81.073 47.593 1.00 165.71 433 VAL D CA 1
ATOM 2805 C C . VAL D 2 101 ? 60.792 81.055 47.714 1.00 165.71 433 VAL D C 1
ATOM 2806 O O . VAL D 2 101 ? 60.152 82.108 47.789 1.00 165.71 433 VAL D O 1
ATOM 2810 N N . ILE D 2 102 ? 60.218 79.857 47.739 1.00 157.93 434 ILE D N 1
ATOM 2811 C CA . ILE D 2 102 ? 58.778 79.688 47.894 1.00 157.93 434 ILE D CA 1
ATOM 2812 C C . ILE D 2 102 ? 58.510 78.755 49.065 1.00 157.93 434 ILE D C 1
ATOM 2813 O O . ILE D 2 102 ? 59.105 77.676 49.161 1.00 157.93 434 ILE D O 1
ATOM 2818 N N . ALA D 2 103 ? 57.605 79.172 49.950 1.00 153.77 435 ALA D N 1
ATOM 2819 C CA . ALA D 2 103 ? 57.323 78.459 51.186 1.00 153.77 435 ALA D CA 1
ATOM 2820 C C . ALA D 2 103 ? 55.823 78.288 51.374 1.00 153.77 435 ALA D C 1
ATOM 2821 O O . ALA D 2 103 ? 55.024 79.100 50.900 1.00 153.77 435 ALA D O 1
ATOM 2823 N N . TRP D 2 104 ? 55.454 77.218 52.075 1.00 131.56 436 TRP D N 1
ATOM 2824 C CA . TRP D 2 104 ? 54.072 77.012 52.481 1.00 131.56 436 TRP D CA 1
ATOM 2825 C C . TRP D 2 104 ? 54.030 76.082 53.685 1.00 131.56 436 TRP D C 1
ATOM 2826 O O . TRP D 2 104 ? 54.974 75.336 53.954 1.00 131.56 436 TRP D O 1
ATOM 2837 N N . ASN D 2 105 ? 52.913 76.138 54.404 1.00 118.76 437 ASN D N 1
ATOM 2838 C CA . ASN D 2 105 ? 52.740 75.353 55.616 1.00 118.76 437 ASN D CA 1
ATOM 2839 C C . ASN D 2 105 ? 52.390 73.909 55.287 1.00 118.76 437 ASN D C 1
ATOM 2840 O O . ASN D 2 105 ? 51.662 73.623 54.333 1.00 118.76 437 ASN D O 1
ATOM 2845 N N . SER D 2 106 ? 52.920 72.993 56.095 1.00 116.68 438 SER D N 1
ATOM 2846 C CA . SER D 2 106 ? 52.678 71.565 55.931 1.00 116.68 438 SER D CA 1
ATOM 2847 C C . SER D 2 106 ? 52.190 70.991 57.251 1.00 116.68 438 SER D C 1
ATOM 2848 O O . SER D 2 106 ? 52.983 70.799 58.177 1.00 116.68 438 SER D O 1
ATOM 2851 N N . ASN D 2 107 ? 50.906 70.712 57.338 1.00 106.61 439 ASN D N 1
ATOM 2852 C CA . ASN D 2 107 ? 50.384 70.026 58.514 1.00 106.61 439 ASN D CA 1
ATOM 2853 C C . ASN D 2 107 ? 49.667 68.732 58.169 1.00 106.61 439 ASN D C 1
ATOM 2854 O O . ASN D 2 107 ? 49.824 67.741 58.886 1.00 106.61 439 ASN D O 1
ATOM 2859 N N . LYS D 2 108 ? 48.880 68.715 57.090 1.00 104.52 440 LYS D N 1
ATOM 2860 C CA . LYS D 2 108 ? 48.227 67.479 56.673 1.00 104.52 440 LYS D CA 1
ATOM 2861 C C . LYS D 2 108 ? 49.255 66.431 56.270 1.00 104.52 440 LYS D C 1
ATOM 2862 O O . LYS D 2 108 ? 49.129 65.255 56.629 1.00 104.52 440 LYS D O 1
ATOM 2868 N N . LEU D 2 109 ? 50.282 66.841 55.523 1.00 99.69 441 LEU D N 1
ATOM 2869 C CA . LEU D 2 109 ? 51.354 65.916 55.173 1.00 99.69 441 LEU D CA 1
ATOM 2870 C C . LEU D 2 109 ? 52.119 65.469 56.413 1.00 99.69 441 LEU D C 1
ATOM 2871 O O . LEU D 2 109 ? 52.444 64.285 56.555 1.00 99.69 441 LEU D O 1
ATOM 2876 N N . ASP D 2 110 ? 52.410 66.398 57.318 1.00 105.04 442 ASP D N 1
ATOM 2877 C CA . ASP D 2 110 ? 53.084 66.073 58.570 1.00 105.04 442 ASP D CA 1
ATOM 2878 C C . ASP D 2 110 ? 52.876 67.179 59.599 1.00 105.04 442 ASP D C 1
ATOM 2879 O O . ASP D 2 110 ? 53.324 68.309 59.410 1.00 105.04 442 ASP D O 1
ATOM 2884 N N . ASN D 2 118 ? 61.047 63.048 64.692 1.00 126.55 450 ASN D N 1
ATOM 2885 C CA . ASN D 2 118 ? 61.375 62.171 63.577 1.00 126.55 450 ASN D CA 1
ATOM 2886 C C . ASN D 2 118 ? 62.249 62.905 62.575 1.00 126.55 450 ASN D C 1
ATOM 2887 O O . ASN D 2 118 ? 62.776 62.306 61.638 1.00 126.55 450 ASN D O 1
ATOM 2892 N N . TYR D 2 119 ? 62.398 64.211 62.776 1.00 133.31 451 TYR D N 1
ATOM 2893 C CA . TYR D 2 119 ? 63.139 65.059 61.859 1.00 133.31 451 TYR D CA 1
ATOM 2894 C C . TYR D 2 119 ? 64.267 65.740 62.618 1.00 133.31 451 TYR D C 1
ATOM 2895 O O . TYR D 2 119 ? 64.306 65.736 63.850 1.00 133.31 451 TYR D O 1
ATOM 2904 N N . LEU D 2 120 ? 65.199 66.327 61.872 1.00 143.75 452 LEU D N 1
ATOM 2905 C CA . LEU D 2 120 ? 66.434 66.853 62.442 1.00 143.75 452 LEU D CA 1
ATOM 2906 C C . LEU D 2 120 ? 66.542 68.346 62.163 1.00 143.75 452 LEU D C 1
ATOM 2907 O O . LEU D 2 120 ? 66.019 68.838 61.158 1.00 143.75 452 LEU D O 1
ATOM 2912 N N . TYR D 2 121 ? 67.223 69.053 63.062 1.00 150.76 453 TYR D N 1
ATOM 2913 C CA . TYR D 2 121 ? 67.386 70.501 63.028 1.00 150.76 453 TYR D CA 1
ATOM 2914 C C . TYR D 2 121 ? 68.762 70.854 63.574 1.00 150.76 453 TYR D C 1
ATOM 2915 O O . TYR D 2 121 ? 69.067 70.540 64.726 1.00 150.76 453 TYR D O 1
ATOM 2924 N N . ARG D 2 122 ? 69.583 71.515 62.762 1.00 148.32 454 ARG D N 1
ATOM 2925 C CA . ARG D 2 122 ? 70.994 71.638 63.106 1.00 148.32 454 ARG D CA 1
ATOM 2926 C C . ARG D 2 122 ? 71.196 72.603 64.272 1.00 148.32 454 ARG D C 1
ATOM 2927 O O . ARG D 2 122 ? 70.521 73.629 64.389 1.00 148.32 454 ARG D O 1
ATOM 2935 N N . LEU D 2 123 ? 72.142 72.254 65.140 1.00 157.50 455 LEU D N 1
ATOM 2936 C CA . LEU D 2 123 ? 72.520 73.048 66.298 1.00 157.50 455 LEU D CA 1
ATOM 2937 C C . LEU D 2 123 ? 73.755 73.889 65.967 1.00 157.50 455 LEU D C 1
ATOM 2938 O O . LEU D 2 123 ? 74.375 73.738 64.913 1.00 157.50 455 LEU D O 1
ATOM 2943 N N . PHE D 2 124 ? 74.099 74.795 66.882 1.00 159.73 456 PHE D N 1
ATOM 2944 C CA . PHE D 2 124 ? 75.153 75.771 66.635 1.00 159.73 456 PHE D CA 1
ATOM 2945 C C . PHE D 2 124 ? 76.498 75.100 66.364 1.00 159.73 456 PHE D C 1
ATOM 2946 O O . PHE D 2 124 ? 76.800 74.019 66.875 1.00 159.73 456 PHE D O 1
ATOM 2954 N N . ARG D 2 125 ? 77.308 75.769 65.549 1.00 164.87 457 ARG D N 1
ATOM 2955 C CA . ARG D 2 125 ? 78.615 75.302 65.118 1.00 164.87 457 ARG D CA 1
ATOM 2956 C C . ARG D 2 125 ? 79.705 76.084 65.839 1.00 164.87 457 ARG D C 1
ATOM 2957 O O . ARG D 2 125 ? 79.447 77.109 66.476 1.00 164.87 457 ARG D O 1
ATOM 2965 N N . LYS D 2 126 ? 80.936 75.583 65.731 1.00 168.00 458 LYS D N 1
ATOM 2966 C CA . LYS D 2 126 ? 82.059 76.220 66.408 1.00 168.00 458 LYS D CA 1
ATOM 2967 C C . LYS D 2 126 ? 82.393 77.582 65.807 1.00 168.00 458 LYS D C 1
ATOM 2968 O O . LYS D 2 126 ? 83.008 78.419 66.477 1.00 168.00 458 LYS D O 1
ATOM 2974 N N . SER D 2 127 ? 82.004 77.825 64.556 1.00 168.73 459 SER D N 1
ATOM 2975 C CA . SER D 2 127 ? 82.252 79.105 63.905 1.00 168.73 459 SER D CA 1
ATOM 2976 C C . SER D 2 127 ? 81.183 79.362 62.855 1.00 168.73 459 SER D C 1
ATOM 2977 O O . SER D 2 127 ? 80.422 78.467 62.479 1.00 168.73 459 SER D O 1
ATOM 2980 N N . ASN D 2 128 ? 81.132 80.608 62.389 1.00 165.48 460 ASN D N 1
ATOM 2981 C CA . ASN D 2 128 ? 80.243 80.962 61.294 1.00 165.48 460 ASN D CA 1
ATOM 2982 C C . ASN D 2 128 ? 80.673 80.243 60.018 1.00 165.48 460 ASN D C 1
ATOM 2983 O O . ASN D 2 128 ? 81.846 79.920 59.818 1.00 165.48 460 ASN D O 1
ATOM 2988 N N . LEU D 2 129 ? 79.702 79.992 59.146 1.00 162.68 461 LEU D N 1
ATOM 2989 C CA . LEU D 2 129 ? 79.915 79.150 57.981 1.00 162.68 461 LEU D CA 1
ATOM 2990 C C . LEU D 2 129 ? 79.587 79.955 56.728 1.00 162.68 461 LEU D C 1
ATOM 2991 O O . LEU D 2 129 ? 78.607 80.705 56.703 1.00 162.68 461 LEU D O 1
ATOM 2996 N N . LYS D 2 130 ? 80.416 79.807 55.690 1.00 164.56 462 LYS D N 1
ATOM 2997 C CA . LYS D 2 130 ? 80.229 80.497 54.416 1.00 164.56 462 LYS D CA 1
ATOM 2998 C C . LYS D 2 130 ? 78.992 79.950 53.704 1.00 164.56 462 LYS D C 1
ATOM 2999 O O . LYS D 2 130 ? 78.420 78.951 54.154 1.00 164.56 462 LYS D O 1
ATOM 3005 N N . PRO D 2 131 ? 78.508 80.595 52.641 1.00 165.96 463 PRO D N 1
ATOM 3006 C CA . PRO D 2 131 ? 77.351 80.051 51.918 1.00 165.96 463 PRO D CA 1
ATOM 3007 C C . PRO D 2 131 ? 77.679 78.801 51.108 1.00 165.96 463 PRO D C 1
ATOM 3008 O O . PRO D 2 131 ? 78.806 78.603 50.651 1.00 165.96 463 PRO D O 1
ATOM 3012 N N . PHE D 2 132 ? 76.655 77.956 50.936 1.00 171.23 464 PHE D N 1
ATOM 3013 C CA . PHE D 2 132 ? 76.644 76.866 49.949 1.00 171.23 464 PHE D CA 1
ATOM 3014 C C . PHE D 2 132 ? 77.657 75.757 50.257 1.00 171.23 464 PHE D C 1
ATOM 3015 O O . PHE D 2 132 ? 78.447 75.360 49.401 1.00 171.23 464 PHE D O 1
ATOM 3023 N N . GLU D 2 133 ? 77.624 75.251 51.488 1.00 176.94 465 GLU D N 1
ATOM 3024 C CA . GLU D 2 133 ? 78.283 73.996 51.834 1.00 176.94 465 GLU D CA 1
ATOM 3025 C C . GLU D 2 133 ? 77.453 73.269 52.881 1.00 176.94 465 GLU D C 1
ATOM 3026 O O . GLU D 2 133 ? 76.872 73.887 53.776 1.00 176.94 465 GLU D O 1
ATOM 3032 N N . ARG D 2 134 ? 77.399 71.947 52.752 1.00 162.03 466 ARG D N 1
ATOM 3033 C CA . ARG D 2 134 ? 76.649 71.108 53.672 1.00 162.03 466 ARG D CA 1
ATOM 3034 C C . ARG D 2 134 ? 77.471 70.847 54.927 1.00 162.03 466 ARG D C 1
ATOM 3035 O O . ARG D 2 134 ? 78.702 70.784 54.885 1.00 162.03 466 ARG D O 1
ATOM 3043 N N . ASP D 2 135 ? 76.775 70.695 56.050 1.00 151.05 467 ASP D N 1
ATOM 3044 C CA . ASP D 2 135 ? 77.414 70.378 57.319 1.00 151.05 467 ASP D CA 1
ATOM 3045 C C . ASP D 2 135 ? 76.867 69.080 57.903 1.00 151.05 467 ASP D C 1
ATOM 3046 O O . ASP D 2 135 ? 76.610 68.989 59.105 1.00 151.05 467 ASP D O 1
ATOM 3051 N N . ILE D 2 136 ? 76.682 68.066 57.059 1.00 153.03 468 ILE D N 1
ATOM 3052 C CA . ILE D 2 136 ? 76.307 66.746 57.547 1.00 153.03 468 ILE D CA 1
ATOM 3053 C C . ILE D 2 136 ? 77.482 66.214 58.356 1.00 153.03 468 ILE D C 1
ATOM 3054 O O . ILE D 2 136 ? 78.540 65.882 57.810 1.00 153.03 468 ILE D O 1
ATOM 3059 N N . SER D 2 137 ? 77.308 66.154 59.673 1.00 161.70 469 SER D N 1
ATOM 3060 C CA . SER D 2 137 ? 78.442 65.950 60.561 1.00 161.70 469 SER D CA 1
ATOM 3061 C C . SER D 2 137 ? 77.991 65.544 61.957 1.00 161.70 469 SER D C 1
ATOM 3062 O O . SER D 2 137 ? 77.193 66.245 62.586 1.00 161.70 469 SER D O 1
ATOM 3065 N N . THR D 2 138 ? 78.505 64.421 62.454 1.00 187.94 470 THR D N 1
ATOM 3066 C CA . THR D 2 138 ? 78.160 63.920 63.779 1.00 187.94 470 THR D CA 1
ATOM 3067 C C . THR D 2 138 ? 79.429 63.808 64.607 1.00 187.94 470 THR D C 1
ATOM 3068 O O . THR D 2 138 ? 80.065 62.749 64.639 1.00 187.94 470 THR D O 1
ATOM 3072 N N . GLU D 2 139 ? 79.787 64.895 65.278 1.00 178.70 471 GLU D N 1
ATOM 3073 C CA . GLU D 2 139 ? 80.901 64.924 66.217 1.00 178.70 471 GLU D CA 1
ATOM 3074 C C . GLU D 2 139 ? 80.433 65.696 67.443 1.00 178.70 471 GLU D C 1
ATOM 3075 O O . GLU D 2 139 ? 79.234 65.932 67.621 1.00 178.70 471 GLU D O 1
ATOM 3081 N N . ILE D 2 140 ? 81.373 66.088 68.294 1.00 159.91 472 ILE D N 1
ATOM 3082 C CA . ILE D 2 140 ? 81.046 66.680 69.582 1.00 159.91 472 ILE D CA 1
ATOM 3083 C C . ILE D 2 140 ? 81.580 68.107 69.599 1.00 159.91 472 ILE D C 1
ATOM 3084 O O . ILE D 2 140 ? 82.749 68.342 69.278 1.00 159.91 472 ILE D O 1
ATOM 3089 N N . TYR D 2 141 ? 80.721 69.056 69.969 1.00 163.55 473 TYR D N 1
ATOM 3090 C CA . TYR D 2 141 ? 81.053 70.472 69.876 1.00 163.55 473 TYR D CA 1
ATOM 3091 C C . TYR D 2 141 ? 81.864 70.886 71.103 1.00 163.55 473 TYR D C 1
ATOM 3092 O O . TYR D 2 141 ? 81.445 70.652 72.243 1.00 163.55 473 TYR D O 1
ATOM 3101 N N . GLN D 2 142 ? 83.019 71.503 70.869 1.00 172.12 474 GLN D N 1
ATOM 3102 C CA . GLN D 2 142 ? 83.991 71.815 71.922 1.00 172.12 474 GLN D CA 1
ATOM 3103 C C . GLN D 2 142 ? 83.859 73.253 72.430 1.00 172.12 474 GLN D C 1
ATOM 3104 O O . GLN D 2 142 ? 84.599 74.143 72.013 1.00 172.12 474 GLN D O 1
ATOM 3110 N N . ALA D 2 143 ? 82.904 73.501 73.331 1.00 169.70 475 ALA D N 1
ATOM 3111 C CA . ALA D 2 143 ? 82.743 74.846 73.880 1.00 169.70 475 ALA D CA 1
ATOM 3112 C C . ALA D 2 143 ? 83.852 75.192 74.864 1.00 169.70 475 ALA D C 1
ATOM 3113 O O . ALA D 2 143 ? 84.375 76.313 74.852 1.00 169.70 475 ALA D O 1
ATOM 3115 N N . GLY D 2 144 ? 84.201 74.256 75.741 1.00 180.66 476 GLY D N 1
ATOM 3116 C CA . GLY D 2 144 ? 85.121 74.562 76.817 1.00 180.66 476 GLY D CA 1
ATOM 3117 C C . GLY D 2 144 ? 86.571 74.386 76.411 1.00 180.66 476 GLY D C 1
ATOM 3118 O O . GLY D 2 144 ? 86.902 73.654 75.478 1.00 180.66 476 GLY D O 1
ATOM 3119 N N . ASN D 2 145 ? 87.450 75.076 77.142 1.00 200.95 477 ASN D N 1
ATOM 3120 C CA . ASN D 2 145 ? 88.883 74.925 76.915 1.00 200.95 477 ASN D CA 1
ATOM 3121 C C . ASN D 2 145 ? 89.341 73.515 77.257 1.00 200.95 477 ASN D C 1
ATOM 3122 O O . ASN D 2 145 ? 90.264 72.981 76.631 1.00 200.95 477 ASN D O 1
ATOM 3127 N N . LYS D 2 146 ? 88.726 72.913 78.267 1.00 192.93 478 LYS D N 1
ATOM 3128 C CA . LYS D 2 146 ? 89.012 71.538 78.625 1.00 192.93 478 LYS D CA 1
ATOM 3129 C C . LYS D 2 146 ? 88.605 70.623 77.469 1.00 192.93 478 LYS D C 1
ATOM 3130 O O . LYS D 2 146 ? 87.439 70.604 77.065 1.00 192.93 478 LYS D O 1
ATOM 3136 N N . PRO D 2 147 ? 89.551 69.869 76.901 1.00 194.44 479 PRO D N 1
ATOM 3137 C CA . PRO D 2 147 ? 89.214 69.028 75.742 1.00 194.44 479 PRO D CA 1
ATOM 3138 C C . PRO D 2 147 ? 88.294 67.880 76.124 1.00 194.44 479 PRO D C 1
ATOM 3139 O O . PRO D 2 147 ? 88.713 66.930 76.793 1.00 194.44 479 PRO D O 1
ATOM 3143 N N . CYS D 2 148 ? 87.035 67.960 75.694 1.00 202.26 480 CYS D N 1
ATOM 3144 C CA . CYS D 2 148 ? 86.041 66.992 76.140 1.00 202.26 480 CYS D CA 1
ATOM 3145 C C . CYS D 2 148 ? 86.256 65.640 75.466 1.00 202.26 480 CYS D C 1
ATOM 3146 O O . CYS D 2 148 ? 86.087 64.595 76.104 1.00 202.26 480 CYS D O 1
ATOM 3149 N N . ASN D 2 149 ? 86.620 65.659 74.183 1.00 197.60 481 ASN D N 1
ATOM 3150 C CA . ASN D 2 149 ? 87.190 64.519 73.444 1.00 197.60 481 ASN D CA 1
ATOM 3151 C C . ASN D 2 149 ? 86.499 63.191 73.755 1.00 197.60 481 ASN D C 1
ATOM 3152 O O . ASN D 2 149 ? 87.138 62.179 74.050 1.00 197.60 481 ASN D O 1
ATOM 3157 N N . GLY D 2 150 ? 85.175 63.186 73.659 1.00 169.70 482 GLY D N 1
ATOM 3158 C CA . GLY D 2 150 ? 84.456 61.935 73.845 1.00 169.70 482 GLY D CA 1
ATOM 3159 C C . GLY D 2 150 ? 82.982 62.150 74.103 1.00 169.70 482 GLY D C 1
ATOM 3160 O O . GLY D 2 150 ? 82.323 62.947 73.425 1.00 169.70 482 GLY D O 1
ATOM 3161 N N . VAL D 2 151 ? 82.475 61.424 75.097 1.00 165.41 483 VAL D N 1
ATOM 3162 C CA . VAL D 2 151 ? 81.055 61.407 75.424 1.00 165.41 483 VAL D CA 1
ATOM 3163 C C . VAL D 2 151 ? 80.636 62.744 76.020 1.00 165.41 483 VAL D C 1
ATOM 3164 O O . VAL D 2 151 ? 81.480 63.582 76.357 1.00 165.41 483 VAL D O 1
ATOM 3168 N N . ALA D 2 152 ? 79.325 62.947 76.143 1.00 165.22 484 ALA D N 1
ATOM 3169 C CA . ALA D 2 152 ? 78.782 64.228 76.575 1.00 165.22 484 ALA D CA 1
ATOM 3170 C C . ALA D 2 152 ? 79.220 64.571 77.993 1.00 165.22 484 ALA D C 1
ATOM 3171 O O . ALA D 2 152 ? 79.362 63.694 78.848 1.00 165.22 484 ALA D O 1
ATOM 3173 N N . GLY D 2 153 ? 79.436 65.854 78.227 1.00 160.65 485 GLY D N 1
ATOM 3174 C CA . GLY D 2 153 ? 79.807 66.359 79.526 1.00 160.65 485 GLY D CA 1
ATOM 3175 C C . GLY D 2 153 ? 79.601 67.854 79.569 1.00 160.65 485 GLY D C 1
ATOM 3176 O O . GLY D 2 153 ? 78.808 68.411 78.807 1.00 160.65 485 GLY D O 1
ATOM 3177 N N . PHE D 2 154 ? 80.326 68.508 80.473 1.00 157.20 486 PHE D N 1
ATOM 3178 C CA . PHE D 2 154 ? 80.246 69.959 80.576 1.00 157.20 486 PHE D CA 1
ATOM 3179 C C . PHE D 2 154 ? 80.827 70.555 79.296 1.00 157.20 486 PHE D C 1
ATOM 3180 O O . PHE D 2 154 ? 81.924 70.180 78.871 1.00 157.20 486 PHE D O 1
ATOM 3188 N N . ASN D 2 155 ? 80.092 71.483 78.681 1.00 173.60 487 ASN D N 1
ATOM 3189 C CA . ASN D 2 155 ? 80.408 72.070 77.378 1.00 173.60 487 ASN D CA 1
ATOM 3190 C C . ASN D 2 155 ? 80.479 71.046 76.252 1.00 173.60 487 ASN D C 1
ATOM 3191 O O . ASN D 2 155 ? 80.963 71.373 75.161 1.00 173.60 487 ASN D O 1
ATOM 3196 N N . CYS D 2 156 ? 80.007 69.822 76.468 1.00 173.12 488 CYS D N 1
ATOM 3197 C CA . CYS D 2 156 ? 79.878 68.847 75.395 1.00 173.12 488 CYS D CA 1
ATOM 3198 C C . CYS D 2 156 ? 78.414 68.726 74.995 1.00 173.12 488 CYS D C 1
ATOM 3199 O O . CYS D 2 156 ? 77.597 68.210 75.764 1.00 173.12 488 CYS D O 1
ATOM 3202 N N . TYR D 2 157 ? 78.093 69.197 73.793 1.00 161.77 489 TYR D N 1
ATOM 3203 C CA . TYR D 2 157 ? 76.746 69.135 73.243 1.00 161.77 489 TYR D CA 1
ATOM 3204 C C . TYR D 2 157 ? 76.787 68.417 71.904 1.00 161.77 489 TYR D C 1
ATOM 3205 O O . TYR D 2 157 ? 77.572 68.783 71.023 1.00 161.77 489 T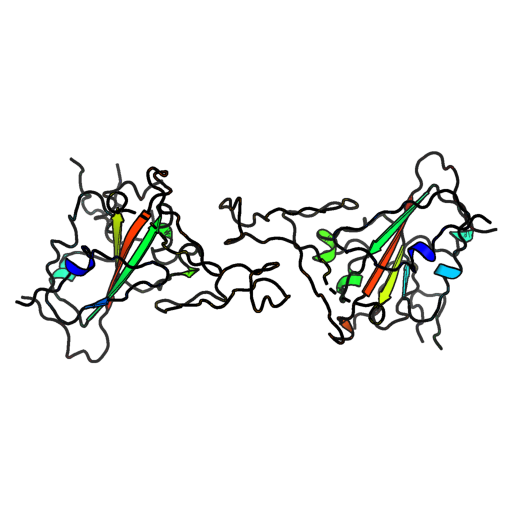YR D O 1
ATOM 3214 N N . PHE D 2 158 ? 75.944 67.400 71.751 1.00 146.62 490 PHE D N 1
ATOM 3215 C CA . PHE D 2 158 ? 75.809 66.713 70.475 1.00 146.62 490 PHE D CA 1
ATOM 3216 C C . PHE D 2 158 ? 74.811 67.474 69.613 1.00 146.62 490 PHE D C 1
ATOM 3217 O O . PHE D 2 158 ? 73.675 67.695 70.053 1.00 146.62 490 PHE D O 1
ATOM 3225 N N . PRO D 2 159 ? 75.191 67.916 68.416 1.00 142.79 491 PRO D N 1
ATOM 3226 C CA . PRO D 2 159 ? 74.296 68.760 67.613 1.00 142.79 491 PRO D CA 1
ATOM 3227 C C . PRO D 2 159 ? 73.020 68.031 67.224 1.00 142.79 491 PRO D C 1
ATOM 3228 O O . PRO D 2 159 ? 72.803 66.862 67.548 1.00 142.79 491 PRO D O 1
ATOM 3232 N N . LEU D 2 160 ? 72.151 68.777 66.536 1.00 141.27 492 LEU D N 1
ATOM 3233 C CA . LEU D 2 160 ? 70.884 68.305 65.983 1.00 141.27 492 LEU D CA 1
ATOM 3234 C C . LEU D 2 160 ? 69.816 68.167 67.063 1.00 141.27 492 LEU D C 1
ATOM 3235 O O . LEU D 2 160 ? 70.089 67.704 68.174 1.00 141.27 492 LEU D O 1
ATOM 3240 N N . ARG D 2 161 ? 68.595 68.569 66.720 1.00 144.11 493 ARG D N 1
ATOM 3241 C CA . ARG D 2 161 ? 67.434 68.512 67.596 1.00 144.11 493 ARG D CA 1
ATOM 3242 C C . ARG D 2 161 ? 66.250 68.043 66.761 1.00 144.11 493 ARG D C 1
ATOM 3243 O O . ARG D 2 161 ? 66.362 67.859 65.547 1.00 144.11 493 ARG D O 1
ATOM 3251 N N . SER D 2 162 ? 65.100 67.874 67.411 1.00 157.88 494 SER D N 1
ATOM 3252 C CA . SER D 2 162 ? 63.925 67.337 66.740 1.00 157.88 494 SER D CA 1
ATOM 3253 C C . SER D 2 162 ? 62.665 68.020 67.251 1.00 157.88 494 SER D C 1
ATOM 3254 O O . SER D 2 162 ? 62.655 68.644 68.314 1.00 157.88 494 SER D O 1
ATOM 3257 N N . TYR D 2 163 ? 61.591 67.886 66.465 1.00 144.69 495 TYR D N 1
ATOM 3258 C CA . TYR D 2 163 ? 60.262 68.327 66.867 1.00 144.69 495 TYR D CA 1
ATOM 3259 C C . TYR D 2 163 ? 59.203 67.293 66.497 1.00 144.69 495 TYR D C 1
ATOM 3260 O O . TYR D 2 163 ? 58.041 67.647 66.272 1.00 144.69 495 TYR D O 1
ATOM 3269 N N . GLY D 2 164 ? 59.580 66.018 66.433 1.00 143.10 496 GLY D N 1
ATOM 3270 C CA . GLY D 2 164 ? 58.750 64.995 65.822 1.00 143.10 496 GLY D CA 1
ATOM 3271 C C . GLY D 2 164 ? 57.329 64.860 66.327 1.00 143.10 496 GLY D C 1
ATOM 3272 O O . GLY D 2 164 ? 57.079 64.927 67.535 1.00 143.10 496 GLY D O 1
ATOM 3273 N N . PHE D 2 165 ? 56.392 64.664 65.398 1.00 144.67 497 PHE D N 1
ATOM 3274 C CA . PHE D 2 165 ? 54.977 64.448 65.699 1.00 144.67 497 PHE D CA 1
ATOM 3275 C C . PHE D 2 165 ? 54.406 65.605 66.525 1.00 144.67 497 PHE D C 1
ATOM 3276 O O . PHE D 2 165 ? 54.083 65.473 67.706 1.00 144.67 497 PHE D O 1
ATOM 3284 N N . ARG D 2 166 ? 54.306 66.763 65.867 1.00 135.93 498 ARG D N 1
ATOM 3285 C CA . ARG D 2 166 ? 53.839 67.966 66.548 1.00 135.93 498 ARG D CA 1
ATOM 3286 C C . ARG D 2 166 ? 52.511 68.497 66.009 1.00 135.93 498 ARG D C 1
ATOM 3287 O O . ARG D 2 166 ? 52.465 69.628 65.508 1.00 135.93 498 ARG D O 1
ATOM 3295 N N . PRO D 2 167 ? 51.413 67.745 66.096 1.00 126.95 499 PRO D N 1
ATOM 3296 C CA . PRO D 2 167 ? 50.127 68.300 65.661 1.00 126.95 499 PRO D CA 1
ATOM 3297 C C . PRO D 2 167 ? 49.649 69.386 66.613 1.00 126.95 499 PRO D C 1
ATOM 3298 O O . PRO D 2 167 ? 49.825 69.292 67.829 1.00 126.95 499 PRO D O 1
ATOM 3302 N N . THR D 2 168 ? 49.029 70.421 66.040 1.00 128.23 500 THR D N 1
ATOM 3303 C CA . THR D 2 168 ? 48.387 71.496 66.803 1.00 128.23 500 THR D CA 1
ATOM 3304 C C . THR D 2 168 ? 49.324 72.106 67.844 1.00 128.23 500 THR D C 1
ATOM 3305 O O . THR D 2 168 ? 48.940 72.320 68.996 1.00 128.23 500 THR D O 1
ATOM 3309 N N . TYR D 2 169 ? 50.561 72.389 67.447 1.00 130.65 501 TYR D N 1
ATOM 3310 C CA . TYR D 2 169 ? 51.529 73.035 68.325 1.00 130.65 501 TYR D CA 1
ATOM 3311 C C . TYR D 2 169 ? 51.434 74.554 68.304 1.00 130.65 501 TYR D C 1
ATOM 3312 O O . TYR D 2 169 ? 52.220 75.217 68.988 1.00 130.65 501 TYR D O 1
ATOM 3321 N N . GLY D 2 170 ? 50.503 75.119 67.542 1.00 143.46 502 GLY D N 1
ATOM 3322 C CA . GLY D 2 170 ? 50.416 76.575 67.449 1.00 143.46 502 GLY D CA 1
ATOM 3323 C C . GLY D 2 170 ? 50.504 76.996 65.993 1.00 143.46 502 GLY D C 1
ATOM 3324 O O . GLY D 2 170 ? 51.290 76.464 65.211 1.00 143.46 502 GLY D O 1
ATOM 3325 N N . VAL D 2 171 ? 49.676 77.979 65.633 1.00 141.06 503 VAL D N 1
ATOM 3326 C CA . VAL D 2 171 ? 49.588 78.406 64.238 1.00 141.06 503 VAL D CA 1
ATOM 3327 C C . VAL D 2 171 ? 50.929 78.944 63.753 1.00 141.06 503 VAL D C 1
ATOM 3328 O O . VAL D 2 171 ? 51.311 78.742 62.594 1.00 141.06 503 VAL D O 1
ATOM 3332 N N . GLY D 2 172 ? 51.670 79.630 64.626 1.00 125.96 504 GLY D N 1
ATOM 3333 C CA . GLY D 2 172 ? 53.011 80.055 64.273 1.00 125.96 504 GLY D CA 1
ATOM 3334 C C . GLY D 2 172 ? 54.042 78.953 64.372 1.00 125.96 504 GLY D C 1
ATOM 3335 O O . GLY D 2 172 ? 55.153 79.106 63.854 1.00 125.96 504 GLY D O 1
ATOM 3336 N N . HIS D 2 173 ? 53.699 77.847 65.028 1.00 133.78 505 HIS D N 1
ATOM 3337 C CA . HIS D 2 173 ? 54.616 76.734 65.215 1.00 133.78 505 HIS D CA 1
ATOM 3338 C C . HIS D 2 173 ? 54.447 75.635 64.177 1.00 133.78 505 HIS D C 1
ATOM 3339 O O . HIS D 2 173 ? 55.221 74.672 64.192 1.00 133.78 505 HIS D O 1
ATOM 3346 N N . GLN D 2 174 ? 53.467 75.751 63.283 1.00 133.59 506 GLN D N 1
ATOM 3347 C CA . GLN D 2 174 ? 53.168 74.671 62.356 1.00 133.59 506 GLN D CA 1
ATOM 3348 C C . GLN D 2 174 ? 54.349 74.428 61.417 1.00 133.59 506 GLN D C 1
ATOM 3349 O O . GLN D 2 174 ? 55.150 75.333 61.164 1.00 133.59 506 GLN D O 1
ATOM 3355 N N . PRO D 2 175 ? 54.490 73.208 60.895 1.00 125.21 507 PRO D N 1
ATOM 3356 C CA . PRO D 2 175 ? 55.650 72.893 60.048 1.00 125.21 507 PRO D CA 1
ATOM 3357 C C . PRO D 2 175 ? 55.553 73.599 58.704 1.00 125.21 507 PRO D C 1
ATOM 3358 O O . PRO D 2 175 ? 54.670 73.307 57.895 1.00 125.21 507 PRO D O 1
ATOM 3362 N N . TYR D 2 176 ? 56.471 74.529 58.470 1.00 131.81 508 TYR D N 1
ATOM 3363 C CA . TYR D 2 176 ? 56.619 75.160 57.170 1.00 131.81 508 TYR D CA 1
ATOM 3364 C C . TYR D 2 176 ? 57.568 74.334 56.306 1.00 131.81 508 TYR D C 1
ATOM 3365 O O . TYR D 2 176 ? 58.266 73.439 56.785 1.00 131.81 508 TYR D O 1
ATOM 3374 N N . ARG D 2 177 ? 57.577 74.629 55.008 1.00 124.56 509 ARG D N 1
ATOM 3375 C CA . ARG D 2 177 ? 58.551 74.016 54.120 1.00 124.56 509 ARG D CA 1
ATOM 3376 C C . ARG D 2 177 ? 58.783 74.976 52.967 1.00 124.56 509 ARG D C 1
ATOM 3377 O O . ARG D 2 177 ? 57.852 75.619 52.477 1.00 124.56 509 ARG D O 1
ATOM 3385 N N . VAL D 2 178 ? 60.036 75.054 52.517 1.00 133.47 510 VAL D N 1
ATOM 3386 C CA . VAL D 2 178 ? 60.460 76.084 51.578 1.00 133.47 510 VAL D CA 1
ATOM 3387 C C . VAL D 2 178 ? 61.514 75.525 50.631 1.00 133.47 510 VAL D C 1
ATOM 3388 O O . VAL D 2 178 ? 62.304 74.635 50.977 1.00 133.47 510 VAL D O 1
ATOM 3392 N N . VAL D 2 179 ? 61.502 76.059 49.411 1.00 146.14 511 VAL D N 1
ATOM 3393 C CA . VAL D 2 179 ? 62.366 75.629 48.323 1.00 146.14 511 VAL D CA 1
ATOM 3394 C C . VAL D 2 179 ? 63.045 76.866 47.752 1.00 146.14 511 VAL D C 1
ATOM 3395 O O . VAL D 2 179 ? 62.404 77.910 47.578 1.00 146.14 511 VAL D O 1
ATOM 3399 N N . VAL D 2 180 ? 64.340 76.751 47.466 1.00 148.52 512 VAL D N 1
ATOM 3400 C CA . VAL D 2 180 ? 65.149 77.842 46.933 1.00 148.52 512 VAL D CA 1
ATOM 3401 C C . VAL D 2 180 ? 65.652 77.464 45.545 1.00 148.52 512 VAL D C 1
ATOM 3402 O O . VAL D 2 180 ? 66.154 76.353 45.332 1.00 148.52 512 VAL D O 1
ATOM 3406 N N . LEU D 2 181 ? 65.507 78.391 44.599 1.00 160.66 513 LEU D N 1
ATOM 3407 C CA . LEU D 2 181 ? 65.999 78.238 43.237 1.00 160.66 513 LEU D CA 1
ATOM 3408 C C . LEU D 2 181 ? 67.088 79.269 42.988 1.00 160.66 513 LEU D C 1
ATOM 3409 O O . LEU D 2 181 ? 66.920 80.449 43.325 1.00 160.66 513 LEU D O 1
ATOM 3414 N N . SER D 2 182 ? 68.195 78.823 42.396 1.00 161.26 514 SER D N 1
ATOM 3415 C CA . SER D 2 182 ? 69.304 79.693 42.030 1.00 161.26 514 SER D CA 1
ATOM 3416 C C . SER D 2 182 ? 69.628 79.502 40.556 1.00 161.26 514 SER D C 1
ATOM 3417 O O . SER D 2 182 ? 69.769 78.366 40.088 1.00 161.26 514 SER D O 1
ATOM 3420 N N . PHE D 2 183 ? 69.751 80.616 39.833 1.00 165.75 515 PHE D N 1
ATOM 3421 C CA . PHE D 2 183 ? 70.038 80.614 38.401 1.00 165.75 515 PHE D CA 1
ATOM 3422 C C . PHE D 2 183 ? 71.522 80.918 38.225 1.00 165.75 515 PHE D C 1
ATOM 3423 O O . PHE D 2 183 ? 71.965 82.047 38.447 1.00 165.75 515 PHE D O 1
ATOM 3431 N N . GLU D 2 184 ? 72.290 79.911 37.824 1.00 194.04 516 GLU D N 1
ATOM 3432 C CA . GLU D 2 184 ? 73.726 80.067 37.652 1.00 194.04 516 GLU D CA 1
ATOM 3433 C C . GLU D 2 184 ? 74.056 80.249 36.177 1.00 194.04 516 GLU D C 1
ATOM 3434 O O . GLU D 2 184 ? 73.641 79.451 35.332 1.00 194.04 516 GLU D O 1
ATOM 3440 N N . LEU D 2 185 ? 74.804 81.307 35.872 1.00 199.99 517 LEU D N 1
ATOM 3441 C CA . LEU D 2 185 ? 75.204 81.629 34.503 1.00 199.99 517 LEU D CA 1
ATOM 3442 C C . LEU D 2 185 ? 76.723 81.512 34.418 1.00 199.99 517 LEU D C 1
ATOM 3443 O O . LEU D 2 185 ? 77.442 82.506 34.538 1.00 199.99 517 LEU D O 1
ATOM 3448 N N . LEU D 2 186 ? 77.206 80.292 34.202 1.00 207.13 518 LEU D N 1
ATOM 3449 C CA . LEU D 2 186 ? 78.630 80.074 34.014 1.00 207.13 518 LEU D CA 1
ATOM 3450 C C . LEU D 2 186 ? 79.038 80.589 32.635 1.00 207.13 518 LEU D C 1
ATOM 3451 O O . LEU D 2 186 ? 78.198 80.827 31.764 1.00 207.13 518 LEU D O 1
ATOM 3456 N N . HIS D 2 187 ? 80.342 80.777 32.444 1.00 227.89 519 HIS D N 1
ATOM 3457 C CA . HIS D 2 187 ? 80.844 81.297 31.179 1.00 227.89 519 HIS D CA 1
ATOM 3458 C C . HIS D 2 187 ? 80.467 80.371 30.027 1.00 227.89 519 HIS D C 1
ATOM 3459 O O . HIS D 2 187 ? 80.394 79.149 30.180 1.00 227.89 519 HIS D O 1
ATOM 3466 N N . ALA D 2 188 ? 80.217 80.978 28.863 1.00 226.46 520 ALA D N 1
ATOM 3467 C CA . ALA D 2 188 ? 79.763 80.296 27.654 1.00 226.46 520 ALA D CA 1
ATOM 3468 C C . ALA D 2 188 ? 78.451 79.552 27.889 1.00 226.46 520 ALA D C 1
ATOM 3469 O O . ALA D 2 188 ? 78.453 78.318 27.989 1.00 226.46 520 ALA D O 1
ATOM 3471 N N . PRO D 2 189 ? 77.306 80.274 27.950 1.00 223.82 521 PRO D N 1
ATOM 3472 C CA . PRO D 2 189 ? 76.001 79.635 28.116 1.00 223.82 521 PRO D CA 1
ATOM 3473 C C . PRO D 2 189 ? 75.790 78.492 27.119 1.00 223.82 521 PRO D C 1
ATOM 3474 O O . PRO D 2 189 ? 76.325 78.560 26.027 1.00 223.82 521 PRO D O 1
ATOM 3478 N N . ALA D 2 190 ? 75.014 77.487 27.515 1.00 224.36 522 ALA D N 1
ATOM 3479 C CA . ALA D 2 190 ? 74.735 76.329 26.673 1.00 224.36 522 ALA D CA 1
ATOM 3480 C C . ALA D 2 190 ? 73.265 76.230 26.290 1.00 224.36 522 ALA D C 1
ATOM 3481 O O . ALA D 2 190 ? 72.947 76.190 25.098 1.00 224.36 522 ALA D O 1
ATOM 3483 N N . THR D 2 191 ? 72.359 76.183 27.260 1.00 218.83 523 THR D N 1
ATOM 3484 C CA . THR D 2 191 ? 70.957 75.866 27.005 1.00 218.83 523 THR D CA 1
ATOM 3485 C C . THR D 2 191 ? 70.118 76.380 28.172 1.00 218.83 523 THR D C 1
ATOM 3486 O O . THR D 2 191 ? 70.566 77.226 28.951 1.00 218.83 523 THR D O 1
ATOM 3490 N N . VAL D 2 192 ? 68.875 75.891 28.252 1.00 212.04 524 VAL D N 1
ATOM 3491 C CA . VAL D 2 192 ? 67.926 76.124 29.342 1.00 212.04 524 VAL D CA 1
ATOM 3492 C C . VAL D 2 192 ? 67.327 77.518 29.204 1.00 212.04 524 VAL D C 1
ATOM 3493 O O . VAL D 2 192 ? 67.820 78.486 29.795 1.00 212.04 524 VAL D O 1
ATOM 3497 N N . CYS D 2 193 ? 66.248 77.620 28.430 1.00 222.30 525 CYS D N 1
ATOM 3498 C CA . CYS D 2 193 ? 65.543 78.869 28.179 1.00 222.30 525 CYS D CA 1
ATOM 3499 C C . CYS D 2 193 ? 64.127 78.763 28.731 1.00 222.30 525 CYS D C 1
ATOM 3500 O O . CYS D 2 193 ? 63.742 77.758 29.334 1.00 222.30 525 CYS D O 1
ATOM 3503 N N . GLY D 2 194 ? 63.346 79.820 28.519 1.00 199.62 526 GLY D N 1
ATOM 3504 C CA . GLY D 2 194 ? 61.968 79.847 28.946 1.00 199.62 526 GLY D CA 1
ATOM 3505 C C . GLY D 2 194 ? 61.026 79.256 27.916 1.00 199.62 526 GLY D C 1
ATOM 3506 O O . GLY D 2 194 ? 61.441 78.824 26.836 1.00 199.62 526 GLY D O 1
ATOM 3507 N N . PRO D 2 195 ? 59.734 79.222 28.235 1.00 185.35 527 PRO D N 1
ATOM 3508 C CA . PRO D 2 195 ? 58.754 78.705 27.275 1.00 185.35 527 PRO D CA 1
ATOM 3509 C C . PRO D 2 195 ? 58.546 79.666 26.115 1.00 185.35 527 PRO D C 1
ATOM 3510 O O . PRO D 2 195 ? 58.796 80.869 26.218 1.00 185.35 527 PRO D O 1
ATOM 3514 N N . LYS D 2 196 ? 58.081 79.115 24.999 1.00 180.60 528 LYS D N 1
ATOM 3515 C CA . LYS D 2 196 ? 57.821 79.911 23.803 1.00 180.60 528 LYS D CA 1
ATOM 3516 C C . LYS D 2 196 ? 56.326 80.121 23.590 1.00 180.60 528 LYS D C 1
ATOM 3517 O O . LYS D 2 196 ? 55.896 81.191 23.158 1.00 180.60 528 LYS D O 1
#